Protein 8DUR (pdb70)

Sequence (634 aa):
FGIHEEMLKDGIRTNAYKNAILQNKHLFKDKVVLDIGCCGTGILCCLFAAKAGAKRVIGIDMSDIIDKARQIVSDNGYSHVIELIKGKVEDIAQLPFGIEKVDIIISEWMGYFLLYESMLQTVLSARDRWLRPGGYLFPDKCTMYICGIEDSEYKRDKIDFWDNVYGFNFSAIKADALREPLVDFVESQQIITTQSKFLEIDLNTIQPEDLKQITTSFEFTSQYQEYCQAFVAWFDCVFSRGPHKPVEFSTGPFTEGTHWKQTVFYLENDLPLKPNDVIKGTITISQNKSNHRDLDISMKYTVNGGAVISQDYIMRFDSYSHFGIHEEMMLKDGIRTNAYKNAILQNKHLFKDKVVLDIGCCGTGILCCLFAAKAGAKRVIGIDMSDIIDKARQIVSDNGYSHVIELIKGKVEDIAQLPFGIEKVDIIISEWMGYFLLYESMLQTVLSARDRWLRPGGYLFPDKCTMYICGIEDSEYKRDKIDFWDNVYGFNFSAIKADALREPLVDFVESQQIITTQSKFLEIDLNTIQPEDLKQITTSFEFTSQYQEYCQAFVAWFDCVFSRGPHKPVEFSTGPFTEGTHWKQTVFYLENDLPLKPNDVIKGTITISQNKSNHRDLDISMKYTVNGGAVISQDYIMR

Radius of gyration: 34.37 Å; Cα contacts (8 Å, |Δi|>4): 1389; chains: 2; bounding box: 54×91×93 Å

InterPro domains:
  IPR002478 PUA domain [PF01472] (218-287)
  IPR002478 PUA domain [SM00359] (218-295)
  IPR006840 Glutathione-specific gamma-glutamylcyclotransferase [PF04752] (2-195)
  IPR015947 PUA-like superfamily [SSF88697] (217-292)
  IPR025799 Protein arginine N-methyltransferase [PS51678] (343-648)
  IPR025799 Protein arginine N-methyltransferase [PTHR11006] (331-654)
  IPR029063 S-adenosyl-L-methionine-dependent methyltransferase superfamily [G3DSA:3.40.50.150] (334-489)
  IPR029063 S-adenosyl-L-methionine-dependent methyltransferase superfamily [SSF53335] (349-655)
  IPR036568 Gamma-glutamyl cyclotransferase-like superfamily [SSF110857] (69-135)
  IPR036974 PUA domain superfamily [G3DSA:2.30.130.10] (208-304)
  IPR041698 Methyltransferase domain 25 [PF13649] (385-485)
  IPR055135 Protein arginine N-methyltransferase domain [PF22528] (490-654)

Nearest PDB structures (foldseek):
  8dur-assembly2_B  TM=9.886E-01  e=5.529E-70  Naegleria fowleri
  1g6q-assembly1_1  TM=9.542E-01  e=2.462E-45  Saccharomyces cerevisiae
  1f3l-assembly1_A  TM=9.652E-01  e=3.221E-44  Rattus norvegicus
  4c04-assembly1_A  TM=8.762E-01  e=9.602E-39  Mus musculus
  5lv5-assembly1_A  TM=8.715E-01  e=2.209E-37  Mus musculus

Organism: Naegleria fowleri (NCBI:txid5763)

Solvent-accessible surface area: 30236 Å² total; per-residue (Å²): 119,52,75,40,132,53,30,71,82,10,33,49,9,15,82,7,0,84,60,0,0,25,119,8,119,172,20,0,118,89,55,21,0,0,1,4,25,9,12,31,0,42,5,0,24,22,0,7,125,2,20,7,121,44,0,0,0,5,20,153,35,90,37,13,91,124,0,109,91,60,5,64,124,83,67,57,61,162,33,7,56,8,34,55,28,43,2,103,121,21,104,63,5,32,123,61,26,124,104,1,26,0,1,0,2,37,4,10,9,84,5,0,19,23,115,35,63,4,99,32,0,1,37,0,22,84,92,10,23,75,122,49,4,46,2,1,1,1,48,2,13,0,50,0,0,0,0,45,16,39,57,38,23,136,101,48,7,61,105,68,65,98,20,207,62,137,117,83,49,98,67,55,55,69,28,18,72,73,8,76,42,62,101,14,112,50,154,34,13,10,0,54,78,10,126,8,23,93,2,28,1,41,96,24,76,49,128,74,26,78,113,20,94,25,76,6,92,4,45,2,84,117,137,62,122,0,6,0,0,0,0,15,3,21,0,34,0,36,90,24,12,172,156,96,18,99,10,18,2,1,19,111,78,117,37,6,63,8,69,3,2,3,0,11,1,106,104,50,9,89,3,97,66,119,5,50,0,109,12,56,1,31,3,24,58,17,99,113,74,153,50,9,20,39,0,31,1,104,4,19,32,88,64,42,90,99,61,60,18,94,1,32,7,155,119,142,63,74,37,144,109,58,66,51,93,60,80,78,151,10,33,48,9,20,84,7,0,90,72,0,0,26,134,10,105,174,25,0,124,93,72,22,0,0,0,1,16,8,17,27,0,59,10,0,25,17,0,6,124,1,24,6,103,34,0,0,0,0,24,94,37,56,12,16,91,88,0,109,92,56,4,64,121,81,65,54,59,152,33,6,36,16,38,57,24,41,3,139,117,15,101,73,5,35,119,70,15,142,106,1,28,0,1,0,2,28,3,8,10,85,5,0,19,22,115,36,60,4,64,36,0,1,31,0,26,88,91,8,23,85,119,48,4,47,3,1,0,0,69,2,23,0,51,0,0,0,1,46,21,54,66,57,30,59,110,40,5,72,102,66,59,107,18,208,65,140,105,82,46,94,75,52,44,85,34,13,76,81,13,59,41,57,92,10,107,39,149,46,15,9,2,56,86,9,132,7,24,94,1,23,1,51,98,23,80,65,120,77,39,77,114,20,92,25,71,7,97,3,43,1,84,119,118,57,128,0,5,0,0,0,0,10,2,30,0,51,2,47,86,28,21,168,139,128,16,94,8,18,3,1,18,107,79,121,34,7,42,6,76,4,2,3,0,7,1,85,107,52,14,97,4,11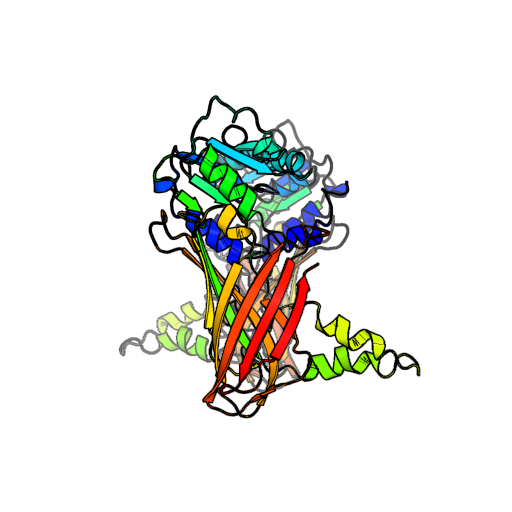7,69,115,13,47,0,110,11,55,0,33,3,24,51,19,88,107,74,136,49,25,15,44,1,33,1,93,5,23,31,96,65,41,89,99,65,62,9,85,4,68,8,140

Secondary structure (DSSP, 8-state):
-HHHHHHHH-HHHHHHHHHHHHTTHHHHTT-EEEEES-TTSHHHHHHHHTT-SEEEEEESSTHHHHHHHHHHHTT-TTTEEEEES-GGG-S--GGG---EEEEEE---BBTBTBT--HHHHHHHHHHHEEEEEEEES-EEEEEEEEE--HHHHHHHTGGGG-BTTB--GGGHHHHHHS-EEE---GGGB-B--EEEEEEETTT--GGGGSEEEEEEEEEB-SSEEEEEEEEEEEEEE-SSSSS-EEEE-STTS---TT-EEEEEEEEEEEE-TT-EEEEEEEEEE-SS-TT-EEEEEEEEETT-SPEEEEEEE-/--SS--HHHHHHHHT-HHHHHHHHHHHHTTHHHHTT-EEEEES-TTSHHHHHHHHTT-SEEEEE--STHHHHHHHHHHHTT-TTTEEEE-S-GGG----GGG---EEEEEE---BBTBTBT-SHHHHHHHHHHHEEEEEEEES-EEEEEEEEE--HHHIIIIIGGGG-BTTB--GGGHHHHTTSPEEE---GGGB-B--EEEEEEETTT--GGGGSEEEEEEEEEB-SSEEEEEEEEEEEEEE-SS-SS-EEEE-STTS---TT-EEEEEEEEEEEE-TT-EEEEEEEEEE-SS-TTSEEEEEEEEETT-SPEEEEEEE-

Structure (mmCIF, N/CA/C/O backbone):
data_8DUR
#
_entry.id   8DUR
#
_cell.length_a   80.501
_cell.length_b   147.708
_cell.length_c   150.200
_cell.angle_alpha   90.000
_cell.angle_beta   90.000
_cell.angle_gamma   90.000
#
_symmetry.space_group_name_H-M   'I 21 21 21'
#
loop_
_entity.id
_entity.type
_entity.pdbx_description
1 polymer 'Protein arginine N-methyltransferase 1 (PRMT1)'
2 water water
#
loop_
_atom_site.group_PDB
_atom_site.id
_atom_site.type_symbol
_atom_site.label_atom_id
_atom_site.label_alt_id
_atom_site.label_comp_id
_atom_site.label_asym_id
_atom_site.label_entity_id
_atom_site.label_seq_id
_atom_site.pdbx_PDB_ins_code
_atom_site.Cartn_x
_atom_site.Cartn_y
_atom_site.Cartn_z
_atom_site.occupancy
_atom_site.B_iso_or_equiv
_atom_site.auth_seq_id
_atom_site.auth_comp_id
_atom_site.auth_asym_id
_atom_site.auth_atom_id
_atom_site.pdbx_PDB_model_num
ATOM 1 N N . PHE A 1 49 ? -1.716 -26.017 40.060 1.00 95.24 15 PHE A N 1
ATOM 2 C CA . PHE A 1 49 ? -0.776 -25.375 39.146 1.00 97.26 15 PHE A CA 1
ATOM 3 C C . PHE A 1 49 ? -1.249 -25.535 37.705 1.00 97.67 15 PHE A C 1
ATOM 4 O O . PHE A 1 49 ? -2.074 -24.755 37.220 1.00 99.65 15 PHE A O 1
ATOM 6 N N . GLY A 1 50 ? -0.728 -26.557 37.023 1.00 97.44 16 GLY A N 1
ATOM 7 C CA . GLY A 1 50 ? -1.184 -26.852 35.675 1.00 98.12 16 GLY A CA 1
ATOM 8 C C . GLY A 1 50 ? -2.604 -27.375 35.606 1.00 96.89 16 GLY A C 1
ATOM 9 O O . GLY A 1 50 ? -3.216 -27.340 34.532 1.00 95.34 16 GLY A O 1
ATOM 10 N N . ILE A 1 51 ? -3.139 -27.865 36.731 1.00 95.61 17 ILE A N 1
ATOM 11 C CA . ILE A 1 51 ? -4.513 -28.356 36.767 1.00 95.30 17 ILE A CA 1
ATOM 12 C C . ILE A 1 51 ? -5.494 -27.228 36.478 1.00 94.87 17 ILE A C 1
ATOM 13 O O . ILE A 1 51 ? -6.544 -27.441 35.860 1.00 95.24 17 ILE A O 1
ATOM 15 N N . HIS A 1 52 ? -5.156 -26.004 36.886 1.00 94.28 18 HIS A N 1
ATOM 16 C CA . HIS A 1 52 ? -6.042 -24.873 36.630 1.00 90.92 18 HIS A CA 1
ATOM 17 C C . HIS A 1 52 ? -6.018 -24.455 35.160 1.00 90.08 18 HIS A C 1
ATOM 18 O O . HIS A 1 52 ? -7.076 -24.187 34.572 1.00 88.29 18 HIS A O 1
ATOM 25 N N . GLU A 1 53 ? -4.839 -24.425 34.530 1.00 89.58 19 GLU A N 1
ATOM 26 C CA . GLU A 1 53 ? -4.813 -24.183 33.089 1.00 90.62 19 GLU A CA 1
ATOM 27 C C . GLU A 1 53 ? -5.543 -25.288 32.329 1.00 94.39 19 GLU A C 1
ATOM 28 O O . GLU A 1 53 ? -6.196 -25.023 31.310 1.00 90.54 19 GLU A O 1
ATOM 34 N N . GLU A 1 54 ? -5.445 -26.536 32.804 1.00 92.61 20 GLU A N 1
ATOM 35 C CA . GLU A 1 54 ? -6.136 -27.626 32.118 1.00 92.16 20 GLU A CA 1
ATOM 36 C C . GLU A 1 54 ? -7.648 -27.490 32.258 1.00 88.84 20 GLU A C 1
ATOM 37 O O . GLU A 1 54 ? -8.385 -27.718 31.291 1.00 83.07 20 GLU A O 1
ATOM 39 N N . MET A 1 55 ? -8.124 -27.110 33.449 1.00 87.18 21 MET A N 1
ATOM 40 C CA . MET A 1 55 ? -9.556 -26.890 33.646 1.00 86.24 21 MET A CA 1
ATOM 41 C C . MET A 1 55 ? -10.068 -25.745 32.777 1.00 82.82 21 MET A C 1
ATOM 42 O O . MET A 1 55 ? -11.122 -25.864 32.140 1.00 76.26 21 MET A O 1
ATOM 44 N N . LEU A 1 56 ? -9.326 -24.631 32.728 1.00 91.29 22 LEU A N 1
ATOM 45 C CA . LEU A 1 56 ? -9.782 -23.463 31.978 1.00 84.59 22 LEU A CA 1
ATOM 46 C C . LEU A 1 56 ? -9.747 -23.715 30.476 1.00 83.83 22 LEU A C 1
ATOM 47 O O . LEU A 1 56 ? -10.711 -23.411 29.763 1.00 79.44 22 LEU A O 1
ATOM 52 N N . LYS A 1 57 ? -8.629 -24.256 29.973 1.00 82.47 23 LYS A N 1
ATOM 53 C CA . LYS A 1 57 ? -8.465 -24.534 28.551 1.00 79.19 23 LYS A CA 1
ATOM 54 C C . LYS A 1 57 ? -9.333 -25.689 28.073 1.00 76.58 23 LYS A C 1
ATOM 55 O O . LYS A 1 57 ? -9.343 -25.976 26.869 1.00 75.83 23 LYS A O 1
ATOM 57 N N . ASP A 1 58 ? -10.042 -26.364 28.977 1.00 74.64 24 ASP A N 1
ATOM 58 C CA . ASP A 1 58 ? -11.073 -27.310 28.570 1.00 67.71 24 ASP A CA 1
ATOM 59 C C . ASP A 1 58 ? -12.236 -26.509 28.009 1.00 63.75 24 ASP A C 1
ATOM 60 O O . ASP A 1 58 ? -13.121 -26.069 28.757 1.00 55.47 24 ASP A O 1
ATOM 65 N N . GLY A 1 59 ? -12.232 -26.326 26.688 1.00 61.63 25 GLY A N 1
ATOM 66 C CA . GLY A 1 59 ? -13.183 -25.416 26.072 1.00 57.06 25 GLY A CA 1
ATOM 67 C C . GLY A 1 59 ? -14.616 -25.886 26.207 1.00 54.51 25 GLY A C 1
ATOM 68 O O . GLY A 1 59 ? -15.509 -25.095 26.515 1.00 53.74 25 GLY A O 1
ATOM 69 N N . ILE A 1 60 ? -14.853 -27.181 25.967 1.00 55.38 26 ILE A N 1
ATOM 70 C CA . ILE A 1 60 ? -16.208 -27.730 26.049 1.00 53.76 26 ILE A CA 1
ATOM 71 C C . ILE A 1 60 ? -16.816 -27.436 27.422 1.00 51.34 26 ILE A C 1
ATOM 72 O O . ILE A 1 60 ? -17.930 -26.892 27.532 1.00 47.81 26 ILE A O 1
ATOM 77 N N . ARG A 1 61 ? -16.046 -27.691 28.471 1.00 48.14 27 ARG A N 1
ATOM 78 C CA . ARG A 1 61 ? -16.560 -27.496 29.848 1.00 47.30 27 ARG A CA 1
ATOM 79 C C . ARG A 1 61 ? -16.765 -26.009 30.151 1.00 46.43 27 ARG A C 1
ATOM 80 O O . ARG A 1 61 ? -17.869 -25.649 30.567 1.00 43.54 27 ARG A O 1
ATOM 88 N N . THR A 1 62 ? -15.752 -25.181 29.910 1.00 47.33 28 THR A N 1
ATOM 89 C CA . THR A 1 62 ? -15.859 -23.788 30.329 1.00 49.51 28 THR A CA 1
ATOM 90 C C . THR A 1 62 ? -16.908 -23.040 29.515 1.00 44.75 28 THR A C 1
ATOM 91 O O . THR A 1 62 ? -17.604 -22.178 30.054 1.00 41.61 28 THR A O 1
ATOM 95 N N . ASN A 1 63 ? -17.035 -23.361 28.223 1.00 45.89 29 ASN A N 1
ATOM 96 C CA . ASN A 1 63 ? -18.107 -22.808 27.394 1.00 45.83 29 ASN A CA 1
ATOM 97 C C . ASN A 1 63 ? -19.481 -23.225 27.888 1.00 43.26 29 ASN A C 1
ATOM 98 O O . ASN A 1 63 ? -20.413 -22.415 27.875 1.00 43.13 29 ASN A O 1
ATOM 103 N N . ALA A 1 64 ? -19.653 -24.487 28.300 1.00 42.44 30 ALA A N 1
ATOM 104 C CA . ALA A 1 64 ? -20.971 -24.870 28.798 1.00 41.16 30 ALA A CA 1
ATOM 105 C C . ALA A 1 64 ? -21.320 -24.096 30.065 1.00 44.41 30 ALA A C 1
ATOM 106 O O . ALA A 1 64 ? -22.443 -23.589 30.204 1.00 38.45 30 ALA A O 1
ATOM 108 N N . TYR A 1 65 ? -20.357 -23.949 30.987 1.00 36.99 31 TYR A N 1
ATOM 109 C CA . TYR A 1 65 ? -20.635 -23.142 32.174 1.00 38.83 31 TYR A CA 1
ATOM 110 C C . TYR A 1 65 ? -20.875 -21.678 31.814 1.00 37.98 31 TYR A C 1
ATOM 111 O O . TYR A 1 65 ? -21.771 -21.030 32.378 1.00 35.21 31 TYR A O 1
ATOM 120 N N . LYS A 1 66 ? -20.067 -21.133 30.894 1.00 38.78 32 LYS A N 1
ATOM 121 C CA . LYS A 1 66 ? -20.228 -19.748 30.463 1.00 39.58 32 LYS A CA 1
ATOM 122 C C . LYS A 1 66 ? -21.632 -19.523 29.917 1.00 40.79 32 LYS A C 1
ATOM 123 O O . LYS A 1 66 ? -22.300 -18.550 30.271 1.00 39.29 32 LYS A O 1
ATOM 129 N N . ASN A 1 67 ? -22.100 -20.438 29.074 1.00 39.32 33 ASN A N 1
ATOM 130 C CA . ASN A 1 67 ? -23.423 -20.308 28.482 1.00 42.80 33 ASN A CA 1
ATOM 131 C C . ASN A 1 67 ? -24.511 -20.422 29.540 1.00 43.50 33 ASN A C 1
ATOM 132 O O . ASN A 1 67 ? -25.390 -19.559 29.626 1.00 44.54 33 ASN A O 1
ATOM 137 N N . ALA A 1 68 ? -24.425 -21.437 30.405 1.00 38.66 34 ALA A N 1
ATOM 138 C CA . ALA A 1 68 ? -25.440 -21.613 31.434 1.00 40.73 34 ALA A CA 1
ATOM 139 C C . ALA A 1 68 ? -25.550 -20.397 32.351 1.00 41.27 34 ALA A C 1
ATOM 140 O O . ALA A 1 68 ? -26.650 -20.055 32.803 1.00 39.76 34 ALA A O 1
ATOM 142 N N . ILE A 1 69 ? -24.436 -19.727 32.637 1.00 37.16 35 ILE A N 1
ATOM 143 C CA . ILE A 1 69 ? -24.458 -18.596 33.559 1.00 37.44 35 ILE A CA 1
ATOM 144 C C . ILE A 1 69 ? -24.817 -17.307 32.831 1.00 37.99 35 ILE A C 1
ATOM 145 O O . ILE A 1 69 ? -25.824 -16.662 33.154 1.00 37.02 35 ILE A O 1
ATOM 150 N N . LEU A 1 70 ? -24.015 -16.935 31.821 1.00 39.02 36 LEU A N 1
ATOM 151 C CA . LEU A 1 70 ? -24.195 -15.647 31.157 1.00 39.31 36 LEU A CA 1
ATOM 152 C C . LEU A 1 70 ? -25.486 -15.569 30.340 1.00 42.89 36 LEU A C 1
ATOM 153 O O . LEU A 1 70 ? -26.011 -14.464 30.160 1.00 41.03 36 LEU A O 1
ATOM 158 N N . GLN A 1 71 ? -26.009 -16.681 29.794 1.00 39.06 37 GLN A N 1
ATOM 159 C CA . GLN A 1 71 ? -27.295 -16.526 29.104 1.00 44.62 37 GLN A CA 1
ATOM 160 C C . GLN A 1 71 ? -28.470 -16.457 30.068 1.00 43.72 37 GLN A C 1
ATOM 161 O O . GLN A 1 71 ? -29.614 -16.300 29.620 1.00 46.48 37 GLN A O 1
ATOM 167 N N . ASN A 1 72 ? -28.229 -16.582 31.368 1.00 41.69 38 ASN A N 1
ATOM 168 C CA . ASN A 1 72 ? -29.323 -16.533 32.328 1.00 44.91 38 ASN A CA 1
ATOM 169 C C . ASN A 1 72 ? -29.162 -15.405 33.326 1.00 43.30 38 ASN A C 1
ATOM 170 O O . ASN A 1 72 ? -29.341 -15.578 34.546 1.00 42.65 38 ASN A O 1
ATOM 175 N N . LYS A 1 73 ? -28.856 -14.234 32.773 1.00 42.47 39 LYS A N 1
ATOM 176 C CA . LYS A 1 73 ? -28.700 -13.041 33.589 1.00 45.93 39 LYS A CA 1
ATOM 177 C C . LYS A 1 73 ? -29.944 -12.784 34.423 1.00 47.39 39 LYS A C 1
ATOM 178 O O . LYS A 1 73 ? -29.844 -12.380 35.587 1.00 45.76 39 LYS A O 1
ATOM 184 N N . HIS A 1 74 ? -31.129 -13.021 33.845 1.00 47.22 40 HIS A N 1
ATOM 185 C CA . HIS A 1 74 ? -32.361 -12.841 34.602 1.00 52.46 40 HIS A CA 1
ATOM 186 C C . HIS A 1 74 ? -32.340 -13.655 35.886 1.00 52.16 40 HIS A C 1
ATOM 187 O O . HIS A 1 74 ? -32.793 -13.195 36.942 1.00 52.04 40 HIS A O 1
ATOM 194 N N . LEU A 1 75 ? -31.830 -14.874 35.813 1.00 46.57 41 LEU A N 1
ATOM 195 C CA . LEU A 1 75 ? -31.853 -15.723 36.987 1.00 46.03 41 LEU A CA 1
ATOM 196 C C . LEU A 1 75 ? -30.764 -15.325 37.985 1.00 46.61 41 LEU A C 1
ATOM 197 O O . LEU A 1 75 ? -30.958 -15.465 39.201 1.00 45.46 41 LEU A O 1
ATOM 202 N N . PHE A 1 76 ? -29.616 -14.819 37.505 1.00 42.14 42 PHE A N 1
ATOM 203 C CA . PHE A 1 76 ? -28.525 -14.480 38.429 1.00 43.06 42 PHE A CA 1
ATOM 204 C C . PHE A 1 76 ? -28.638 -13.082 39.039 1.00 43.92 42 PHE A C 1
ATOM 205 O O . PHE A 1 76 ? -28.038 -12.831 40.095 1.00 41.73 42 PHE A O 1
ATOM 213 N N . LYS A 1 77 ? -29.377 -12.171 38.405 1.00 44.23 43 LYS A N 1
ATOM 214 C CA . LYS A 1 77 ? -29.480 -10.780 38.850 1.00 46.96 43 LYS A CA 1
ATOM 215 C C . LYS A 1 77 ? -29.838 -10.681 40.327 1.00 47.26 43 LYS A C 1
ATOM 216 O O . LYS A 1 77 ? -30.866 -11.201 40.759 1.00 45.66 43 LYS A O 1
ATOM 222 N N . ASP A 1 78 ? -28.969 -10.021 41.099 1.00 46.17 44 ASP A N 1
ATOM 223 C CA . ASP A 1 78 ? -29.188 -9.730 42.515 1.00 47.14 44 ASP A CA 1
ATOM 224 C C . ASP A 1 78 ? -29.286 -10.985 43.379 1.00 45.39 44 ASP A C 1
ATOM 225 O O . ASP A 1 78 ? -29.817 -10.936 44.482 1.00 46.71 44 ASP A O 1
ATOM 230 N N . LYS A 1 79 ? -28.775 -12.114 42.921 1.00 43.57 45 LYS A N 1
ATOM 231 C CA . LYS A 1 79 ? -28.808 -13.341 43.700 1.00 43.20 45 LYS A CA 1
ATOM 232 C C . LYS A 1 79 ? -27.498 -13.558 44.448 1.00 40.23 45 LYS A C 1
ATOM 233 O O . LYS A 1 79 ? -26.483 -12.919 44.180 1.00 38.62 45 LYS A O 1
ATOM 239 N N . VAL A 1 80 ? -27.551 -14.473 45.411 1.00 40.59 46 VAL A N 1
ATOM 240 C CA . VAL A 1 80 ? -26.393 -14.894 46.189 1.00 38.20 46 VAL A CA 1
ATOM 241 C C . VAL A 1 80 ? -25.970 -16.279 45.685 1.00 35.96 46 VAL A C 1
ATOM 242 O O . VAL A 1 80 ? -26.765 -17.242 45.692 1.00 37.51 46 VAL A O 1
ATOM 246 N N . VAL A 1 81 ? -24.729 -16.351 45.209 1.00 35.65 47 VAL A N 1
ATOM 247 C CA . VAL A 1 81 ? -24.186 -17.511 44.506 1.00 34.24 47 VAL A CA 1
ATOM 248 C C . VAL A 1 81 ? -23.012 -18.051 45.307 1.00 34.77 47 VAL A C 1
ATOM 249 O O . VAL A 1 81 ? -22.147 -17.287 45.756 1.00 35.14 47 VAL A O 1
ATOM 253 N N . LEU A 1 82 ? -22.968 -19.363 45.471 1.00 35.00 48 LEU A N 1
ATOM 254 C CA . LEU A 1 82 ? -21.863 -20.038 46.134 1.00 35.04 48 LEU A CA 1
ATOM 255 C C . LEU A 1 82 ? -21.167 -20.910 45.102 1.00 36.62 48 LEU A C 1
ATOM 256 O O . LEU A 1 82 ? -21.816 -21.747 44.470 1.00 34.74 48 LEU A O 1
ATOM 261 N N . ASP A 1 83 ? -19.859 -20.749 44.921 1.00 32.82 49 ASP A N 1
ATOM 262 C CA . ASP A 1 83 ? -19.222 -21.618 43.942 1.00 33.61 49 ASP A CA 1
ATOM 263 C C . ASP A 1 83 ? -18.227 -22.492 44.699 1.00 36.69 49 ASP A C 1
ATOM 264 O O . ASP A 1 83 ? -17.396 -21.986 45.464 1.00 39.05 49 ASP A O 1
ATOM 269 N N . ILE A 1 84 ? -18.345 -23.797 44.540 1.00 33.66 50 ILE A N 1
ATOM 270 C CA . ILE A 1 84 ? -17.518 -24.752 45.262 1.00 36.87 50 ILE A CA 1
ATOM 271 C C . ILE A 1 84 ? -16.333 -25.131 44.377 1.00 40.76 50 ILE A C 1
ATOM 272 O O . ILE A 1 84 ? -16.519 -25.676 43.284 1.00 38.99 50 ILE A O 1
ATOM 277 N N . GLY A 1 85 ? -15.123 -24.839 44.840 1.00 40.25 51 GLY A N 1
ATOM 278 C CA . GLY A 1 85 ? -13.913 -25.119 44.078 1.00 43.15 51 GLY A CA 1
ATOM 279 C C . GLY A 1 85 ? -13.722 -24.110 42.959 1.00 43.75 51 GLY A C 1
ATOM 280 O O . GLY A 1 85 ? -13.675 -24.501 41.791 1.00 41.60 51 GLY A O 1
ATOM 281 N N . CYS A 1 86 ? -13.598 -22.822 43.310 1.00 39.59 52 CYS A N 1
ATOM 282 C CA A CYS A 1 86 ? -13.584 -21.794 42.265 0.39 42.53 52 CYS A CA 1
ATOM 283 C CA B CYS A 1 86 ? -13.530 -21.694 42.383 0.61 42.63 52 CYS A CA 1
ATOM 284 C C . CYS A 1 86 ? -12.239 -21.648 41.559 1.00 45.72 52 CYS A C 1
ATOM 285 O O . CYS A 1 86 ? -12.186 -20.930 40.554 1.00 41.93 52 CYS A O 1
ATOM 290 N N . GLY A 1 87 ? -11.177 -22.322 42.013 1.00 42.95 53 GLY A N 1
ATOM 291 C CA . GLY A 1 87 ? -9.903 -22.292 41.287 1.00 46.63 53 GLY A CA 1
ATOM 292 C C . GLY A 1 87 ? -9.412 -20.867 41.029 1.00 47.23 53 GLY A C 1
ATOM 293 O O . GLY A 1 87 ? -9.419 -20.020 41.920 1.00 41.08 53 GLY A O 1
ATOM 294 N N . THR A 1 88 ? -9.019 -20.562 39.787 1.00 46.88 54 THR A N 1
ATOM 295 C CA . THR A 1 88 ? -8.559 -19.194 39.517 1.00 41.55 54 THR A CA 1
ATOM 296 C C . THR A 1 88 ? -9.700 -18.190 39.447 1.00 43.16 54 THR A C 1
ATOM 297 O O . THR A 1 88 ? -9.431 -16.980 39.422 1.00 41.19 54 THR A O 1
ATOM 301 N N . GLY A 1 89 ? -10.958 -18.647 39.438 1.00 37.11 55 GLY A N 1
ATOM 302 C CA . GLY A 1 89 ? -12.094 -17.776 39.667 1.00 40.80 55 GLY A CA 1
ATOM 303 C C . GLY A 1 89 ? -12.986 -17.520 38.466 1.00 36.86 55 GLY A C 1
ATOM 304 O O . GLY A 1 89 ? -13.894 -16.704 38.578 1.00 34.51 55 GLY A O 1
ATOM 305 N N . ILE A 1 90 ? -12.770 -18.192 37.331 1.00 34.83 56 ILE A N 1
ATOM 306 C CA . ILE A 1 90 ? -13.501 -17.835 36.106 1.00 37.20 56 ILE A CA 1
ATOM 307 C C . ILE A 1 90 ? -15.017 -17.972 36.296 1.00 36.00 56 ILE A C 1
ATOM 308 O O . ILE A 1 90 ? -15.785 -17.119 35.838 1.00 33.74 56 ILE A O 1
ATOM 313 N N . LEU A 1 91 ? -15.473 -19.041 36.968 1.00 33.78 57 LEU A N 1
ATOM 314 C CA . LEU A 1 91 ? -16.916 -19.227 37.161 1.00 37.05 57 LEU A CA 1
ATOM 315 C C . LEU A 1 91 ? -17.499 -18.152 38.077 1.00 35.66 57 LEU A C 1
ATOM 316 O O . LEU A 1 91 ? -18.621 -17.672 37.847 1.00 32.86 57 LEU A O 1
ATOM 321 N N . CYS A 1 92 ? -16.750 -17.753 39.117 1.00 31.82 58 CYS A N 1
ATOM 322 C CA A CYS A 1 92 ? -17.177 -16.648 39.963 0.29 32.94 58 CYS A CA 1
ATOM 323 C CA B CYS A 1 92 ? -17.193 -16.638 39.953 0.71 33.41 58 CYS A CA 1
ATOM 324 C C . CYS A 1 92 ? -17.286 -15.354 39.151 1.00 33.29 58 CYS A C 1
ATOM 325 O O . CYS A 1 92 ? -18.232 -14.574 39.330 1.00 33.03 58 CYS A O 1
ATOM 330 N N . LEU A 1 93 ? -16.322 -15.117 38.247 1.00 32.69 59 LEU A N 1
ATOM 331 C CA . LEU A 1 93 ? -16.383 -13.936 37.388 1.00 32.39 59 LEU A CA 1
ATOM 332 C C . LEU A 1 93 ? -17.608 -13.967 36.471 1.00 32.21 59 LEU A C 1
ATOM 333 O O . LEU A 1 93 ? -18.264 -12.934 36.266 1.00 31.97 59 LEU A O 1
ATOM 338 N N . PHE A 1 94 ? -17.910 -15.131 35.889 1.00 33.48 60 PHE A N 1
ATOM 339 C CA . PHE A 1 94 ? -19.141 -15.264 35.101 1.00 35.47 60 PHE A CA 1
ATOM 340 C C . PHE A 1 94 ? -20.372 -14.906 35.938 1.00 33.09 60 PHE A C 1
ATOM 341 O O . PHE A 1 94 ? -21.233 -14.138 35.495 1.00 32.99 60 PHE A O 1
ATOM 349 N N . ALA A 1 95 ? -20.491 -15.496 37.136 1.00 31.64 61 ALA A N 1
ATOM 350 C CA . ALA A 1 95 ? -21.663 -15.227 37.976 1.00 33.70 61 ALA A CA 1
ATOM 351 C C . ALA A 1 95 ? -21.775 -13.744 38.315 1.00 35.12 61 ALA A C 1
ATOM 352 O O . ALA A 1 95 ? -22.877 -13.180 38.307 1.00 35.08 61 ALA A O 1
ATOM 354 N N . ALA A 1 96 ? -20.642 -13.092 38.611 1.00 33.87 62 ALA A N 1
ATOM 355 C CA . ALA A 1 96 ? -20.650 -11.653 38.876 1.00 34.27 62 ALA A CA 1
ATOM 356 C C . ALA A 1 96 ? -21.058 -10.859 37.635 1.00 35.42 62 ALA A C 1
ATOM 357 O O . ALA A 1 96 ? -21.885 -9.935 37.706 1.00 35.77 62 ALA A O 1
ATOM 359 N N . LYS A 1 97 ? -20.500 -11.217 36.480 1.00 33.93 63 LYS A N 1
ATOM 360 C CA . LYS A 1 97 ? -20.866 -10.545 35.237 1.00 34.47 63 LYS A CA 1
ATOM 361 C C . LYS A 1 97 ? -22.347 -10.756 34.933 1.00 35.48 63 LYS A C 1
ATOM 362 O O . LYS A 1 97 ? -23.003 -9.870 34.383 1.00 37.78 63 LYS A O 1
ATOM 368 N N . ALA A 1 98 ? -22.892 -11.918 35.293 1.00 36.14 64 ALA A N 1
ATOM 369 C CA . ALA A 1 98 ? -24.321 -12.173 35.092 1.00 37.26 64 ALA A CA 1
ATOM 370 C C . ALA A 1 98 ? -25.204 -11.389 36.046 1.00 40.06 64 ALA A C 1
ATOM 371 O O . ALA A 1 98 ? -26.435 -11.473 35.934 1.00 41.22 64 ALA A O 1
ATOM 373 N N . GLY A 1 99 ? -24.623 -10.652 36.987 1.00 37.73 65 GLY A N 1
ATOM 374 C CA . GLY A 1 99 ? -25.384 -9.741 37.822 1.00 42.48 65 GLY A CA 1
ATOM 375 C C . GLY A 1 99 ? -25.615 -10.174 39.256 1.00 39.46 65 GLY A C 1
ATOM 376 O O . GLY A 1 99 ? -26.417 -9.540 39.952 1.00 43.57 65 GLY A O 1
ATOM 377 N N . ALA A 1 100 ? -24.958 -11.236 39.716 1.00 39.12 66 ALA A N 1
ATOM 378 C CA . ALA A 1 100 ? -25.127 -11.664 41.099 1.00 39.17 66 ALA A CA 1
ATOM 379 C C . ALA A 1 100 ? -24.825 -10.519 42.060 1.00 39.89 66 ALA A C 1
ATOM 380 O O . ALA A 1 100 ? -23.921 -9.707 41.830 1.00 39.08 66 ALA A O 1
ATOM 382 N N . LYS A 1 101 ? -25.597 -10.465 43.146 1.00 39.07 67 LYS A N 1
ATOM 383 C CA . LYS A 1 101 ? -25.331 -9.524 44.231 1.00 42.71 67 LYS A CA 1
ATOM 384 C C . LYS A 1 101 ? -24.066 -9.899 44.986 1.00 41.06 67 LYS A C 1
ATOM 385 O O . LYS A 1 101 ? -23.239 -9.037 45.310 1.00 42.85 67 LYS A O 1
ATOM 391 N N . ARG A 1 102 ? -23.893 -11.187 45.258 1.00 39.51 68 ARG A N 1
ATOM 392 C CA . ARG A 1 102 ? -22.768 -11.689 46.023 1.00 38.83 68 ARG A CA 1
ATOM 393 C C . ARG A 1 102 ? -22.381 -13.037 45.445 1.00 39.42 68 ARG A C 1
ATOM 394 O O . ARG A 1 102 ? -23.255 -13.884 45.186 1.00 37.08 68 ARG A O 1
ATOM 402 N N . VAL A 1 103 ? -21.082 -13.230 45.218 1.00 33.21 69 VAL A N 1
ATOM 403 C CA . VAL A 1 103 ? -20.547 -14.522 44.806 1.00 33.38 69 VAL A CA 1
ATOM 404 C C . VAL A 1 103 ? -19.517 -14.926 45.842 1.00 37.49 69 VAL A C 1
ATOM 405 O O . VAL A 1 103 ? -18.519 -14.226 46.031 1.00 35.33 69 VAL A O 1
ATOM 409 N N . ILE A 1 104 ? -19.745 -16.059 46.489 1.00 34.76 70 ILE A N 1
ATOM 410 C CA . ILE A 1 104 ? -18.824 -16.619 47.463 1.00 34.00 70 ILE A CA 1
ATOM 411 C C . ILE A 1 104 ? -18.146 -17.822 46.820 1.00 35.20 70 ILE A C 1
ATOM 412 O O . ILE A 1 104 ? -18.814 -18.795 46.450 1.00 35.32 70 ILE A O 1
ATOM 417 N N . GLY A 1 105 ? -16.824 -17.782 46.705 1.00 34.35 71 GLY A N 1
ATOM 418 C CA . GLY A 1 105 ? -16.057 -18.905 46.176 1.00 37.24 71 GLY A CA 1
ATOM 419 C C . GLY A 1 105 ? -15.287 -19.581 47.295 1.00 40.13 71 GLY A C 1
ATOM 420 O O . GLY A 1 105 ? -14.671 -18.911 48.123 1.00 38.25 71 GLY A O 1
ATOM 421 N N . ILE A 1 106 ? -15.354 -20.903 47.328 1.00 41.02 72 ILE A N 1
ATOM 422 C CA . ILE A 1 106 ? -14.539 -21.694 48.245 1.00 42.60 72 ILE A CA 1
ATOM 423 C C . ILE A 1 106 ? -13.502 -22.461 47.442 1.00 44.73 72 ILE A C 1
ATOM 424 O O . ILE A 1 106 ? -13.860 -23.255 46.568 1.00 44.86 72 ILE A O 1
ATOM 429 N N . ASP A 1 107 ? -12.222 -22.275 47.748 1.00 45.58 73 ASP A N 1
ATOM 430 C CA . ASP A 1 107 ? -11.270 -23.273 47.276 1.00 57.33 73 ASP A CA 1
ATOM 431 C C . ASP A 1 107 ? -10.262 -23.604 48.359 1.00 62.38 73 ASP A C 1
ATOM 432 O O . ASP A 1 107 ? -9.747 -22.713 49.037 1.00 57.42 73 ASP A O 1
ATOM 437 N N . MET A 1 108 ? -10.009 -24.904 48.520 1.00 75.53 74 MET A N 1
ATOM 438 C CA . MET A 1 108 ? -9.033 -25.386 49.487 1.00 82.44 74 MET A CA 1
ATOM 439 C C . MET A 1 108 ? -7.605 -25.116 49.034 1.00 83.72 74 MET A C 1
ATOM 440 O O . MET A 1 108 ? -6.679 -25.245 49.843 1.00 82.78 74 MET A O 1
ATOM 445 N N . SER A 1 109 ? -7.424 -24.733 47.772 1.00 72.19 75 SER A N 1
ATOM 446 C CA . SER A 1 109 ? -6.112 -24.508 47.189 1.00 69.90 75 SER A CA 1
ATOM 447 C C . SER A 1 109 ? -5.559 -23.137 47.553 1.00 66.22 75 SER A C 1
ATOM 448 O O . SER A 1 109 ? -6.303 -22.153 47.667 1.00 57.63 75 SER A O 1
ATOM 451 N N . ASP A 1 110 ? -4.224 -23.083 47.686 1.00 62.38 76 ASP A N 1
ATOM 452 C CA . ASP A 1 110 ? -3.440 -21.858 47.831 1.00 61.24 76 ASP A CA 1
ATOM 453 C C . ASP A 1 110 ? -3.594 -20.924 46.629 1.00 60.38 76 ASP A C 1
ATOM 454 O O . ASP A 1 110 ? -3.063 -19.800 46.630 1.00 61.00 76 ASP A O 1
ATOM 456 N N . ILE A 1 111 ? -4.324 -21.371 45.606 1.00 54.92 77 ILE A N 1
ATOM 457 C CA . ILE A 1 111 ? -4.612 -20.520 44.462 1.00 53.94 77 ILE A CA 1
ATOM 458 C C . ILE A 1 111 ? -5.459 -19.325 44.886 1.00 49.10 77 ILE A C 1
ATOM 459 O O . ILE A 1 111 ? -5.509 -18.314 44.173 1.00 40.82 77 ILE A O 1
ATOM 464 N N . ILE A 1 112 ? -6.105 -19.415 46.057 1.00 49.42 78 ILE A N 1
ATOM 465 C CA . ILE A 1 112 ? -7.032 -18.383 46.510 1.00 46.59 78 ILE A CA 1
ATOM 466 C C . ILE A 1 112 ? -6.363 -17.012 46.510 1.00 42.67 78 ILE A C 1
ATOM 467 O O . ILE A 1 112 ? -6.956 -16.025 46.062 1.00 41.40 78 ILE A O 1
ATOM 472 N N . ASP A 1 113 ? -5.108 -16.933 46.972 1.00 42.62 79 ASP A N 1
ATOM 473 C CA . ASP A 1 113 ? -4.452 -15.627 47.034 1.00 44.45 79 ASP A CA 1
ATOM 474 C C . ASP A 1 113 ? -4.337 -15.000 45.651 1.00 42.49 79 ASP A C 1
ATOM 475 O O . ASP A 1 113 ? -4.602 -13.806 45.479 1.00 37.87 79 ASP A O 1
ATOM 480 N N . LYS A 1 114 ? -3.980 -15.791 44.643 1.00 39.85 80 LYS A N 1
ATOM 481 C CA . LYS A 1 114 ? -3.890 -15.203 43.312 1.00 40.25 80 LYS A CA 1
ATOM 482 C C . LYS A 1 114 ? -5.269 -14.972 42.738 1.00 38.65 80 LYS A C 1
ATOM 483 O O . LYS A 1 114 ? -5.482 -13.998 42.000 1.00 38.52 80 LYS A O 1
ATOM 489 N N . ALA A 1 115 ? -6.238 -15.824 43.098 1.00 40.08 81 ALA A N 1
ATOM 490 C CA . ALA A 1 115 ? -7.575 -15.651 42.553 1.00 37.69 81 ALA A CA 1
ATOM 491 C C . ALA A 1 115 ? -8.184 -14.336 43.035 1.00 37.45 81 ALA A C 1
ATOM 492 O O . ALA A 1 115 ? -8.856 -13.628 42.271 1.00 33.19 81 ALA A O 1
ATOM 494 N N . ARG A 1 116 ? -7.911 -13.970 44.290 1.00 36.07 82 ARG A N 1
ATOM 495 C CA . ARG A 1 116 ? -8.363 -12.677 44.788 1.00 36.46 82 ARG A CA 1
ATOM 496 C C . ARG A 1 116 ? -7.788 -11.540 43.950 1.00 35.65 82 ARG A C 1
ATOM 497 O O . ARG A 1 116 ? -8.488 -10.564 43.630 1.00 33.29 82 ARG A O 1
ATOM 505 N N . GLN A 1 117 ? -6.515 -11.668 43.561 1.00 34.46 83 GLN A N 1
ATOM 506 C CA . GLN A 1 117 ? -5.916 -10.638 42.718 1.00 36.57 83 GLN A CA 1
ATOM 507 C C . GLN A 1 117 ? -6.640 -10.553 41.378 1.00 35.38 83 GLN A C 1
ATOM 508 O O . GLN A 1 117 ? -6.964 -9.453 40.909 1.00 33.05 83 GLN A O 1
ATOM 514 N N . ILE A 1 118 ? -6.965 -11.710 40.787 1.00 34.84 84 ILE A N 1
ATOM 515 C CA . ILE A 1 118 ? -7.711 -11.703 39.530 1.00 34.23 84 ILE A CA 1
ATOM 516 C C . ILE A 1 118 ? -9.072 -11.031 39.732 1.00 35.02 84 ILE A C 1
ATOM 517 O O . ILE A 1 118 ? -9.486 -10.177 38.930 1.00 33.57 84 ILE A O 1
ATOM 522 N N . VAL A 1 119 ? -9.752 -11.333 40.847 1.00 33.65 85 VAL A N 1
ATOM 523 C CA . VAL A 1 119 ? -11.062 -10.712 41.066 1.00 31.82 85 VAL A CA 1
ATOM 524 C C . VAL A 1 119 ? -10.910 -9.201 41.131 1.00 32.56 85 VAL A C 1
ATOM 525 O O . VAL A 1 119 ? -11.693 -8.445 40.525 1.00 32.04 85 VAL A O 1
ATOM 529 N N . SER A 1 120 ? -9.865 -8.740 41.817 1.00 30.31 86 SER A N 1
ATOM 530 C CA . SER A 1 120 ? -9.642 -7.307 41.939 1.00 31.50 86 SER A CA 1
ATOM 531 C C . SER A 1 120 ? -9.343 -6.679 40.590 1.00 34.29 86 SER A C 1
ATOM 532 O O . SER A 1 120 ? -9.872 -5.605 40.273 1.00 33.99 86 SER A O 1
ATOM 535 N N . ASP A 1 121 ? -8.505 -7.337 39.775 1.00 33.51 87 ASP A N 1
ATOM 536 C CA . ASP A 1 121 ? -8.073 -6.744 38.507 1.00 33.53 87 ASP A CA 1
ATOM 537 C C . ASP A 1 121 ? -9.232 -6.585 37.531 1.00 33.82 87 ASP A C 1
ATOM 538 O O . ASP A 1 121 ? -9.151 -5.781 36.593 1.00 37.30 87 ASP A O 1
ATOM 543 N N . ASN A 1 122 ? -10.285 -7.364 37.698 1.00 31.91 88 ASN A N 1
ATOM 544 C CA . ASN A 1 122 ? -11.459 -7.279 36.847 1.00 33.06 88 ASN A CA 1
ATOM 545 C C . ASN A 1 122 ? -12.614 -6.530 37.520 1.00 35.47 88 ASN A C 1
ATOM 546 O O . ASN A 1 122 ? -13.732 -6.526 36.996 1.00 36.20 88 ASN A O 1
ATOM 551 N N . GLY A 1 123 ? -12.353 -5.854 38.634 1.00 33.75 89 GLY A N 1
ATOM 552 C CA . GLY A 1 123 ? -13.315 -4.899 39.149 1.00 34.40 89 GLY A CA 1
ATOM 553 C C . GLY A 1 123 ? -14.437 -5.485 39.968 1.00 34.30 89 GLY A C 1
ATOM 554 O O . GLY A 1 123 ? -15.439 -4.803 40.198 1.00 33.62 89 GLY A O 1
ATOM 555 N N . TYR A 1 124 ? -14.287 -6.712 40.458 1.00 32.91 90 TYR A N 1
ATOM 556 C CA . TYR A 1 124 ? -15.348 -7.397 41.189 1.00 34.82 90 TYR A CA 1
ATOM 557 C C . TYR A 1 124 ? -15.024 -7.639 42.666 1.00 33.93 90 TYR A C 1
ATOM 558 O O . TYR A 1 124 ? -15.626 -8.524 43.289 1.00 33.39 90 TYR A O 1
ATOM 567 N N . SER A 1 125 ? -14.102 -6.866 43.260 1.00 31.00 91 SER A N 1
ATOM 568 C CA . SER A 1 125 ? -13.736 -7.153 44.644 1.00 33.65 91 SER A CA 1
ATOM 569 C C . SER A 1 125 ? -14.883 -6.877 45.625 1.00 34.92 91 SER A C 1
ATOM 570 O O . SER A 1 125 ? -14.837 -7.364 46.759 1.00 36.13 91 SER A O 1
ATOM 573 N N . HIS A 1 126 ? -15.893 -6.089 45.239 1.00 32.78 92 HIS A N 1
ATOM 574 C CA . HIS A 1 126 ? -17.040 -5.854 46.119 1.00 36.60 92 HIS A CA 1
ATOM 575 C C . HIS A 1 126 ? -18.132 -6.912 45.958 1.00 37.76 92 HIS A C 1
ATOM 576 O O . HIS A 1 126 ? -19.076 -6.947 46.757 1.00 34.51 92 HIS A O 1
ATOM 583 N N . VAL A 1 127 ? -18.017 -7.787 44.965 1.00 34.92 93 VAL A N 1
ATOM 584 C CA . VAL A 1 127 ? -19.046 -8.774 44.676 1.00 36.76 93 VAL A CA 1
ATOM 585 C C . VAL A 1 127 ? -18.578 -10.180 45.016 1.00 35.51 93 VAL A C 1
ATOM 586 O O . VAL A 1 127 ? -19.308 -10.944 45.655 1.00 36.35 93 VAL A O 1
ATOM 590 N N . ILE A 1 128 ? -17.350 -10.518 44.643 1.00 33.64 94 ILE A N 1
ATOM 591 C CA . ILE A 1 128 ? -16.814 -11.858 44.812 1.00 32.85 94 ILE A CA 1
ATOM 592 C C . ILE A 1 128 ? -15.948 -11.885 46.066 1.00 36.42 94 ILE A C 1
ATOM 593 O O . ILE A 1 128 ? -15.016 -11.089 46.204 1.00 33.90 94 ILE A O 1
ATOM 598 N N . GLU A 1 129 ? -16.263 -12.800 46.974 1.00 33.69 95 GLU A N 1
ATOM 599 C CA . GLU A 1 129 ? -15.501 -13.039 48.189 1.00 36.72 95 GLU A CA 1
ATOM 600 C C . GLU A 1 129 ? -15.008 -14.482 48.175 1.00 36.65 95 GLU A C 1
ATOM 601 O O . GLU A 1 129 ? -15.804 -15.410 47.991 1.00 35.43 95 GLU A O 1
ATOM 607 N N . LEU A 1 130 ? -13.703 -14.684 48.344 1.00 35.30 96 LEU A N 1
ATOM 608 C CA . LEU A 1 130 ? -13.132 -16.023 48.296 1.00 35.89 96 LEU A CA 1
ATOM 609 C C . LEU A 1 130 ? -12.704 -16.467 49.688 1.00 41.97 96 LEU A C 1
ATOM 610 O O . LEU A 1 130 ? -12.146 -15.686 50.464 1.00 40.37 96 LEU A O 1
ATOM 615 N N . ILE A 1 131 ? -12.938 -17.732 49.986 1.00 38.58 97 ILE A N 1
ATOM 616 C CA . ILE A 1 131 ? -12.663 -18.291 51.295 1.00 45.24 97 ILE A CA 1
ATOM 617 C C . ILE A 1 131 ? -11.875 -19.567 51.070 1.00 52.04 97 ILE A C 1
ATOM 618 O O . ILE A 1 131 ? -12.200 -20.342 50.163 1.00 43.31 97 ILE A O 1
ATOM 623 N N . LYS A 1 132 ? -10.824 -19.772 51.868 1.00 53.46 98 LYS A N 1
ATOM 624 C CA . LYS A 1 132 ? -10.089 -21.027 51.847 1.00 53.87 98 LYS A CA 1
ATOM 625 C C . LYS A 1 132 ? -10.757 -22.053 52.758 1.00 61.28 98 LYS A C 1
ATOM 626 O O . LYS A 1 132 ? -11.510 -21.718 53.677 1.00 67.04 98 LYS A O 1
ATOM 628 N N . GLY A 1 133 ? -10.481 -23.316 52.499 1.00 66.24 99 GLY A N 1
ATOM 629 C CA . GLY A 1 133 ? -10.834 -24.369 53.423 1.00 69.36 99 GLY A CA 1
ATOM 630 C C . GLY A 1 133 ? -11.878 -25.311 52.863 1.00 69.16 99 GLY A C 1
ATOM 631 O O . GLY A 1 133 ? -12.351 -25.173 51.737 1.00 68.38 99 GLY A O 1
ATOM 632 N N . LYS A 1 134 ? -12.211 -26.298 53.682 1.00 72.87 100 LYS A N 1
ATOM 633 C CA . LYS A 1 134 ? -13.244 -27.265 53.361 1.00 76.12 100 LYS A CA 1
ATOM 634 C C . LYS A 1 134 ? -14.589 -26.712 53.805 1.00 75.29 100 LYS A C 1
ATOM 635 O O . LYS A 1 134 ? -14.683 -26.044 54.840 1.00 73.63 100 LYS A O 1
ATOM 637 N N . VAL A 1 135 ? -15.621 -26.968 52.992 1.00 73.77 101 VAL A N 1
ATOM 638 C CA . VAL A 1 135 ? -16.990 -26.604 53.357 1.00 70.90 101 VAL A CA 1
ATOM 639 C C . VAL A 1 135 ? -17.280 -27.036 54.787 1.00 73.69 101 VAL A C 1
ATOM 640 O O . VAL A 1 135 ? -17.874 -26.293 55.579 1.00 72.47 101 VAL A O 1
ATOM 644 N N . GLU A 1 136 ? -16.816 -28.222 55.150 1.00 75.96 102 GLU A N 1
ATOM 645 C CA . GLU A 1 136 ? -17.090 -28.821 56.444 1.00 78.86 102 GLU A CA 1
ATOM 646 C C . GLU A 1 136 ? -16.384 -28.106 57.595 1.00 80.66 102 GLU A C 1
ATOM 647 O O . GLU A 1 136 ? -16.689 -28.387 58.760 1.00 78.68 102 GLU A O 1
ATOM 653 N N . ASP A 1 137 ? -15.469 -27.180 57.300 1.00 78.39 103 ASP A N 1
ATOM 654 C CA . ASP A 1 137 ? -14.734 -26.443 58.319 1.00 78.14 103 ASP A CA 1
ATOM 655 C C . ASP A 1 137 ? -15.119 -24.971 58.374 1.00 74.26 103 ASP A C 1
ATOM 656 O O . ASP A 1 137 ? -14.413 -24.182 59.010 1.00 69.15 103 ASP A O 1
ATOM 661 N N . ILE A 1 138 ? -16.203 -24.578 57.716 1.00 73.78 104 ILE A N 1
ATOM 662 C CA . ILE A 1 138 ? -16.595 -23.177 57.611 1.00 71.35 104 ILE A CA 1
ATOM 663 C C . ILE A 1 138 ? -17.590 -22.878 58.719 1.00 69.03 104 ILE A C 1
ATOM 664 O O . ILE A 1 138 ? -18.679 -23.463 58.754 1.00 73.07 104 ILE A O 1
ATOM 669 N N . ALA A 1 139 ? -17.221 -21.971 59.627 1.00 72.88 105 ALA A N 1
ATOM 670 C CA . ALA A 1 139 ? -18.133 -21.583 60.702 1.00 73.07 105 ALA A CA 1
ATOM 671 C C . ALA A 1 139 ? -19.397 -20.955 60.133 1.00 76.48 105 ALA A C 1
ATOM 672 O O . ALA A 1 139 ? -20.510 -21.447 60.353 1.00 78.05 105 ALA A O 1
ATOM 674 N N . GLN A 1 140 ? -19.236 -19.863 59.394 1.00 69.96 106 GLN A N 1
ATOM 675 C CA . GLN A 1 140 ? -20.346 -19.212 58.724 1.00 65.98 106 GLN A CA 1
ATOM 676 C C . GLN A 1 140 ? -19.850 -18.674 57.389 1.00 62.43 106 GLN A C 1
ATOM 677 O O . GLN A 1 140 ? -18.641 -18.556 57.155 1.00 58.69 106 GLN A O 1
ATOM 679 N N . LEU A 1 141 ? -20.803 -18.381 56.501 1.00 58.87 107 LEU A N 1
ATOM 680 C CA . LEU A 1 141 ? -20.500 -17.654 55.283 1.00 54.96 107 LEU A CA 1
ATOM 681 C C . LEU A 1 141 ? -20.291 -16.186 55.623 1.00 54.10 107 LEU A C 1
ATOM 682 O O . LEU A 1 141 ? -20.811 -15.701 56.622 1.00 55.50 107 LEU A O 1
ATOM 687 N N . PRO A 1 142 ? -19.522 -15.460 54.821 1.00 55.79 108 PRO A N 1
ATOM 688 C CA . PRO A 1 142 ? -19.264 -14.054 55.130 1.00 52.73 108 PRO A CA 1
ATOM 689 C C . PRO A 1 142 ? -20.518 -13.211 54.976 1.00 52.80 108 PRO A C 1
ATOM 690 O O . PRO A 1 142 ? -21.558 -13.659 54.483 1.00 50.57 108 PRO A O 1
ATOM 694 N N . PHE A 1 143 ? -20.402 -11.963 55.444 1.00 53.88 109 PHE A N 1
ATOM 695 C CA . PHE A 1 143 ? -21.463 -10.958 55.359 1.00 53.49 109 PHE A CA 1
ATOM 696 C C . PHE A 1 143 ? -22.755 -11.434 56.020 1.00 53.21 109 PHE A C 1
ATOM 697 O O . PHE A 1 143 ? -23.856 -10.991 55.674 1.00 51.77 109 PHE A O 1
ATOM 705 N N . GLY A 1 144 ? -22.632 -12.335 56.991 1.00 53.33 110 GLY A N 1
ATOM 706 C CA . GLY A 1 144 ? -23.790 -12.817 57.713 1.00 50.58 110 GLY A CA 1
ATOM 707 C C . GLY A 1 144 ? -24.766 -13.604 56.862 1.00 53.74 110 GLY A C 1
ATOM 708 O O . GLY A 1 144 ? -25.908 -13.825 57.264 1.00 54.23 110 GLY A O 1
ATOM 709 N N . ILE A 1 145 ? -24.333 -14.030 55.679 1.00 53.46 111 ILE A N 1
ATOM 710 C CA . ILE A 1 145 ? -25.208 -14.781 54.787 1.00 51.36 111 ILE A CA 1
ATOM 711 C C . ILE A 1 145 ? -25.546 -16.133 55.403 1.00 50.48 111 ILE A C 1
ATOM 712 O O . ILE A 1 145 ? -24.658 -16.874 55.854 1.00 51.75 111 ILE A O 1
ATOM 717 N N . GLU A 1 146 ? -26.831 -16.479 55.402 1.00 47.34 112 GLU A N 1
ATOM 718 C CA . GLU A 1 146 ? -27.230 -17.789 55.894 1.00 49.88 112 GLU A CA 1
ATOM 719 C C . GLU A 1 146 ? -27.693 -18.743 54.809 1.00 49.99 112 GLU A C 1
ATOM 720 O O . GLU A 1 146 ? -27.510 -19.950 54.954 1.00 49.34 112 GLU A O 1
ATOM 726 N N . LYS A 1 147 ? -28.283 -18.245 53.734 1.00 46.17 113 LYS A N 1
ATOM 727 C CA . LYS A 1 147 ? -28.721 -19.103 52.651 1.00 46.48 113 LYS A CA 1
ATOM 728 C C . LYS A 1 147 ? -28.251 -18.512 51.331 1.00 43.43 113 LYS A C 1
ATOM 729 O O . LYS A 1 147 ? -28.019 -17.307 51.213 1.00 41.68 113 LYS A O 1
ATOM 735 N N . VAL A 1 148 ? -28.117 -19.374 50.327 1.00 40.88 114 VAL A N 1
ATOM 736 C CA . VAL A 1 148 ? -27.728 -18.929 49.000 1.00 39.46 114 VAL A CA 1
ATOM 737 C C . VAL A 1 148 ? -28.774 -19.411 48.005 1.00 40.09 114 VAL A C 1
ATOM 738 O O . VAL A 1 148 ? -29.494 -20.384 48.239 1.00 41.12 114 VAL A O 1
ATOM 742 N N . ASP A 1 149 ? -28.840 -18.710 46.876 1.00 37.54 115 ASP A N 1
ATOM 743 C CA . ASP A 1 149 ? -29.799 -19.010 45.823 1.00 40.63 115 ASP A CA 1
ATOM 744 C C . ASP A 1 149 ? -29.288 -20.048 44.842 1.00 42.46 115 ASP A C 1
ATOM 745 O O . ASP A 1 149 ? -30.073 -20.869 44.342 1.00 39.69 115 ASP A O 1
ATOM 750 N N . ILE A 1 150 ? -27.996 -20.002 44.526 1.00 35.54 116 ILE A N 1
ATOM 751 C CA . ILE A 1 150 ? -27.449 -20.835 43.452 1.00 36.45 116 ILE A CA 1
ATOM 752 C C . ILE A 1 150 ? -26.118 -21.403 43.910 1.00 36.80 116 ILE A C 1
ATOM 753 O O . ILE A 1 150 ? -25.295 -20.668 44.457 1.00 35.99 116 ILE A O 1
ATOM 758 N N . ILE A 1 151 ? -25.901 -22.700 43.699 1.00 34.89 117 ILE A N 1
ATOM 759 C CA . ILE A 1 151 ? -24.602 -23.317 43.941 1.00 33.44 117 ILE A CA 1
ATOM 760 C C . ILE A 1 151 ? -24.021 -23.718 42.600 1.00 34.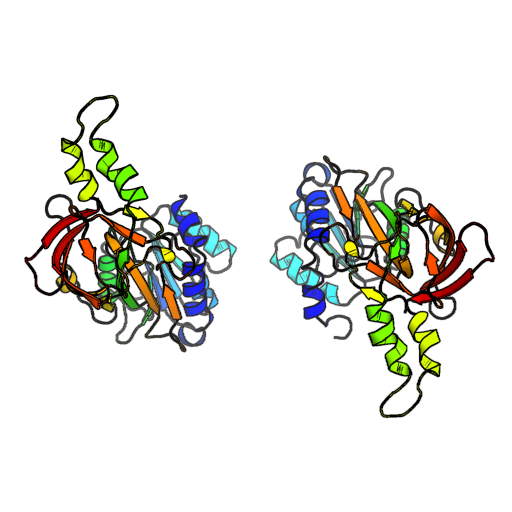43 117 ILE A C 1
ATOM 761 O O . ILE A 1 151 ? -24.620 -24.518 41.879 1.00 36.57 117 ILE A O 1
ATOM 766 N N . ILE A 1 152 ? -22.858 -23.180 42.264 1.00 34.05 118 ILE A N 1
ATOM 767 C CA . ILE A 1 152 ? -22.106 -23.623 41.099 1.00 34.19 118 ILE A CA 1
ATOM 768 C C . ILE A 1 152 ? -21.030 -24.589 41.563 1.00 36.81 118 ILE A C 1
ATOM 769 O O . ILE A 1 152 ? -20.355 -24.335 42.569 1.00 34.60 118 ILE A O 1
ATOM 774 N N . SER A 1 153 ? -20.846 -25.685 40.828 1.00 32.90 119 SER A N 1
ATOM 775 C CA . SER A 1 153 ? -19.744 -26.568 41.174 1.00 37.57 119 SER A CA 1
ATOM 776 C C . SER A 1 153 ? -19.254 -27.304 39.939 1.00 37.22 119 SER A C 1
ATOM 777 O O . SER A 1 153 ? -19.930 -27.365 38.910 1.00 37.28 119 SER A O 1
ATOM 780 N N . GLU A 1 154 ? -18.031 -27.819 40.031 1.00 38.34 120 GLU A N 1
ATOM 781 C CA . GLU A 1 154 ? -17.427 -28.660 38.966 1.00 39.13 120 GLU A CA 1
ATOM 782 C C . GLU A 1 154 ? -16.943 -29.864 39.752 1.00 42.40 120 GLU A C 1
ATOM 783 O O . GLU A 1 154 ? -15.735 -30.026 39.901 1.00 41.36 120 GLU A O 1
ATOM 789 N N . TRP A 1 155 ? -17.876 -30.676 40.220 1.00 40.22 121 TRP A N 1
ATOM 790 C CA . TRP A 1 155 ? -17.555 -31.727 41.167 1.00 42.46 121 TRP A CA 1
ATOM 791 C C . TRP A 1 155 ? -17.148 -33.027 40.491 1.00 44.46 121 TRP A C 1
ATOM 792 O O . TRP A 1 155 ? -16.511 -33.865 41.142 1.00 42.41 121 TRP A O 1
ATOM 803 N N . MET A 1 156 ? -17.436 -33.161 39.196 1.00 39.06 122 MET A N 1
ATOM 804 C CA . MET A 1 156 ? -17.296 -34.414 38.457 1.00 42.77 122 MET A CA 1
ATOM 805 C C . MET A 1 156 ? -15.831 -34.859 38.402 1.00 42.08 122 MET A C 1
ATOM 806 O O . MET A 1 156 ? -14.953 -34.086 38.002 1.00 43.14 122 MET A O 1
ATOM 811 N N . GLY A 1 157 ? -15.556 -36.109 38.791 1.00 42.14 123 GLY A N 1
ATOM 812 C CA . GLY A 1 157 ? -14.240 -36.692 38.635 1.00 37.05 123 GLY A CA 1
ATOM 813 C C . GLY A 1 157 ? -14.149 -37.577 37.395 1.00 39.71 123 GLY A C 1
ATOM 814 O O . GLY A 1 157 ? -15.063 -37.663 36.585 1.00 38.18 123 GLY A O 1
ATOM 815 N N . TYR A 1 158 ? -12.995 -38.225 37.238 1.00 39.97 124 TYR A N 1
ATOM 816 C CA . TYR A 1 158 ? -12.883 -39.239 36.198 1.00 41.22 124 TYR A CA 1
ATOM 817 C C . TYR A 1 158 ? -13.900 -40.343 36.463 1.00 36.43 124 TYR A C 1
ATOM 818 O O . TYR A 1 158 ? -14.181 -40.680 37.616 1.00 36.02 124 TYR A O 1
ATOM 827 N N . PHE A 1 159 ? -14.488 -40.884 35.398 1.00 36.92 125 PHE A N 1
ATOM 828 C CA . PHE A 1 159 ? -15.564 -41.868 35.569 1.00 36.62 125 PHE A CA 1
ATOM 829 C C . PHE A 1 159 ? -16.672 -41.285 36.455 1.00 35.29 125 PHE A C 1
ATOM 830 O O . PHE A 1 159 ? -17.319 -41.999 37.225 1.00 33.61 125 PHE A O 1
ATOM 838 N N . LEU A 1 160 ? -16.831 -39.955 36.388 1.00 35.55 126 LEU A N 1
ATOM 839 C CA . LEU A 1 160 ? -17.795 -39.153 37.154 1.00 37.34 126 LEU A CA 1
ATOM 840 C C . LEU A 1 160 ? -17.520 -39.171 38.657 1.00 38.49 126 LEU A C 1
ATOM 841 O O . LEU A 1 160 ? -17.523 -38.116 39.300 1.00 39.68 126 LEU A O 1
ATOM 846 N N . LEU A 1 161 ? -17.266 -40.351 39.231 1.00 36.15 127 LEU A N 1
ATOM 847 C CA . LEU A 1 161 ? -17.302 -40.525 40.673 1.00 37.75 127 LEU A CA 1
ATOM 848 C C . LEU A 1 161 ? -15.925 -40.689 41.317 1.00 41.69 127 LEU A C 1
ATOM 849 O O . LEU A 1 161 ? -15.834 -40.692 42.551 1.00 39.18 127 LEU A O 1
ATOM 854 N N . TYR A 1 162 ? -14.858 -40.838 40.532 1.00 41.13 128 TYR A N 1
ATOM 855 C CA . TYR A 1 162 ? -13.540 -41.085 41.109 1.00 39.55 128 TYR A CA 1
ATOM 856 C C . TYR A 1 162 ? -12.981 -39.761 41.627 1.00 41.73 128 TYR A C 1
ATOM 857 O O . TYR A 1 162 ? -12.889 -38.791 40.870 1.00 39.49 128 TYR A O 1
ATOM 866 N N . GLU A 1 163 ? -12.650 -39.717 42.914 1.00 43.42 129 GLU A N 1
ATOM 867 C CA . GLU A 1 163 ? -12.126 -38.512 43.560 1.00 47.46 129 GLU A CA 1
ATOM 868 C C . GLU A 1 163 ? -12.948 -37.282 43.171 1.00 45.69 129 GLU A C 1
ATOM 869 O O . GLU A 1 163 ? -12.416 -36.265 42.726 1.00 45.59 129 GLU A O 1
ATOM 875 N N . SER A 1 164 ? -14.261 -37.397 43.297 1.00 43.03 130 SER A N 1
ATOM 876 C CA . SER A 1 164 ? -15.124 -36.279 42.965 1.00 43.67 130 SER A CA 1
ATOM 877 C C . SER A 1 164 ? -15.347 -35.420 44.211 1.00 43.82 130 SER A C 1
ATOM 878 O O . SER A 1 164 ? -15.048 -35.825 45.333 1.00 45.18 130 SER A O 1
ATOM 881 N N . MET A 1 165 ? -15.883 -34.219 44.014 1.00 42.37 131 MET A N 1
ATOM 882 C CA . MET A 1 165 ? -16.332 -33.410 45.142 1.00 43.15 131 MET A CA 1
ATOM 883 C C . MET A 1 165 ? -17.833 -33.497 45.395 1.00 40.24 131 MET A C 1
ATOM 884 O O . MET A 1 165 ? -18.409 -32.586 46.004 1.00 39.76 131 MET A O 1
ATOM 889 N N . LEU A 1 166 ? -18.467 -34.602 44.998 1.00 41.25 132 LEU A N 1
ATOM 890 C CA . LEU A 1 166 ? -19.917 -34.719 45.129 1.00 43.43 132 LEU A CA 1
ATOM 891 C C . LEU A 1 166 ? -20.375 -34.556 46.581 1.00 43.51 132 LEU A C 1
ATOM 892 O O . LEU A 1 166 ? -21.340 -33.832 46.865 1.00 40.43 132 LEU A O 1
ATOM 897 N N . GLN A 1 167 ? -19.700 -35.226 47.519 1.00 42.79 133 GLN A N 1
ATOM 898 C CA . GLN A 1 167 ? -20.129 -35.142 48.915 1.00 45.10 133 GLN A CA 1
ATOM 899 C C . GLN A 1 167 ? -20.006 -33.722 49.455 1.00 42.55 133 GLN A C 1
ATOM 900 O O . GLN A 1 167 ? -20.881 -33.256 50.193 1.00 42.86 133 GLN A O 1
ATOM 906 N N . THR A 1 168 ? -18.942 -33.009 49.087 1.00 43.98 134 THR A N 1
ATOM 907 C CA . THR A 1 168 ? -18.823 -31.611 49.494 1.00 46.06 134 THR A CA 1
ATOM 908 C C . THR A 1 168 ? -19.989 -30.780 48.961 1.00 43.40 134 THR A C 1
ATOM 909 O O . THR A 1 168 ? -20.558 -29.948 49.684 1.00 37.66 134 THR A O 1
ATOM 913 N N . VAL A 1 169 ? -20.335 -30.973 47.686 1.00 39.13 135 VAL A N 1
ATOM 914 C CA . VAL A 1 169 ? -21.425 -30.205 47.099 1.00 40.37 135 VAL A CA 1
ATOM 915 C C . VAL A 1 169 ? -22.743 -30.520 47.798 1.00 40.68 135 VAL A C 1
ATOM 916 O O . VAL A 1 169 ? -23.556 -29.621 48.039 1.00 40.15 135 VAL A O 1
ATOM 920 N N . LEU A 1 170 ? -22.963 -31.783 48.170 1.00 38.83 136 LEU A N 1
ATOM 921 C CA . LEU A 1 170 ? -24.203 -32.119 48.863 1.00 42.33 136 LEU A CA 1
ATOM 922 C C . LEU A 1 170 ? -24.246 -31.517 50.267 1.00 43.73 136 LEU A C 1
ATOM 923 O O . LEU A 1 170 ? -25.309 -31.084 50.721 1.00 41.93 136 LEU A O 1
ATOM 928 N N . SER A 1 171 ? -23.108 -31.480 50.967 1.00 43.18 137 SER A N 1
ATOM 929 C CA . SER A 1 171 ? -23.076 -30.818 52.273 1.00 46.01 137 SER A CA 1
ATOM 930 C C . SER A 1 171 ? -23.407 -29.341 52.145 1.00 43.98 137 SER A C 1
ATOM 931 O O . SER A 1 171 ? -24.193 -28.796 52.933 1.00 42.03 137 SER A O 1
ATOM 934 N N . ALA A 1 172 ? -22.792 -28.670 51.166 1.00 40.96 138 ALA A N 1
ATOM 935 C CA . ALA A 1 172 ? -23.080 -27.257 50.943 1.00 41.07 138 ALA A CA 1
ATOM 936 C C . ALA A 1 172 ? -24.543 -27.042 50.575 1.00 42.01 138 ALA A C 1
ATOM 937 O O . ALA A 1 172 ? -25.168 -26.063 51.013 1.00 43.30 138 ALA A O 1
ATOM 939 N N . ARG A 1 173 ? -25.112 -27.944 49.775 1.00 37.82 139 ARG A N 1
ATOM 940 C CA . ARG A 1 173 ? -26.528 -27.829 49.427 1.00 41.69 139 ARG A CA 1
ATOM 941 C C . ARG A 1 173 ? -27.394 -27.948 50.674 1.00 43.87 139 ARG A C 1
ATOM 942 O O . ARG A 1 173 ? -28.325 -27.160 50.883 1.00 42.73 139 ARG A O 1
ATOM 950 N N . ASP A 1 174 ? -27.093 -28.938 51.514 1.00 43.60 140 ASP A N 1
ATOM 951 C CA . ASP A 1 174 ? -27.888 -29.188 52.712 1.00 46.08 140 ASP A CA 1
ATOM 952 C C . ASP A 1 174 ? -27.757 -28.038 53.711 1.00 46.46 140 ASP A C 1
ATOM 953 O O . ASP A 1 174 ? -28.736 -27.661 54.363 1.00 45.58 140 ASP A O 1
ATOM 958 N N . ARG A 1 175 ? -26.563 -27.453 53.813 1.00 44.75 141 ARG A N 1
ATOM 959 C CA . ARG A 1 175 ? -26.307 -26.391 54.781 1.00 46.14 141 ARG A CA 1
ATOM 960 C C . ARG A 1 175 ? -26.904 -25.059 54.329 1.00 47.27 141 ARG A C 1
ATOM 961 O O . ARG A 1 175 ? -27.515 -24.336 55.122 1.00 44.78 141 ARG A O 1
ATOM 969 N N . TRP A 1 176 ? -26.725 -24.705 53.058 1.00 43.83 142 TRP A N 1
ATOM 970 C CA . TRP A 1 176 ? -26.893 -23.325 52.628 1.00 45.32 142 TRP A CA 1
ATOM 971 C C . TRP A 1 176 ? -27.928 -23.081 51.531 1.00 46.03 142 TRP A C 1
ATOM 972 O O . TRP A 1 176 ? -28.396 -21.939 51.400 1.00 43.33 142 TRP A O 1
ATOM 983 N N . LEU A 1 177 ? -28.288 -24.080 50.725 1.00 44.75 143 LEU A N 1
ATOM 984 C CA . LEU A 1 177 ? -29.146 -23.794 49.584 1.00 41.56 143 LEU A CA 1
ATOM 985 C C . LEU A 1 177 ? -30.576 -23.550 50.060 1.00 45.10 143 LEU A C 1
ATOM 986 O O . LEU A 1 177 ? -31.154 -24.364 50.789 1.00 45.36 143 LEU A O 1
ATOM 991 N N . ARG A 1 178 ? -31.145 -22.438 49.640 1.00 42.13 144 ARG A N 1
ATOM 992 C CA . ARG A 1 178 ? -32.517 -22.133 50.001 1.00 44.52 144 ARG A CA 1
ATOM 993 C C . ARG A 1 178 ? -33.467 -23.114 49.315 1.00 48.43 144 ARG A C 1
ATOM 994 O O . ARG A 1 178 ? -33.146 -23.665 48.254 1.00 45.89 144 ARG A O 1
ATOM 1002 N N . PRO A 1 179 ? -34.612 -23.399 49.938 1.00 49.30 145 PRO A N 1
ATOM 1003 C CA . PRO A 1 179 ? -35.604 -24.268 49.301 1.00 49.38 145 PRO A CA 1
ATOM 1004 C C . PRO A 1 179 ? -35.898 -23.791 47.888 1.00 46.28 145 PRO A C 1
ATOM 1005 O O . PRO A 1 179 ? -36.090 -22.598 47.639 1.00 49.85 145 PRO A O 1
ATOM 1009 N N . GLY A 1 180 ? -35.899 -24.730 46.950 1.00 46.12 146 GLY A N 1
ATOM 1010 C CA . GLY A 1 180 ? -36.098 -24.376 45.564 1.00 47.80 146 GLY A CA 1
ATOM 1011 C C . GLY A 1 180 ? -34.903 -23.758 44.858 1.00 47.44 146 GLY A C 1
ATOM 1012 O O . GLY A 1 180 ? -35.019 -23.440 43.666 1.00 46.70 146 GLY A O 1
ATOM 1013 N N . GLY A 1 181 ? -33.769 -23.570 45.540 1.00 47.22 147 GLY A N 1
ATOM 1014 C CA . GLY A 1 181 ? -32.583 -23.017 44.892 1.00 44.32 147 GLY A CA 1
ATOM 1015 C C . GLY A 1 181 ? -32.025 -23.956 43.831 1.00 40.49 147 GLY A C 1
ATOM 1016 O O . GLY A 1 181 ? -32.469 -25.089 43.662 1.00 44.13 147 GLY A O 1
ATOM 1017 N N . TYR A 1 182 ? -31.009 -23.477 43.104 1.00 37.54 148 TYR A N 1
ATOM 1018 C CA . TYR A 1 182 ? -30.532 -24.154 41.907 1.00 40.46 148 TYR A CA 1
ATOM 1019 C C . TYR A 1 182 ? -29.093 -24.613 42.070 1.00 41.67 148 TYR A C 1
ATOM 1020 O O . TYR A 1 182 ? -28.292 -23.975 42.757 1.00 37.33 148 TYR A O 1
ATOM 1029 N N . LEU A 1 183 ? -28.779 -25.722 41.413 1.00 36.79 149 LEU A N 1
ATOM 1030 C CA . LEU A 1 183 ? -27.437 -26.279 41.383 1.00 37.66 149 LEU A CA 1
ATOM 1031 C C . LEU A 1 183 ? -27.006 -26.280 39.923 1.00 38.78 149 LEU A C 1
ATOM 1032 O O . LEU A 1 183 ? -27.712 -26.834 39.070 1.00 38.30 149 LEU A O 1
ATOM 1037 N N . PHE A 1 184 ? -25.901 -25.593 39.630 1.00 35.50 150 PHE A N 1
ATOM 1038 C CA . PHE A 1 184 ? -25.324 -25.459 38.293 1.00 35.10 150 PHE A CA 1
ATOM 1039 C C . PHE A 1 184 ? -24.018 -26.232 38.232 1.00 36.61 150 PHE A C 1
ATOM 1040 O O . PHE A 1 184 ? -23.004 -25.768 38.789 1.00 37.19 150 PHE A O 1
ATOM 1048 N N . PRO A 1 185 ? -23.956 -27.383 37.561 1.00 37.69 151 PRO A N 1
ATOM 1049 C CA . PRO A 1 185 ? -25.048 -28.156 36.937 1.00 37.04 151 PRO A CA 1
ATOM 1050 C C . PRO A 1 185 ? -25.766 -29.023 37.969 1.00 39.46 151 PRO A C 1
ATOM 1051 O O . PRO A 1 185 ? -25.311 -29.125 39.100 1.00 35.35 151 PRO A O 1
ATOM 1055 N N . ASP A 1 186 ? -26.871 -29.685 37.634 1.00 36.41 152 ASP A N 1
ATOM 1056 C CA . ASP A 1 186 ? -27.565 -30.478 38.623 1.00 35.07 152 ASP A CA 1
ATOM 1057 C C . ASP A 1 186 ? -27.741 -31.925 38.211 1.00 39.21 152 ASP A C 1
ATOM 1058 O O . ASP A 1 186 ? -28.173 -32.723 39.049 1.00 41.42 152 ASP A O 1
ATOM 1063 N N . LYS A 1 187 ? -27.447 -32.299 36.958 1.00 37.93 153 LYS A N 1
ATOM 1064 C CA . LYS A 1 187 ? -27.730 -33.670 36.529 1.00 41.45 153 LYS A CA 1
ATOM 1065 C C . LYS A 1 187 ? -26.566 -34.221 35.725 1.00 44.75 153 LYS A C 1
ATOM 1066 O O . LYS A 1 187 ? -26.208 -33.658 34.691 1.00 42.76 153 LYS A O 1
ATOM 1072 N N . CYS A 1 188 ? -25.999 -35.334 36.164 1.00 43.11 154 CYS A N 1
ATOM 1073 C CA . CYS A 1 188 ? -25.047 -36.052 35.332 1.00 40.99 154 CYS A CA 1
ATOM 1074 C C . CYS A 1 188 ? -25.553 -37.450 35.048 1.00 43.11 154 CYS A C 1
ATOM 1075 O O . CYS A 1 188 ? -26.131 -38.100 35.918 1.00 43.82 154 CYS A O 1
ATOM 1078 N N . THR A 1 189 ? -25.353 -37.889 33.810 1.00 39.22 155 THR A N 1
ATOM 1079 C CA . THR A 1 189 ? -25.772 -39.211 33.372 1.00 41.93 155 THR A CA 1
ATOM 1080 C C . THR A 1 189 ? -24.547 -39.961 32.844 1.00 41.13 155 THR A C 1
ATOM 1081 O O . THR A 1 189 ? -23.725 -39.378 32.144 1.00 39.41 155 THR A O 1
ATOM 1085 N N . MET A 1 190 ? -24.425 -41.244 33.181 1.00 35.15 156 MET A N 1
ATOM 1086 C CA . MET A 1 190 ? -23.314 -42.097 32.748 1.00 39.91 156 MET A CA 1
ATOM 1087 C C . MET A 1 190 ? -23.794 -43.058 31.668 1.00 40.05 156 MET A C 1
ATOM 1088 O O . MET A 1 190 ? -24.908 -43.588 31.743 1.00 39.25 156 MET A O 1
ATOM 1093 N N . TYR A 1 191 ? -22.946 -43.256 30.661 1.00 35.79 157 TYR A N 1
ATOM 1094 C CA . TYR A 1 191 ? -23.192 -44.137 29.539 1.00 38.08 157 TYR A CA 1
ATOM 1095 C C . TYR A 1 191 ? -22.046 -45.130 29.435 1.00 37.49 157 TYR A C 1
ATOM 1096 O O . TYR A 1 191 ? -20.909 -44.832 29.820 1.00 35.71 157 TYR A O 1
ATOM 1105 N N . ILE A 1 192 ? -22.346 -46.300 28.885 1.00 38.24 158 ILE A N 1
ATOM 1106 C CA . ILE A 1 192 ? -21.344 -47.345 28.697 1.00 35.94 158 ILE A CA 1
ATOM 1107 C C . ILE A 1 192 ? -21.642 -48.078 27.394 1.00 38.23 158 ILE A C 1
ATOM 1108 O O . ILE A 1 192 ? -22.799 -48.218 26.996 1.00 39.20 158 ILE A O 1
ATOM 1113 N N . CYS A 1 193 ? -20.586 -48.544 26.726 1.00 38.10 159 CYS A N 1
ATOM 1114 C CA . CYS A 1 193 ? -20.749 -49.329 25.507 1.00 37.57 159 CYS A CA 1
ATOM 1115 C C . CYS A 1 193 ? -19.538 -50.246 25.362 1.00 35.10 159 CYS A C 1
ATOM 1116 O O . CYS A 1 193 ? -18.578 -50.147 26.121 1.00 36.25 159 CYS A O 1
ATOM 1119 N N . GLY A 1 194 ? -19.591 -51.165 24.400 1.00 37.59 160 GLY A N 1
ATOM 1120 C CA . GLY A 1 194 ? -18.469 -52.058 24.130 1.00 38.85 160 GLY A CA 1
ATOM 1121 C C . GLY A 1 194 ? -17.651 -51.572 22.946 1.00 42.30 160 GLY A C 1
ATOM 1122 O O . GLY A 1 194 ? -18.197 -50.987 22.006 1.00 41.00 160 GLY A O 1
ATOM 1123 N N . ILE A 1 195 ? -16.324 -51.800 22.998 1.00 40.03 161 ILE A N 1
ATOM 1124 C CA . ILE A 1 195 ? -15.438 -51.401 21.910 1.00 40.94 161 ILE A CA 1
ATOM 1125 C C . ILE A 1 195 ? -14.543 -52.561 21.475 1.00 43.31 161 ILE A C 1
ATOM 1126 O O . ILE A 1 195 ? -14.318 -53.530 22.206 1.00 39.37 161 ILE A O 1
ATOM 1131 N N . GLU A 1 196 ? -14.037 -52.441 20.251 1.00 42.05 162 GLU A N 1
ATOM 1132 C CA . GLU A 1 196 ? -12.906 -53.234 19.794 1.00 45.26 162 GLU A CA 1
ATOM 1133 C C . GLU A 1 196 ? -11.641 -52.468 20.134 1.00 46.30 162 GLU A C 1
ATOM 1134 O O . GLU A 1 196 ? -11.563 -51.260 19.888 1.00 47.29 162 GLU A O 1
ATOM 1140 N N . ASP A 1 197 ? -10.660 -53.164 20.710 1.00 47.06 163 ASP A N 1
ATOM 1141 C CA . ASP A 1 197 ? -9.432 -52.512 21.147 1.00 50.01 163 ASP A CA 1
ATOM 1142 C C . ASP A 1 197 ? -8.315 -53.536 21.302 1.00 52.94 163 ASP A C 1
ATOM 1143 O O . ASP A 1 197 ? -7.554 -53.499 22.278 1.00 47.10 163 ASP A O 1
ATOM 1148 N N . SER A 1 198 ? -8.231 -54.461 20.344 1.00 51.76 164 SER A N 1
ATOM 1149 C CA . SER A 1 198 ? -7.223 -55.517 20.400 1.00 54.61 164 SER A CA 1
ATOM 1150 C C . SER A 1 198 ? -5.801 -54.956 20.415 1.00 55.25 164 SER A C 1
ATOM 1151 O O . SER A 1 198 ? -4.926 -55.503 21.092 1.00 56.34 164 SER A O 1
ATOM 1154 N N . GLU A 1 199 ? -5.548 -53.863 19.684 1.00 56.08 165 GLU A N 1
ATOM 1155 C CA . GLU A 1 199 ? -4.187 -53.332 19.609 1.00 56.89 165 GLU A CA 1
ATOM 1156 C C . GLU A 1 199 ? -3.723 -52.810 20.964 1.00 60.40 165 GLU A C 1
ATOM 1157 O O . GLU A 1 199 ? -2.641 -53.177 21.455 1.00 57.66 165 GLU A O 1
ATOM 1159 N N . TYR A 1 200 ? -4.537 -51.956 21.594 1.00 54.37 166 TYR A N 1
ATOM 1160 C CA . TYR A 1 200 ? -4.164 -51.416 22.894 1.00 54.30 166 TYR A CA 1
ATOM 1161 C C . TYR A 1 200 ? -4.187 -52.493 23.969 1.00 59.52 166 TYR A C 1
ATOM 1162 O O . TYR A 1 200 ? -3.374 -52.452 24.904 1.00 59.96 166 TYR A O 1
ATOM 1164 N N . LYS A 1 201 ? -5.075 -53.483 23.847 1.00 53.51 167 LYS A N 1
ATOM 1165 C CA . LYS A 1 201 ? -5.063 -54.566 24.825 1.00 54.77 167 LYS A CA 1
ATOM 1166 C C . LYS A 1 201 ? -3.785 -55.384 24.719 1.00 56.22 167 LYS A C 1
ATOM 1167 O O . LYS A 1 201 ? -3.210 -55.780 25.741 1.00 53.77 167 LYS A O 1
ATOM 1173 N N . ARG A 1 202 ? -3.317 -55.638 23.492 1.00 58.03 168 ARG A N 1
ATOM 1174 C CA . ARG A 1 202 ? -2.077 -56.378 23.307 1.00 56.79 168 ARG A CA 1
ATOM 1175 C C . ARG A 1 202 ? -0.884 -55.578 23.809 1.00 59.05 168 ARG A C 1
ATOM 1176 O O . ARG A 1 202 ? 0.002 -56.128 24.472 1.00 58.67 168 ARG A O 1
ATOM 1184 N N . ASP A 1 203 ? -0.870 -54.268 23.547 1.00 59.33 169 ASP A N 1
ATOM 1185 C CA . ASP A 1 203 ? 0.261 -53.446 23.963 1.00 60.91 169 ASP A CA 1
ATOM 1186 C C . ASP A 1 203 ? 0.278 -53.201 25.471 1.00 59.65 169 ASP A C 1
ATOM 1187 O O . ASP A 1 203 ? 1.354 -53.037 26.056 1.00 63.68 169 ASP A O 1
ATOM 1192 N N . LYS A 1 204 ? -0.878 -53.183 26.124 1.00 58.81 170 LYS A N 1
ATOM 1193 C CA . LYS A 1 204 ? -0.941 -52.806 27.533 1.00 60.04 170 LYS A CA 1
ATOM 1194 C C . LYS A 1 204 ? -1.133 -53.981 28.479 1.00 58.62 170 LYS A C 1
ATOM 1195 O O . LYS A 1 204 ? -0.718 -53.894 29.639 1.00 58.30 170 LYS A O 1
ATOM 1197 N N . ILE A 1 205 ? -1.767 -55.068 28.034 1.00 54.57 171 ILE A N 1
ATOM 1198 C CA . ILE A 1 205 ? -2.028 -56.205 28.908 1.00 51.30 171 ILE A CA 1
ATOM 1199 C C . ILE A 1 205 ? -1.076 -57.344 28.572 1.00 53.02 171 ILE A C 1
ATOM 1200 O O . ILE A 1 205 ? -0.324 -57.813 29.437 1.00 50.35 171 ILE A O 1
ATOM 1205 N N . ASP A 1 206 ? -1.092 -57.799 27.318 1.00 49.25 172 ASP A N 1
ATOM 1206 C CA . ASP A 1 206 ? -0.248 -58.926 26.950 1.00 50.77 172 ASP A CA 1
ATOM 1207 C C . ASP A 1 206 ? 1.237 -58.594 26.963 1.00 46.28 172 ASP A C 1
ATOM 1208 O O . ASP A 1 206 ? 2.048 -59.516 26.923 1.00 44.65 172 ASP A O 1
ATOM 1213 N N . PHE A 1 207 ? 1.598 -57.310 27.020 1.00 46.80 173 PHE A N 1
ATOM 1214 C CA . PHE A 1 207 ? 2.996 -56.910 27.141 1.00 50.81 173 PHE A CA 1
ATOM 1215 C C . PHE A 1 207 ? 3.670 -57.639 28.303 1.00 44.44 173 PHE A C 1
ATOM 1216 O O . PHE A 1 207 ? 4.835 -58.032 28.212 1.00 44.10 173 PHE A O 1
ATOM 1224 N N . TRP A 1 208 ? 2.933 -57.862 29.388 1.00 44.20 174 TRP A N 1
ATOM 1225 C CA . TRP A 1 208 ? 3.513 -58.471 30.579 1.00 44.08 174 TRP A CA 1
ATOM 1226 C C . TRP A 1 208 ? 3.802 -59.957 30.418 1.00 44.35 174 TRP A C 1
ATOM 1227 O O . TRP A 1 208 ? 4.372 -60.549 31.335 1.00 38.88 174 TRP A O 1
ATOM 1238 N N . ASP A 1 209 ? 3.411 -60.588 29.304 1.00 42.16 175 ASP A N 1
ATOM 1239 C CA . ASP A 1 209 ? 3.706 -62.012 29.165 1.00 41.86 175 ASP A CA 1
ATOM 1240 C C . ASP A 1 209 ? 5.194 -62.249 29.090 1.00 43.24 175 ASP A C 1
ATOM 1241 O O . ASP A 1 209 ? 5.698 -63.274 29.569 1.00 40.63 175 ASP A O 1
ATOM 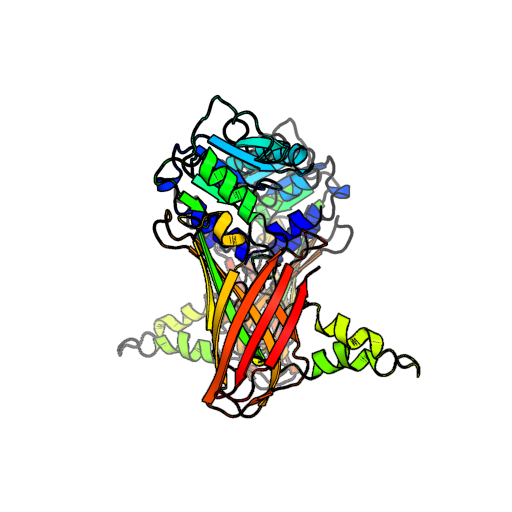1246 N N . ASN A 1 210 ? 5.916 -61.331 28.466 1.00 40.13 176 ASN A N 1
ATOM 1247 C CA . ASN A 1 210 ? 7.315 -61.578 28.196 1.00 39.22 176 ASN A CA 1
ATOM 1248 C C . ASN A 1 210 ? 7.996 -60.219 28.147 1.00 44.55 176 ASN A C 1
ATOM 1249 O O . ASN A 1 210 ? 7.697 -59.397 27.280 1.00 41.29 176 ASN A O 1
ATOM 1254 N N . VAL A 1 211 ? 8.866 -59.973 29.124 1.00 39.73 177 VAL A N 1
ATOM 1255 C CA . VAL A 1 211 ? 9.536 -58.691 29.306 1.00 43.13 177 VAL A CA 1
ATOM 1256 C C . VAL A 1 211 ? 11.015 -59.034 29.331 1.00 44.55 177 VAL A C 1
ATOM 1257 O O . VAL A 1 211 ? 11.523 -59.533 30.343 1.00 41.48 177 VAL A O 1
ATOM 1261 N N . TYR A 1 212 ? 11.699 -58.824 28.200 1.00 42.57 178 TYR A N 1
ATOM 1262 C CA . TYR A 1 212 ? 13.094 -59.225 28.019 1.00 41.49 178 TYR A CA 1
ATOM 1263 C C . TYR A 1 212 ? 13.303 -60.706 28.298 1.00 40.95 178 TYR A C 1
ATOM 1264 O O . TYR A 1 212 ? 14.313 -61.110 28.875 1.00 42.69 178 TYR A O 1
ATOM 1273 N N . GLY A 1 213 ? 12.358 -61.531 27.875 1.00 40.04 179 GLY A N 1
ATOM 1274 C CA . GLY A 1 213 ? 12.457 -62.942 28.133 1.00 42.46 179 GLY A CA 1
ATOM 1275 C C . GLY A 1 213 ? 11.850 -63.373 29.448 1.00 42.90 179 GLY A C 1
ATOM 1276 O O . GLY A 1 213 ? 11.547 -64.559 29.615 1.00 43.25 179 GLY A O 1
ATOM 1277 N N . PHE A 1 214 ? 11.624 -62.435 30.370 1.00 39.33 180 PHE A N 1
ATOM 1278 C CA . PHE A 1 214 ? 11.125 -62.772 31.689 1.00 40.87 180 PHE A CA 1
ATOM 1279 C C . PHE A 1 214 ? 9.607 -62.819 31.699 1.00 38.82 180 PHE A C 1
ATOM 1280 O O . PHE A 1 214 ? 8.926 -62.075 30.982 1.00 36.46 180 PHE A O 1
ATOM 1288 N N . ASN A 1 215 ? 9.076 -63.709 32.527 1.00 35.08 181 ASN A N 1
ATOM 1289 C CA . ASN A 1 215 ? 7.629 -63.881 32.636 1.00 37.80 181 ASN A CA 1
ATOM 1290 C C . ASN A 1 215 ? 7.108 -62.881 33.664 1.00 34.74 181 ASN A C 1
ATOM 1291 O O . ASN A 1 215 ? 7.353 -63.027 34.862 1.00 38.03 181 ASN A O 1
ATOM 1296 N N . PHE A 1 216 ? 6.445 -61.825 33.202 1.00 35.33 182 PHE A N 1
ATOM 1297 C CA . PHE A 1 216 ? 5.848 -60.861 34.123 1.00 36.08 182 PHE A CA 1
ATOM 1298 C C . PHE A 1 216 ? 4.342 -61.067 34.269 1.00 38.43 182 PHE A C 1
ATOM 1299 O O . PHE A 1 216 ? 3.619 -60.142 34.662 1.00 35.80 182 PHE A O 1
ATOM 1307 N N . SER A 1 217 ? 3.851 -62.272 33.973 1.00 37.27 183 SER A N 1
ATOM 1308 C CA . SER A 1 217 ? 2.404 -62.459 33.945 1.00 37.77 183 SER A CA 1
ATOM 1309 C C . SER A 1 217 ? 1.750 -62.280 35.317 1.00 39.16 183 SER A C 1
ATOM 1310 O O . SER A 1 217 ? 0.548 -61.988 35.370 1.00 41.48 183 SER A O 1
ATOM 1313 N N . ALA A 1 218 ? 2.514 -62.341 36.429 1.00 38.51 184 ALA A N 1
ATOM 1314 C CA . ALA A 1 218 ? 1.906 -62.072 37.738 1.00 40.20 184 ALA A CA 1
ATOM 1315 C C . ALA A 1 218 ? 1.274 -60.686 37.816 1.00 40.88 184 ALA A C 1
ATOM 1316 O O . ALA A 1 218 ? 0.376 -60.471 38.635 1.00 40.13 184 ALA A O 1
ATOM 1318 N N . ILE A 1 219 ? 1.714 -59.757 36.967 1.00 38.73 185 ILE A N 1
ATOM 1319 C CA . ILE A 1 219 ? 1.242 -58.370 36.973 1.00 40.82 185 ILE A CA 1
ATOM 1320 C C . ILE A 1 219 ? -0.037 -58.195 36.150 1.00 42.01 185 ILE A C 1
ATOM 1321 O O . ILE A 1 219 ? -0.759 -57.197 36.317 1.00 38.21 185 ILE A O 1
ATOM 1326 N N . LYS A 1 220 ? -0.358 -59.168 35.297 1.00 36.95 186 LYS A N 1
ATOM 1327 C CA . LYS A 1 220 ? -1.426 -58.979 34.317 1.00 42.44 186 LYS A CA 1
ATOM 1328 C C . LYS A 1 220 ? -2.764 -58.664 34.993 1.00 43.77 186 LYS A C 1
ATOM 1329 O O . LYS A 1 220 ? -3.480 -57.735 34.588 1.00 41.83 186 LYS A O 1
ATOM 1335 N N . ALA A 1 221 ? -3.100 -59.407 36.054 1.00 40.49 187 ALA A N 1
ATOM 1336 C CA . ALA A 1 221 ? -4.330 -59.137 36.794 1.00 46.59 187 ALA A CA 1
ATOM 1337 C C . ALA A 1 221 ? -4.382 -57.694 37.275 1.00 45.74 187 ALA A C 1
ATOM 1338 O O . ALA A 1 221 ? -5.385 -56.999 37.066 1.00 47.56 187 ALA A O 1
ATOM 1340 N N . ASP A 1 222 ? -3.301 -57.205 37.890 1.00 44.14 188 ASP A N 1
ATOM 1341 C CA . ASP A 1 222 ? -3.322 -55.815 38.343 1.00 46.99 188 ASP A CA 1
ATOM 1342 C C . ASP A 1 222 ? -3.522 -54.860 37.171 1.00 44.29 188 ASP A C 1
ATOM 1343 O O . ASP A 1 222 ? -4.299 -53.901 37.273 1.00 43.63 188 ASP A O 1
ATOM 1348 N N . ALA A 1 223 ? -2.872 -55.126 36.031 1.00 41.14 189 ALA A N 1
ATOM 1349 C CA . ALA A 1 223 ? -3.083 -54.241 34.891 1.00 45.03 189 ALA A CA 1
ATOM 1350 C C . ALA A 1 223 ? -4.546 -54.271 34.454 1.00 43.22 189 ALA A C 1
ATOM 1351 O O . ALA A 1 223 ? -5.116 -53.241 34.078 1.00 44.31 189 ALA A O 1
ATOM 1353 N N . LEU A 1 224 ? -5.178 -55.444 34.526 1.00 41.20 190 LEU A N 1
ATOM 1354 C CA . LEU A 1 224 ? -6.572 -55.546 34.102 1.00 43.84 190 LEU A CA 1
ATOM 1355 C C . LEU A 1 224 ? -7.494 -54.844 35.094 1.00 45.26 190 LEU A C 1
ATOM 1356 O O . LEU A 1 224 ? -8.532 -54.302 34.698 1.00 44.91 190 LEU A O 1
ATOM 1361 N N . ARG A 1 225 ? -7.096 -54.781 36.372 1.00 43.01 191 ARG A N 1
ATOM 1362 C CA . ARG A 1 225 ? -7.964 -54.254 37.418 1.00 43.60 191 ARG A CA 1
ATOM 1363 C C . ARG A 1 225 ? -8.019 -52.730 37.411 1.00 42.55 191 ARG A C 1
ATOM 1364 O O . ARG A 1 225 ? -8.919 -52.146 38.026 1.00 42.45 191 ARG A O 1
ATOM 1372 N N . GLU A 1 226 ? -7.108 -52.076 36.694 1.00 43.45 192 GLU A N 1
ATOM 1373 C CA . GLU A 1 226 ? -7.018 -50.626 36.705 1.00 43.34 192 GLU A CA 1
ATOM 1374 C C . GLU A 1 226 ? -7.738 -50.081 35.481 1.00 43.19 192 GLU A C 1
ATOM 1375 O O . GLU A 1 226 ? -7.286 -50.329 34.353 1.00 42.41 192 GLU A O 1
ATOM 1381 N N . PRO A 1 227 ? -8.856 -49.366 35.622 1.00 40.66 193 PRO A N 1
ATOM 1382 C CA . PRO A 1 227 ? -9.445 -48.738 34.437 1.00 40.80 193 PRO A CA 1
ATOM 1383 C C . PRO A 1 227 ? -8.513 -47.657 33.921 1.00 42.92 193 PRO A C 1
ATOM 1384 O O . PRO A 1 227 ? -7.785 -47.015 34.683 1.00 43.63 193 PRO A O 1
ATOM 1388 N N . LEU A 1 228 ? -8.527 -47.477 32.608 1.00 40.28 194 LEU A N 1
ATOM 1389 C CA . LEU A 1 228 ? -7.662 -46.523 31.928 1.00 41.55 194 LEU A CA 1
ATOM 1390 C C . LEU A 1 228 ? -8.441 -45.254 31.625 1.00 41.78 194 LEU A C 1
ATOM 1391 O O . LEU A 1 228 ? -9.516 -45.309 31.022 1.00 42.48 194 LEU A O 1
ATOM 1396 N N . VAL A 1 229 ? -7.897 -44.107 32.001 1.00 40.23 195 VAL A N 1
ATOM 1397 C CA . VAL A 1 229 ? -8.494 -42.843 31.586 1.00 42.52 195 VAL A CA 1
ATOM 1398 C C . VAL A 1 229 ? -7.798 -42.438 30.292 1.00 44.12 195 VAL A C 1
ATOM 1399 O O . VAL A 1 229 ? -6.598 -42.150 30.286 1.00 45.03 195 VAL A O 1
ATOM 1403 N N . ASP A 1 230 ? -8.540 -42.447 29.190 1.00 41.24 196 ASP A N 1
ATOM 1404 C CA . ASP A 1 230 ? -7.959 -42.162 27.879 1.00 45.98 196 ASP A CA 1
ATOM 1405 C C . ASP A 1 230 ? -9.085 -41.955 26.879 1.00 46.07 196 ASP A C 1
ATOM 1406 O O . ASP A 1 230 ? -10.251 -42.258 27.151 1.00 44.55 196 ASP A O 1
ATOM 1411 N N . PHE A 1 231 ? -8.716 -41.420 25.716 1.00 45.47 197 PHE A N 1
ATOM 1412 C CA . PHE A 1 231 ? -9.665 -41.192 24.644 1.00 47.30 197 PHE A CA 1
ATOM 1413 C C . PHE A 1 231 ? -9.821 -42.463 23.830 1.00 48.80 197 PHE A C 1
ATOM 1414 O O . PHE A 1 231 ? -8.846 -43.177 23.586 1.00 50.52 197 PHE A O 1
ATOM 1422 N N . VAL A 1 232 ? -11.048 -42.756 23.423 1.00 46.94 198 VAL A N 1
ATOM 1423 C CA . VAL A 1 232 ? -11.315 -43.831 22.479 1.00 49.27 198 VAL A CA 1
ATOM 1424 C C . VAL A 1 232 ? -11.866 -43.183 21.222 1.00 48.21 198 VAL A C 1
ATOM 1425 O O . VAL A 1 232 ? -12.582 -42.181 21.302 1.00 52.39 198 VAL A O 1
ATOM 1429 N N . GLU A 1 233 ? -11.514 -43.732 20.067 1.00 49.06 199 GLU A N 1
ATOM 1430 C CA . GLU A 1 233 ? -12.106 -43.279 18.817 1.00 54.76 199 GLU A CA 1
ATOM 1431 C C . GLU A 1 233 ? -13.511 -43.846 18.688 1.00 52.25 199 GLU A C 1
ATOM 1432 O O . GLU A 1 233 ? -13.767 -45.001 19.038 1.00 50.20 199 GLU A O 1
ATOM 1438 N N . SER A 1 234 ? -14.425 -43.028 18.168 1.00 53.42 200 SER A N 1
ATOM 1439 C CA . SER A 1 234 ? -15.806 -43.478 18.039 1.00 53.48 200 SER A CA 1
ATOM 1440 C C . SER A 1 234 ? -15.939 -44.655 17.075 1.00 55.04 200 SER A C 1
ATOM 1441 O O . SER A 1 234 ? -16.864 -45.467 17.218 1.00 49.39 200 SER A O 1
ATOM 1444 N N . GLN A 1 235 ? -15.020 -44.782 16.104 1.00 52.17 201 GLN A N 1
ATOM 1445 C CA . GLN A 1 235 ? -15.059 -45.924 15.195 1.00 53.43 201 GLN A CA 1
ATOM 1446 C C . GLN A 1 235 ? -14.773 -47.254 15.889 1.00 51.67 201 GLN A C 1
ATOM 1447 O O . GLN A 1 235 ? -15.031 -48.305 15.297 1.00 51.49 201 GLN A O 1
ATOM 1453 N N . GLN A 1 236 ? -14.255 -47.243 17.117 1.00 52.57 202 GLN A N 1
ATOM 1454 C CA . GLN A 1 236 ? -14.027 -48.484 17.850 1.00 49.93 202 GLN A CA 1
ATOM 1455 C C . GLN A 1 236 ? -15.283 -49.039 18.516 1.00 49.33 202 GLN A C 1
ATOM 1456 O O . GLN A 1 236 ? -15.284 -50.213 18.915 1.00 46.84 202 GLN A O 1
ATOM 1462 N N . ILE A 1 237 ? -16.338 -48.232 18.654 1.00 44.90 203 ILE A N 1
ATOM 1463 C CA . ILE A 1 237 ? -17.541 -48.677 19.355 1.00 45.94 203 ILE A CA 1
ATOM 1464 C C . ILE A 1 237 ? -18.296 -4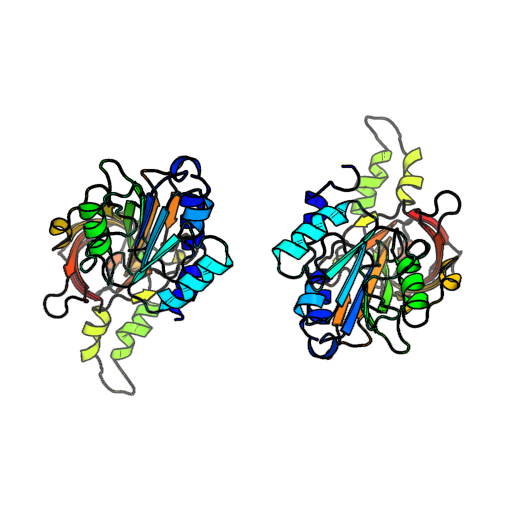9.688 18.504 1.00 48.42 203 ILE A C 1
ATOM 1465 O O . ILE A 1 237 ? -18.622 -49.429 17.335 1.00 45.21 203 ILE A O 1
ATOM 1470 N N . ILE A 1 238 ? -18.596 -50.846 19.093 1.00 45.49 204 ILE A N 1
ATOM 1471 C CA . ILE A 1 238 ? -19.252 -51.914 18.353 1.00 45.36 204 ILE A CA 1
ATOM 1472 C C . ILE A 1 238 ? -20.602 -52.300 18.957 1.00 45.13 204 ILE A C 1
ATOM 1473 O O . ILE A 1 238 ? -21.190 -53.302 18.549 1.00 45.50 204 ILE A O 1
ATOM 1478 N N . THR A 1 239 ? -21.122 -51.513 19.904 1.00 43.74 205 THR A N 1
ATOM 1479 C CA . THR A 1 239 ? -22.440 -51.739 20.486 1.00 44.47 205 THR A CA 1
ATOM 1480 C C . THR A 1 239 ? -23.210 -50.429 20.587 1.00 43.53 205 THR A C 1
ATOM 1481 O O . THR A 1 239 ? -22.643 -49.341 20.499 1.00 42.56 205 THR A O 1
ATOM 1485 N N . THR A 1 240 ? -24.512 -50.541 20.811 1.00 43.16 206 THR A N 1
ATOM 1486 C CA . THR A 1 240 ? -25.272 -49.373 21.234 1.00 41.99 206 THR A CA 1
ATOM 1487 C C . THR A 1 240 ? -24.754 -48.874 22.585 1.00 45.95 206 THR A C 1
ATOM 1488 O O . THR A 1 240 ? -23.987 -49.544 23.278 1.00 41.90 206 THR A O 1
ATOM 1492 N N . GLN A 1 241 ? -25.196 -47.683 22.973 1.00 44.28 207 GLN A N 1
ATOM 1493 C CA . GLN A 1 241 ? -24.794 -47.104 24.245 1.00 45.01 207 GLN A CA 1
ATOM 1494 C C . GLN A 1 241 ? -25.918 -47.224 25.273 1.00 47.79 207 GLN A C 1
ATOM 1495 O O . GLN A 1 241 ? -27.101 -47.140 24.939 1.00 45.69 207 GLN A O 1
ATOM 1501 N N . SER A 1 242 ? -25.543 -47.518 26.515 1.00 44.78 208 SER A N 1
ATOM 1502 C CA . SER A 1 242 ? -26.501 -47.756 27.584 1.00 46.66 208 SER A CA 1
ATOM 1503 C C . SER A 1 242 ? -26.370 -46.652 28.617 1.00 43.14 208 SER A C 1
ATOM 1504 O O . SER A 1 242 ? -25.309 -46.502 29.222 1.00 37.72 208 SER A O 1
ATOM 1507 N N . LYS A 1 243 ? -27.444 -45.897 28.844 1.00 38.60 209 LYS A N 1
ATOM 1508 C CA . LYS A 1 243 ? -27.505 -45.123 30.076 1.00 46.35 209 LYS A CA 1
ATOM 1509 C C . LYS A 1 243 ? -27.510 -46.090 31.247 1.00 44.38 209 LYS A C 1
ATOM 1510 O O . LYS A 1 243 ? -28.324 -47.012 31.276 1.00 49.40 209 LYS A O 1
ATOM 1516 N N . PHE A 1 244 ? -26.581 -45.930 32.199 1.00 38.90 210 PHE A N 1
ATOM 1517 C CA . PHE A 1 244 ? -26.604 -46.825 33.348 1.00 42.46 210 PHE A CA 1
ATOM 1518 C C . PHE A 1 244 ? -26.648 -46.138 34.704 1.00 41.58 210 PHE A C 1
ATOM 1519 O O . PHE A 1 244 ? -26.866 -46.828 35.707 1.00 41.76 210 PHE A O 1
ATOM 1527 N N . LEU A 1 245 ? -26.498 -44.817 34.779 1.00 40.59 211 LEU A N 1
ATOM 1528 C CA . LEU A 1 245 ? -26.570 -44.136 36.064 1.00 41.76 211 LEU A CA 1
ATOM 1529 C C . LEU A 1 245 ? -26.978 -42.689 35.857 1.00 42.21 211 LEU A C 1
ATOM 1530 O O . LEU A 1 245 ? -26.521 -42.036 34.915 1.00 40.02 211 LEU A O 1
ATOM 1535 N N . GLU A 1 246 ? -27.840 -42.190 36.732 1.00 38.58 212 GLU A N 1
ATOM 1536 C CA . GLU A 1 246 ? -28.131 -40.765 36.778 1.00 45.04 212 GLU A CA 1
ATOM 1537 C C . GLU A 1 246 ? -27.898 -40.267 38.189 1.00 45.04 212 GLU A C 1
ATOM 1538 O O . GLU A 1 246 ? -28.277 -40.925 39.159 1.00 43.36 212 GLU A O 1
ATOM 1544 N N . ILE A 1 247 ? -27.285 -39.102 38.290 1.00 43.01 213 ILE A N 1
ATOM 1545 C CA . ILE A 1 247 ? -27.068 -38.436 39.558 1.00 42.59 213 ILE A CA 1
ATOM 1546 C C . ILE A 1 247 ? -27.721 -37.068 39.453 1.00 42.46 213 ILE A C 1
ATOM 1547 O O . ILE A 1 247 ? -27.292 -36.222 38.659 1.00 43.42 213 ILE A O 1
ATOM 1552 N N . ASP A 1 248 ? -28.771 -36.873 40.233 1.00 42.95 214 ASP A N 1
ATOM 1553 C CA . ASP A 1 248 ? -29.573 -35.652 40.271 1.00 41.20 214 ASP A CA 1
ATOM 1554 C C . ASP A 1 248 ? -29.249 -34.932 41.577 1.00 42.45 214 ASP A C 1
ATOM 1555 O O . ASP A 1 248 ? -29.680 -35.376 42.647 1.00 41.47 214 ASP A O 1
ATOM 1560 N N . LEU A 1 249 ? -28.498 -33.827 41.493 1.00 38.46 215 LEU A N 1
ATOM 1561 C CA . LEU A 1 249 ? -28.117 -33.098 42.707 1.00 40.62 215 LEU A CA 1
ATOM 1562 C C . LEU A 1 249 ? -29.317 -32.488 43.431 1.00 43.47 215 LEU A C 1
ATOM 1563 O O . LEU A 1 249 ? -29.206 -32.166 44.624 1.00 43.04 215 LEU A O 1
ATOM 1568 N N . ASN A 1 250 ? -30.444 -32.300 42.736 1.00 43.12 216 ASN A N 1
ATOM 1569 C CA . ASN A 1 250 ? -31.633 -31.751 43.394 1.00 44.79 216 ASN A CA 1
ATOM 1570 C C . ASN A 1 250 ? -32.177 -32.693 44.457 1.00 48.18 216 ASN A C 1
ATOM 1571 O O . ASN A 1 250 ? -32.790 -32.239 45.428 1.00 49.92 216 ASN A O 1
ATOM 1576 N N . THR A 1 251 ? -31.969 -34.001 44.299 1.00 46.02 217 THR A N 1
ATOM 1577 C CA . THR A 1 251 ? -32.655 -34.980 45.137 1.00 48.24 217 THR A CA 1
ATOM 1578 C C . THR A 1 251 ? -31.766 -36.042 45.747 1.00 49.33 217 THR A C 1
ATOM 1579 O O . THR A 1 251 ? -32.231 -36.743 46.655 1.00 47.74 217 THR A O 1
ATOM 1583 N N . ILE A 1 252 ? -30.532 -36.225 45.276 1.00 46.93 218 ILE A N 1
ATOM 1584 C CA . ILE A 1 252 ? -29.744 -37.343 45.769 1.00 47.44 218 ILE A CA 1
ATOM 1585 C C . ILE A 1 252 ? -29.315 -37.060 47.206 1.00 50.80 218 ILE A C 1
ATOM 1586 O O . ILE A 1 252 ? -29.168 -35.897 47.618 1.00 50.30 218 ILE A O 1
ATOM 1591 N N . GLN A 1 253 ? -29.125 -38.133 47.990 1.00 49.38 219 GLN A N 1
ATOM 1592 C CA . GLN A 1 253 ? -28.764 -37.984 49.392 1.00 52.20 219 GLN A CA 1
ATOM 1593 C C . GLN A 1 253 ? -27.423 -38.658 49.650 1.00 54.41 219 GLN A C 1
ATOM 1594 O O . GLN A 1 253 ? -27.092 -39.651 49.003 1.00 53.58 219 GLN A O 1
ATOM 1600 N N . PRO A 1 254 ? -26.632 -38.152 50.593 1.00 54.08 220 PRO A N 1
ATOM 1601 C CA . PRO A 1 254 ? -25.297 -38.744 50.816 1.00 57.39 220 PRO A CA 1
ATOM 1602 C C . PRO A 1 254 ? -25.319 -40.242 51.117 1.00 59.18 220 PRO A C 1
ATOM 1603 O O . PRO A 1 254 ? -24.424 -40.977 50.667 1.00 56.62 220 PRO A O 1
ATOM 1607 N N . GLU A 1 255 ? -26.333 -40.730 51.823 1.00 55.09 221 GLU A N 1
ATOM 1608 C CA . GLU A 1 255 ? -26.385 -42.158 52.124 1.00 59.51 221 GLU A CA 1
ATOM 1609 C C . GLU A 1 255 ? -26.565 -42.989 50.858 1.00 57.98 221 GLU A C 1
ATOM 1610 O O . GLU A 1 255 ? -26.147 -44.152 50.819 1.00 54.99 221 GLU A O 1
ATOM 1616 N N . ASP A 1 256 ? -27.181 -42.412 49.816 1.00 56.73 222 ASP A N 1
ATOM 1617 C CA . ASP A 1 256 ? -27.306 -43.103 48.536 1.00 55.92 222 ASP A CA 1
ATOM 1618 C C . ASP A 1 256 ? -25.953 -43.381 47.895 1.00 56.17 222 ASP A C 1
ATOM 1619 O O . ASP A 1 256 ? -25.864 -44.265 47.035 1.00 52.10 222 ASP A O 1
ATOM 1624 N N . LEU A 1 257 ? -24.906 -42.645 48.272 1.00 54.86 223 LEU A N 1
ATOM 1625 C CA . LEU A 1 257 ? -23.621 -42.788 47.605 1.00 53.12 223 LEU A CA 1
ATOM 1626 C C . LEU A 1 257 ? -22.752 -43.867 48.225 1.00 55.05 223 LEU A C 1
ATOM 1627 O O . LEU A 1 257 ? -21.712 -44.206 47.648 1.00 52.42 223 LEU A O 1
ATOM 1632 N N . LYS A 1 258 ? -23.165 -44.413 49.372 1.00 53.02 224 LYS A N 1
ATOM 1633 C CA . LYS A 1 258 ? -22.356 -45.407 50.064 1.00 51.28 224 LYS A CA 1
ATOM 1634 C C . LYS A 1 258 ? -22.055 -46.589 49.153 1.00 53.47 224 LYS A C 1
ATOM 1635 O O . LYS A 1 258 ? -20.912 -47.051 49.070 1.00 54.18 224 LYS A O 1
ATOM 1637 N N . GLN A 1 259 ? -23.070 -47.089 48.453 1.00 50.19 225 GLN A N 1
ATOM 1638 C CA . GLN A 1 259 ? -22.855 -48.130 47.453 1.00 50.78 225 GLN A CA 1
ATOM 1639 C C . GLN A 1 259 ? -23.894 -47.963 46.361 1.00 50.99 225 GLN A C 1
ATOM 1640 O O . GLN A 1 259 ? -25.097 -47.985 46.632 1.00 52.13 225 GLN A O 1
ATOM 1646 N N . ILE A 1 260 ? -23.432 -47.782 45.139 1.00 48.96 226 ILE A N 1
ATOM 1647 C CA . ILE A 1 260 ? -24.301 -47.595 43.990 1.00 49.40 226 ILE A CA 1
ATOM 1648 C C . ILE A 1 260 ? -24.405 -48.937 43.290 1.00 48.90 226 ILE A C 1
ATOM 1649 O O . ILE A 1 260 ? -23.397 -49.486 42.847 1.00 46.10 226 ILE A O 1
ATOM 1654 N N . THR A 1 261 ? -25.604 -49.495 43.228 1.00 45.92 227 THR A N 1
ATOM 1655 C CA . THR A 1 261 ? -25.859 -50.683 42.427 1.00 47.12 227 THR A CA 1
ATOM 1656 C C . THR A 1 261 ? -26.733 -50.244 41.267 1.00 47.19 227 THR A C 1
ATOM 1657 O O . THR A 1 261 ? -27.760 -49.588 41.479 1.00 46.33 227 THR A O 1
ATOM 1661 N N . THR A 1 262 ? -26.304 -50.547 40.047 1.00 42.70 228 THR A N 1
ATOM 1662 C CA . THR A 1 262 ? -27.076 -50.135 38.887 1.00 44.39 228 THR A CA 1
ATOM 1663 C C . THR A 1 262 ? -26.985 -51.207 37.824 1.00 43.75 228 THR A C 1
ATOM 1664 O O . THR A 1 262 ? -26.186 -52.134 37.921 1.00 41.21 228 THR A O 1
ATOM 1668 N N . SER A 1 263 ? -27.844 -51.097 36.818 1.00 41.45 229 SER A N 1
ATOM 1669 C CA . SER A 1 263 ? -27.881 -52.087 35.760 1.00 41.50 229 SER A CA 1
ATOM 1670 C C . SER A 1 263 ? -27.570 -51.424 34.423 1.00 41.89 229 SER A C 1
ATOM 1671 O O . SER A 1 263 ? -27.711 -50.213 34.249 1.00 40.71 229 SER A O 1
ATOM 1674 N N . PHE A 1 264 ? -27.095 -52.231 33.486 1.00 40.14 230 PHE A N 1
ATOM 1675 C CA . PHE A 1 264 ? -26.796 -51.749 32.157 1.00 41.36 230 PHE A CA 1
ATOM 1676 C C . PHE A 1 264 ? -27.141 -52.848 31.170 1.00 39.85 230 PHE A C 1
ATOM 1677 O O . PHE A 1 264 ? -27.187 -54.029 31.515 1.00 39.50 230 PHE A O 1
ATOM 1685 N N . GLU A 1 265 ? -27.296 -52.432 29.921 1.00 37.76 231 GLU A N 1
ATOM 1686 C CA . GLU A 1 265 ? -27.797 -53.257 28.829 1.00 41.74 231 GLU A CA 1
ATOM 1687 C C . GLU A 1 265 ? -27.397 -52.594 27.526 1.00 43.89 231 GLU A C 1
ATOM 1688 O O . GLU A 1 265 ? -27.790 -51.448 27.299 1.00 42.97 231 GLU A O 1
ATOM 1694 N N . PHE A 1 266 ? -26.638 -53.290 26.672 1.00 41.51 232 PHE A N 1
ATOM 1695 C CA . PHE A 1 266 ? -26.419 -52.773 25.326 1.00 42.05 232 PHE A CA 1
ATOM 1696 C C . PHE A 1 266 ? -26.315 -53.937 24.338 1.00 47.48 232 PHE A C 1
ATOM 1697 O O . PHE A 1 266 ? -26.219 -55.109 24.717 1.00 42.93 232 PHE A O 1
ATOM 1705 N N . THR A 1 267 ? -26.386 -53.598 23.050 1.00 45.66 233 THR A N 1
ATOM 1706 C CA . THR A 1 267 ? -26.597 -54.575 21.985 1.00 46.55 233 THR A CA 1
ATOM 1707 C C . THR A 1 267 ? -25.484 -54.471 20.963 1.00 43.40 233 THR A C 1
ATOM 1708 O O . THR A 1 267 ? -25.149 -53.366 20.529 1.00 44.56 233 THR A O 1
ATOM 1712 N N . SER A 1 268 ? -24.942 -55.619 20.566 1.00 47.57 234 SER A N 1
ATOM 1713 C CA . SER A 1 268 ? -23.870 -55.646 19.580 1.00 49.03 234 SER A CA 1
ATOM 1714 C C . SER A 1 268 ? -24.412 -55.321 18.200 1.00 47.32 234 SER A C 1
ATOM 1715 O O . SER A 1 268 ? -25.500 -55.770 17.819 1.00 47.10 234 SER A O 1
ATOM 1718 N N . GLN A 1 269 ? -23.653 -54.518 17.456 1.00 45.16 235 GLN A N 1
ATOM 1719 C CA . GLN A 1 269 ? -24.023 -54.137 16.098 1.00 51.53 235 GLN A CA 1
ATOM 1720 C C . GLN A 1 269 ? -23.193 -54.847 15.039 1.00 49.62 235 GLN A C 1
ATOM 1721 O O . GLN A 1 269 ? -23.455 -54.661 13.849 1.00 49.43 235 GLN A O 1
ATOM 1727 N N . TYR A 1 270 ? -22.216 -55.661 15.440 1.00 49.67 236 TYR A N 1
ATOM 1728 C CA . TYR A 1 270 ? -21.229 -56.212 14.519 1.00 53.01 236 TYR A CA 1
ATOM 1729 C C . TYR A 1 270 ? -20.892 -57.651 14.886 1.00 53.47 236 TYR A C 1
ATOM 1730 O O . TYR A 1 270 ? -21.078 -58.095 16.023 1.00 51.43 236 TYR A O 1
ATOM 1739 N N . GLN A 1 271 ? -20.343 -58.366 13.912 1.00 51.75 237 GLN A N 1
ATOM 1740 C CA . GLN A 1 271 ? -19.627 -59.608 14.180 1.00 51.38 237 GLN A CA 1
ATOM 1741 C C . GLN A 1 271 ? -18.179 -59.246 14.504 1.00 54.43 237 GLN A C 1
ATOM 1742 O O . GLN A 1 271 ? -17.361 -59.036 13.604 1.00 52.46 237 GLN A O 1
ATOM 1748 N N . GLU A 1 272 ? -17.856 -59.181 15.796 1.00 51.90 238 GLU A N 1
ATOM 1749 C CA . GLU A 1 272 ? -16.596 -58.582 16.224 1.00 51.56 238 GLU A CA 1
ATOM 1750 C C . GLU A 1 272 ? -16.231 -59.125 17.596 1.00 51.04 238 GLU A C 1
ATOM 1751 O O . GLU A 1 272 ? -17.069 -59.695 18.290 1.00 50.62 238 GLU A O 1
ATOM 1757 N N . TYR A 1 273 ? -14.970 -58.935 17.981 1.00 50.97 239 TYR A N 1
ATOM 1758 C CA . TYR A 1 273 ? -14.489 -59.217 19.330 1.00 50.29 239 TYR A CA 1
ATOM 1759 C C . TYR A 1 273 ? -14.560 -57.941 20.168 1.00 48.04 239 TYR A C 1
ATOM 1760 O O . TYR A 1 273 ? -14.170 -56.866 19.700 1.00 47.11 239 TYR A O 1
ATOM 1769 N N . CYS A 1 274 ? -15.044 -58.059 21.402 1.00 46.23 240 CYS A N 1
ATOM 1770 C CA . CYS A 1 274 ? -15.090 -56.933 22.327 1.00 44.10 240 CYS A CA 1
ATOM 1771 C C . CYS A 1 274 ? -14.000 -57.122 23.377 1.00 42.14 240 CYS A C 1
ATOM 1772 O O . CYS A 1 274 ? -14.024 -58.106 24.128 1.00 43.60 240 CYS A O 1
ATOM 1775 N N . GLN A 1 275 ? -13.032 -56.198 23.410 1.00 41.08 241 GLN A N 1
ATOM 1776 C CA . GLN A 1 275 ? -11.938 -56.237 24.381 1.00 42.19 241 GLN A CA 1
ATOM 1777 C C . GLN A 1 275 ? -12.155 -55.343 25.593 1.00 41.80 241 GLN A C 1
ATOM 1778 O O . GLN A 1 275 ? -11.426 -55.491 26.586 1.00 40.53 241 GLN A O 1
ATOM 1784 N N . ALA A 1 276 ? -13.119 -54.421 25.548 1.00 38.01 242 ALA A N 1
ATOM 1785 C CA . ALA A 1 276 ? -13.247 -53.470 26.644 1.00 38.10 242 ALA A CA 1
ATOM 1786 C C . ALA A 1 276 ? -14.628 -52.837 26.607 1.00 37.43 242 ALA A C 1
ATOM 1787 O O . ALA A 1 276 ? -15.261 -52.762 25.551 1.00 38.58 242 ALA A O 1
ATOM 1789 N N . PHE A 1 277 ? -15.077 -52.383 27.779 1.00 37.45 243 PHE A N 1
ATOM 1790 C CA . PHE A 1 277 ? -16.199 -51.460 27.869 1.00 35.71 243 PHE A CA 1
ATOM 1791 C C . PHE A 1 277 ? -15.667 -50.045 28.063 1.00 36.50 243 PHE A C 1
ATOM 1792 O O . PHE A 1 277 ? -14.662 -49.842 28.725 1.00 36.81 243 PHE A O 1
ATOM 1800 N N . VAL A 1 278 ? -16.353 -49.055 27.502 1.00 36.94 244 VAL A N 1
ATOM 1801 C CA . VAL A 1 278 ? -15.960 -47.664 27.705 1.00 36.41 244 VAL A CA 1
ATOM 1802 C C . VAL A 1 278 ? -17.140 -46.920 28.307 1.00 35.64 244 VAL A C 1
ATOM 1803 O O . VAL A 1 278 ? -18.300 -47.152 27.934 1.00 37.27 244 VAL A O 1
ATOM 1807 N N . ALA A 1 279 ? -16.843 -46.049 29.267 1.00 35.03 245 ALA A N 1
ATOM 1808 C CA . ALA A 1 279 ? -17.864 -45.275 29.951 1.00 35.35 245 ALA A CA 1
ATOM 1809 C C . ALA A 1 279 ? -17.500 -43.797 29.910 1.00 37.61 245 ALA A C 1
ATOM 1810 O O . ALA A 1 279 ? -16.313 -43.413 29.886 1.00 37.52 245 ALA A O 1
ATOM 1812 N N . TRP A 1 280 ? -18.547 -42.976 29.922 1.00 35.19 246 TRP A N 1
ATOM 1813 C CA . TRP A 1 280 ? -18.390 -41.533 30.012 1.00 36.50 246 TRP A CA 1
ATOM 1814 C C . TRP A 1 280 ? -19.625 -40.974 30.701 1.00 40.08 246 TRP A C 1
ATOM 1815 O O . TRP A 1 280 ? -20.538 -41.719 31.083 1.00 36.98 246 TRP A O 1
ATOM 1826 N N . PHE A 1 281 ? -19.663 -39.654 30.857 1.00 37.50 247 PHE A N 1
ATOM 1827 C CA . PHE A 1 281 ? -20.836 -39.022 31.442 1.00 37.21 247 PHE A CA 1
ATOM 1828 C C . PHE A 1 281 ? -21.148 -37.740 30.701 1.00 37.76 247 PHE A C 1
ATOM 1829 O O . PHE A 1 281 ? -20.275 -37.126 30.083 1.00 35.97 247 PHE A O 1
ATOM 1837 N N . ASP A 1 282 ? -22.417 -37.362 30.789 1.00 38.41 248 ASP A N 1
ATOM 1838 C CA . ASP A 1 282 ? -22.958 -36.154 30.210 1.00 42.31 248 ASP A CA 1
ATOM 1839 C C . ASP A 1 282 ? -23.394 -35.323 31.407 1.00 44.81 248 ASP A C 1
ATOM 1840 O O . ASP A 1 282 ? -23.726 -35.860 32.467 1.00 44.00 248 ASP A O 1
ATOM 1845 N N . CYS A 1 283 ? -23.406 -34.021 31.239 1.00 42.62 249 CYS A N 1
ATOM 1846 C CA . CYS A 1 283 ? -23.687 -33.134 32.342 1.00 41.43 249 CYS A CA 1
ATOM 1847 C C . CYS A 1 283 ? -24.679 -32.095 31.839 1.00 43.16 249 CYS A C 1
ATOM 1848 O O . CYS A 1 283 ? -24.501 -31.547 30.746 1.00 42.89 249 CYS A O 1
ATOM 1851 N N . VAL A 1 284 ? -25.749 -31.879 32.603 1.00 41.98 250 VAL A N 1
ATOM 1852 C CA . VAL A 1 284 ? -26.839 -30.995 32.220 1.00 39.11 250 VAL A CA 1
ATOM 1853 C C . VAL A 1 284 ? -27.108 -30.008 33.344 1.00 39.03 250 VAL A C 1
ATOM 1854 O O . VAL A 1 284 ? -27.283 -30.403 34.511 1.00 38.57 250 VAL A O 1
ATOM 1858 N N . PHE A 1 285 ? -27.149 -28.730 32.970 1.00 38.19 251 PHE A N 1
ATOM 1859 C CA . PHE A 1 285 ? -27.749 -27.641 33.732 1.00 35.89 251 PHE A CA 1
ATOM 1860 C C . PHE A 1 285 ? -29.236 -27.646 33.382 1.00 42.16 251 PHE A C 1
ATOM 1861 O O . PHE A 1 285 ? -29.644 -27.113 32.339 1.00 37.83 251 PHE A O 1
ATOM 1869 N N . SER A 1 286 ? -30.026 -28.289 34.240 1.00 36.18 252 SER A N 1
ATOM 1870 C CA . SER A 1 286 ? -31.415 -28.639 33.960 1.00 42.68 252 SER A CA 1
ATOM 1871 C C . SER A 1 286 ? -32.410 -27.692 34.628 1.00 41.56 252 SER A C 1
ATOM 1872 O O . SER A 1 286 ? -33.199 -27.033 33.945 1.00 45.19 252 SER A O 1
ATOM 1875 N N . ARG A 1 287 ? -32.421 -27.647 35.957 1.00 39.99 253 ARG A N 1
ATOM 1876 C CA . ARG A 1 287 ? -33.265 -26.704 36.685 1.00 41.11 253 ARG A CA 1
ATOM 1877 C C . ARG A 1 287 ? -32.534 -25.382 36.819 1.00 41.96 253 ARG A C 1
ATOM 1878 O O . ARG A 1 287 ? -31.398 -25.342 37.304 1.00 42.75 253 ARG A O 1
ATOM 1886 N N . GLY A 1 288 ? -33.181 -24.297 36.413 1.00 41.65 254 GLY A N 1
ATOM 1887 C CA . GLY A 1 288 ? -32.563 -22.997 36.531 1.00 44.49 254 GLY A CA 1
ATOM 1888 C C . GLY A 1 288 ? -32.452 -22.277 35.206 1.00 42.85 254 GLY A C 1
ATOM 1889 O O . GLY A 1 288 ? -33.095 -21.249 34.993 1.00 42.30 254 GLY A O 1
ATOM 1890 N N . PRO A 1 289 ? -31.630 -22.788 34.285 1.00 42.43 255 PRO A N 1
ATOM 1891 C CA . PRO A 1 289 ? -31.488 -22.111 32.987 1.00 41.14 255 PRO A CA 1
ATOM 1892 C C . PRO A 1 289 ? -32.786 -22.094 32.177 1.00 45.03 255 PRO A C 1
ATOM 1893 O O . PRO A 1 289 ? -33.634 -22.978 32.289 1.00 38.70 255 PRO A O 1
ATOM 1897 N N . HIS A 1 290 ? -32.929 -21.036 31.370 1.00 44.73 256 HIS A N 1
ATOM 1898 C CA . HIS A 1 290 ? -34.134 -20.839 30.560 1.00 45.86 256 HIS A CA 1
ATOM 1899 C C . HIS A 1 290 ? -34.338 -21.980 29.568 1.00 44.78 256 HIS A C 1
ATOM 1900 O O . HIS A 1 290 ? -35.466 -22.443 29.369 1.00 46.21 256 HIS A O 1
ATOM 1907 N N . LYS A 1 291 ? -33.259 -22.411 28.895 1.00 44.28 257 LYS A N 1
ATOM 1908 C CA . LYS A 1 291 ? -33.052 -23.602 28.092 1.00 44.82 257 LYS A CA 1
ATOM 1909 C C . LYS A 1 291 ? -32.012 -24.474 28.784 1.00 44.22 257 LYS A C 1
ATOM 1910 O O . LYS A 1 291 ? -30.993 -23.956 29.246 1.00 42.74 257 LYS A O 1
ATOM 1916 N N . PRO A 1 292 ? -32.199 -25.788 28.829 1.00 45.15 258 PRO A N 1
ATOM 1917 C CA . PRO A 1 292 ? -31.169 -26.639 29.438 1.00 42.94 258 PRO A CA 1
ATOM 1918 C C . PRO A 1 292 ? -29.851 -26.529 28.683 1.00 42.83 258 PRO A C 1
ATOM 1919 O O . PRO A 1 292 ? -29.806 -26.446 27.450 1.00 41.49 258 PRO A O 1
ATOM 1923 N N . VAL A 1 293 ? -28.764 -26.528 29.434 1.00 39.17 259 VAL A N 1
ATOM 1924 C CA . VAL A 1 293 ? -27.437 -26.496 28.839 1.00 37.92 259 VAL A CA 1
ATOM 1925 C C . VAL A 1 293 ? -26.769 -27.837 29.105 1.00 38.62 259 VAL A C 1
ATOM 1926 O O . VAL A 1 293 ? -26.903 -28.400 30.193 1.00 38.53 259 VAL A O 1
ATOM 1930 N N . GLU A 1 294 ? -26.095 -28.370 28.104 1.00 38.41 260 GLU A N 1
ATOM 1931 C CA . GLU A 1 294 ? -25.551 -29.716 28.205 1.00 45.78 260 GLU A CA 1
ATOM 1932 C C . GLU A 1 294 ? -24.149 -29.768 27.636 1.00 43.96 260 GLU A C 1
ATOM 1933 O O . GLU A 1 294 ? -23.840 -29.083 26.662 1.00 44.99 260 GLU A O 1
ATOM 1939 N N . PHE A 1 295 ? -23.314 -30.629 28.214 1.00 44.87 261 PHE A N 1
ATOM 1940 C CA . PHE A 1 295 ? -22.105 -31.041 27.504 1.00 46.15 261 PHE A CA 1
ATOM 1941 C C . PHE A 1 295 ? -21.814 -32.507 27.793 1.00 45.22 261 PHE A C 1
ATOM 1942 O O . PHE A 1 295 ? -22.290 -33.074 28.775 1.00 43.09 261 PHE A O 1
ATOM 1950 N N . SER A 1 296 ? -21.031 -33.122 26.905 1.00 42.85 262 SER A N 1
ATOM 1951 C CA . SER A 1 296 ? -20.718 -34.541 26.976 1.00 44.59 262 SER A CA 1
ATOM 1952 C C . SER A 1 296 ? -19.214 -34.758 27.090 1.00 41.27 262 SER A C 1
ATOM 1953 O O . SER A 1 296 ? -18.419 -33.962 26.587 1.00 43.36 262 SER A O 1
ATOM 1956 N N . THR A 1 297 ? -18.820 -35.839 27.763 1.00 39.92 263 THR A N 1
ATOM 1957 C CA . THR A 1 297 ? -17.426 -36.267 27.768 1.00 38.71 263 THR A CA 1
ATOM 1958 C C . THR A 1 297 ? -17.225 -37.501 26.901 1.00 39.85 263 THR A C 1
ATOM 1959 O O . THR A 1 297 ? -16.177 -38.155 26.989 1.00 40.19 263 THR A O 1
ATOM 1963 N N . GLY A 1 298 ? -18.214 -37.836 26.068 1.00 41.64 264 GLY A N 1
ATOM 1964 C CA . GLY A 1 298 ? -18.159 -39.032 25.268 1.00 42.40 264 GLY A CA 1
ATOM 1965 C C . GLY A 1 298 ? -17.305 -38.865 24.031 1.00 46.08 264 GLY A C 1
ATOM 1966 O O . GLY A 1 298 ? -16.771 -37.786 23.727 1.00 46.63 264 GLY A O 1
ATOM 1967 N N . PRO A 1 299 ? -17.158 -39.972 23.295 1.00 45.90 265 PRO A N 1
ATOM 1968 C CA . PRO A 1 299 ? -16.255 -39.995 22.136 1.00 48.15 265 PRO A CA 1
ATOM 1969 C C . PRO A 1 299 ? -16.855 -39.476 20.841 1.00 50.34 265 PRO A C 1
ATOM 1970 O O . PRO A 1 299 ? -16.133 -39.402 19.843 1.00 50.35 265 PRO A O 1
ATOM 1974 N N . PHE A 1 300 ? -18.136 -39.125 20.812 1.00 51.01 266 PHE A N 1
ATOM 1975 C CA . PHE A 1 300 ? -18.776 -38.584 19.618 1.00 49.92 266 PHE A CA 1
ATOM 1976 C C . PHE A 1 300 ? -18.699 -37.071 19.527 1.00 52.05 266 PHE A C 1
ATOM 1977 O O . PHE A 1 300 ? -19.198 -36.501 18.556 1.00 53.86 266 PHE A O 1
ATOM 1985 N N . THR A 1 301 ? -18.117 -36.413 20.518 1.00 50.37 267 THR A N 1
ATOM 1986 C CA . THR A 1 301 ? -18.035 -34.963 20.586 1.00 52.35 267 THR A CA 1
ATOM 1987 C C . THR A 1 301 ? -16.615 -34.587 20.975 1.00 52.01 267 THR A C 1
ATOM 1988 O O . THR A 1 301 ? -15.777 -35.450 21.237 1.00 50.16 267 THR A O 1
ATOM 1992 N N . GLU A 1 302 ? -16.351 -33.283 21.035 1.00 53.03 268 GLU A N 1
ATOM 1993 C CA . GLU A 1 302 ? -15.003 -32.803 21.306 1.00 50.90 268 GLU A CA 1
ATOM 1994 C C . GLU A 1 302 ? -14.476 -33.349 22.628 1.00 52.57 268 GLU A C 1
ATOM 1995 O O . GLU A 1 302 ? -15.212 -33.459 23.614 1.00 49.54 268 GLU A O 1
ATOM 2001 N N . GLY A 1 303 ? -13.183 -33.673 22.652 1.00 49.16 269 GLY A N 1
ATOM 2002 C CA . GLY A 1 303 ? -12.583 -34.185 23.869 1.00 49.24 269 GLY A CA 1
ATOM 2003 C C . GLY A 1 303 ? -12.635 -33.177 25.003 1.00 51.19 269 GLY A C 1
ATOM 2004 O O . GLY A 1 303 ? -12.688 -31.962 24.794 1.00 50.55 269 GLY A O 1
ATOM 2005 N N . THR A 1 304 ? -12.651 -33.706 26.224 1.00 47.44 270 THR A N 1
ATOM 2006 C CA . THR A 1 304 ? -12.547 -32.947 27.460 1.00 46.69 270 THR A CA 1
ATOM 2007 C C . THR A 1 304 ? -11.394 -33.515 28.269 1.00 44.80 270 THR A C 1
ATOM 2008 O O . THR A 1 304 ? -10.864 -34.584 27.956 1.00 46.59 270 THR A O 1
ATOM 2012 N N . HIS A 1 305 ? -11.016 -32.811 29.341 1.00 46.30 271 HIS A N 1
ATOM 2013 C CA . HIS A 1 305 ? -9.948 -33.320 30.195 1.00 44.70 271 HIS A CA 1
ATOM 2014 C C . HIS A 1 305 ? -10.357 -34.578 30.958 1.00 45.23 271 HIS A C 1
ATOM 2015 O O . HIS A 1 305 ? -9.486 -35.288 31.469 1.00 45.58 271 HIS A O 1
ATOM 2022 N N . TRP A 1 306 ? -11.649 -34.885 31.041 1.00 42.20 272 TRP A N 1
ATOM 2023 C CA . TRP A 1 306 ? -12.073 -36.133 31.659 1.00 42.43 272 TRP A CA 1
ATOM 2024 C C . TRP A 1 306 ? -11.793 -37.350 30.773 1.00 41.62 272 TRP A C 1
ATOM 2025 O O . TRP A 1 306 ? -11.772 -38.476 31.286 1.00 42.35 272 TRP A O 1
ATOM 2036 N N . LYS A 1 307 ? -11.618 -37.153 29.469 1.00 39.69 273 LYS A N 1
ATOM 2037 C CA . LYS A 1 307 ? -11.387 -38.236 28.495 1.00 44.44 273 LYS A CA 1
ATOM 2038 C C . LYS A 1 307 ? -12.556 -39.218 28.584 1.00 42.11 273 LYS A C 1
ATOM 2039 O O . LYS A 1 307 ? -13.703 -38.806 28.796 1.00 38.36 273 LYS A O 1
ATOM 2045 N N . GLN A 1 308 ? -12.279 -40.511 28.412 1.00 39.99 274 GLN A N 1
ATOM 2046 C CA . GLN A 1 308 ? -13.252 -41.561 28.699 1.00 40.92 274 GLN A CA 1
ATOM 2047 C C . GLN A 1 308 ? -12.582 -42.556 29.633 1.00 41.51 274 GLN A C 1
ATOM 2048 O O . GLN A 1 308 ? -11.388 -42.430 29.928 1.00 39.52 274 GLN A O 1
ATOM 2054 N N . THR A 1 309 ? -13.345 -43.539 30.132 1.00 37.65 275 THR A N 1
ATOM 2055 C CA . THR A 1 309 ? -12.817 -44.538 31.065 1.00 36.87 275 THR A CA 1
ATOM 2056 C C . THR A 1 309 ? -12.971 -45.916 30.434 1.00 39.88 275 THR A C 1
ATOM 2057 O O . THR A 1 309 ? -14.083 -46.326 30.096 1.00 35.95 275 THR A O 1
ATOM 2061 N N . VAL A 1 310 ? -11.864 -46.634 30.297 1.00 36.86 276 VAL A N 1
ATOM 2062 C CA . VAL A 1 310 ? -11.812 -47.886 29.548 1.00 40.13 276 VAL A CA 1
ATOM 2063 C C . VAL A 1 310 ? -11.589 -49.023 30.534 1.00 37.62 276 VAL A C 1
ATOM 2064 O O . VAL A 1 310 ? -10.613 -49.009 31.292 1.00 37.76 276 VAL A O 1
ATOM 2068 N N . PHE A 1 311 ? -12.483 -50.012 30.506 1.00 36.34 277 PHE A N 1
ATOM 2069 C CA . PHE A 1 311 ? -12.471 -51.175 31.393 1.00 36.98 277 PHE A CA 1
ATOM 2070 C C . PHE A 1 311 ? -12.114 -52.369 30.519 1.00 37.79 277 PHE A C 1
ATOM 2071 O O . PHE A 1 311 ? -12.969 -52.871 29.783 1.00 35.37 277 PHE A O 1
ATOM 2079 N N . TYR A 1 312 ? -10.859 -52.819 30.579 1.00 36.09 278 TYR A N 1
ATOM 2080 C CA . TYR A 1 312 ? -10.451 -53.932 29.734 1.00 37.69 278 TYR A CA 1
ATOM 2081 C C . TYR A 1 312 ? -11.054 -55.216 30.278 1.00 36.75 278 TYR A C 1
ATOM 2082 O O . TYR A 1 312 ? -11.121 -55.424 31.489 1.00 39.03 278 TYR A O 1
ATOM 2091 N N . LEU A 1 313 ? -11.495 -56.084 29.380 1.00 38.17 279 LEU A N 1
ATOM 2092 C CA . LEU A 1 313 ? -12.085 -57.351 29.775 1.00 41.39 279 LEU A CA 1
ATOM 2093 C C . LEU A 1 313 ? -11.005 -58.414 29.891 1.00 43.70 279 LEU A C 1
ATOM 2094 O O . LEU A 1 313 ? -10.129 -58.515 29.029 1.00 41.52 279 LEU A O 1
ATOM 2099 N N . GLU A 1 314 ? -11.110 -59.239 30.932 1.00 44.15 280 GLU A N 1
ATOM 2100 C CA . GLU A 1 314 ? -10.193 -60.369 31.076 1.00 46.96 280 GLU A CA 1
ATOM 2101 C C . GLU A 1 314 ? -10.250 -61.275 29.854 1.00 51.20 280 GLU A C 1
ATOM 2102 O O . GLU A 1 314 ? -9.214 -61.607 29.256 1.00 50.04 280 GLU A O 1
ATOM 2108 N N . ASN A 1 315 ? -11.454 -61.684 29.458 1.00 48.63 281 ASN A N 1
ATOM 2109 C CA . ASN A 1 315 ? -11.639 -62.514 28.274 1.00 51.72 281 ASN A CA 1
ATOM 2110 C C . ASN A 1 315 ? -12.468 -61.740 27.260 1.00 51.47 281 ASN A C 1
ATOM 2111 O O . ASN A 1 315 ? -13.588 -61.309 27.562 1.00 47.10 281 ASN A O 1
ATOM 2116 N N . ASP A 1 316 ? -11.910 -61.568 26.065 1.00 48.21 282 ASP A N 1
ATOM 2117 C CA . ASP A 1 316 ? -12.631 -60.953 24.957 1.00 48.09 282 ASP A CA 1
ATOM 2118 C C . ASP A 1 316 ? -13.969 -61.640 24.729 1.00 47.17 282 ASP A C 1
ATOM 2119 O O . ASP A 1 316 ? -14.085 -62.858 24.870 1.00 50.45 282 ASP A O 1
ATOM 2124 N N . LEU A 1 317 ? -14.990 -60.850 24.377 1.00 47.48 283 LEU A N 1
ATOM 2125 C CA . LEU A 1 317 ? -16.308 -61.393 24.066 1.00 47.54 283 LEU A CA 1
ATOM 2126 C C . LEU A 1 317 ? -16.422 -61.570 22.565 1.00 47.40 283 LEU A C 1
ATOM 2127 O O . LEU A 1 317 ? -16.267 -60.583 21.837 1.00 45.73 283 LEU A O 1
ATOM 2132 N N . PRO A 1 318 ? -16.693 -62.761 22.051 1.00 48.52 284 PRO A N 1
ATOM 2133 C CA . PRO A 1 318 ? -17.043 -62.869 20.626 1.00 51.45 284 PRO A CA 1
ATOM 2134 C C . PRO A 1 318 ? -18.497 -62.486 20.377 1.00 50.66 284 PRO A C 1
ATOM 2135 O O . PRO A 1 318 ? -19.394 -63.287 20.644 1.00 56.50 284 PRO A O 1
ATOM 2139 N N . LEU A 1 319 ? -18.756 -61.306 19.839 1.00 50.25 285 LEU A N 1
ATOM 2140 C CA . LEU A 1 319 ? -20.112 -60.824 19.642 1.00 49.67 285 LEU A CA 1
ATOM 2141 C C . LEU A 1 319 ? -20.579 -61.039 18.204 1.00 54.23 285 LEU A C 1
ATOM 2142 O O . LEU A 1 319 ? -19.801 -60.916 17.244 1.00 49.09 285 LEU A O 1
ATOM 2147 N N . LYS A 1 320 ? -21.857 -61.377 18.076 1.00 50.54 286 LYS A N 1
ATOM 2148 C CA . LYS A 1 320 ? -22.614 -61.404 16.841 1.00 51.71 286 LYS A CA 1
ATOM 2149 C C . LYS A 1 320 ? -23.565 -60.219 16.825 1.00 51.22 286 LYS A C 1
ATOM 2150 O O . LYS A 1 320 ? -23.880 -59.657 17.881 1.00 48.38 286 LYS A O 1
ATOM 2156 N N . PRO A 1 321 ? -24.030 -59.788 15.650 1.00 50.55 287 PRO A N 1
ATOM 2157 C CA . PRO A 1 321 ? -25.007 -58.697 15.637 1.00 50.83 287 PRO A CA 1
ATOM 2158 C C . PRO A 1 321 ? -26.247 -59.110 16.410 1.00 50.42 287 PRO A C 1
ATOM 2159 O O . PRO A 1 321 ? -26.690 -60.262 16.342 1.00 48.18 287 PRO A O 1
ATOM 2163 N N . ASN A 1 322 ? -26.745 -58.179 17.222 1.00 46.75 288 ASN A N 1
ATOM 2164 C CA . ASN A 1 322 ? -27.972 -58.297 18.013 1.00 49.75 288 ASN A CA 1
ATOM 2165 C C . ASN A 1 322 ? -27.781 -59.078 19.310 1.00 47.96 288 ASN A C 1
ATOM 2166 O O . ASN A 1 322 ? -28.751 -59.200 20.084 1.00 48.55 288 ASN A O 1
ATOM 2171 N N . ASP A 1 323 ? -26.578 -59.568 19.597 1.00 48.05 289 ASP A N 1
ATOM 2172 C CA . ASP A 1 323 ? -26.272 -60.101 20.916 1.00 49.54 289 ASP A CA 1
ATOM 2173 C C . ASP A 1 323 ? -26.482 -59.025 21.979 1.00 48.18 289 ASP A C 1
ATOM 2174 O O . ASP A 1 323 ? -26.182 -57.847 21.760 1.00 45.24 289 ASP A O 1
ATOM 2179 N N . VAL A 1 324 ? -26.946 -59.442 23.154 1.00 47.52 290 VAL A N 1
ATOM 2180 C CA . VAL A 1 324 ? -27.323 -58.521 24.224 1.00 45.07 290 VAL A CA 1
ATOM 2181 C C . VAL A 1 324 ? -26.371 -58.749 25.384 1.00 44.90 290 VAL A C 1
ATOM 2182 O O . VAL A 1 324 ? -26.233 -59.879 25.866 1.00 46.52 290 VAL A O 1
ATOM 2186 N N . ILE A 1 325 ? -25.707 -57.687 25.819 1.00 42.60 291 ILE A N 1
ATOM 2187 C CA . ILE A 1 325 ? -24.824 -57.701 26.978 1.00 43.35 291 ILE A CA 1
ATOM 2188 C C . ILE A 1 325 ? -25.561 -56.972 28.086 1.00 45.12 291 ILE A C 1
ATOM 2189 O O . ILE A 1 325 ? -25.898 -55.789 27.938 1.00 44.89 291 ILE A O 1
ATOM 2194 N N . LYS A 1 326 ? -25.855 -57.674 29.173 1.00 44.58 292 LYS A N 1
ATOM 2195 C CA . LYS A 1 326 ? -26.651 -57.045 30.228 1.00 47.61 292 LYS A CA 1
ATOM 2196 C C . LYS A 1 326 ? -26.122 -57.465 31.588 1.00 46.26 292 LYS A C 1
ATOM 2197 O O . LYS A 1 326 ? -25.684 -58.601 31.773 1.00 46.22 292 LYS A O 1
ATOM 2203 N N . GLY A 1 327 ? -26.140 -56.543 32.536 1.00 46.65 293 GLY A N 1
ATOM 2204 C CA . GLY A 1 327 ? -25.574 -56.860 33.824 1.00 45.63 293 GLY A CA 1
ATOM 2205 C C . GLY A 1 327 ? -25.747 -55.731 34.801 1.00 44.47 293 GLY A C 1
ATOM 2206 O O . GLY A 1 327 ? -26.581 -54.847 34.621 1.00 40.40 293 GLY A O 1
ATOM 2207 N N . THR A 1 328 ? -24.936 -55.786 35.847 1.00 41.48 294 THR A N 1
ATOM 2208 C CA . THR A 1 328 ? -24.956 -54.807 36.908 1.00 44.44 294 THR A CA 1
ATOM 2209 C C . THR A 1 328 ? -23.540 -54.313 37.156 1.00 42.70 294 THR A C 1
ATOM 2210 O O . THR A 1 328 ? -22.551 -55.047 36.991 1.00 43.82 294 THR A O 1
ATOM 2214 N N . ILE A 1 329 ? -23.479 -53.050 37.539 1.00 41.50 295 ILE A N 1
ATOM 2215 C CA . ILE A 1 329 ? -22.258 -52.378 37.939 1.00 41.20 295 ILE A CA 1
ATOM 2216 C C . ILE A 1 329 ? -22.478 -51.865 39.355 1.00 45.36 295 ILE A C 1
ATOM 2217 O O . ILE A 1 329 ? -23.499 -51.218 39.638 1.00 42.48 295 ILE A O 1
ATOM 2222 N N . THR A 1 330 ? -21.550 -52.191 40.250 1.00 40.12 296 THR A N 1
ATOM 2223 C CA . THR A 1 330 ? -21.621 -51.766 41.638 1.00 43.45 296 THR A CA 1
ATOM 2224 C C . THR A 1 330 ? -20.400 -50.907 41.926 1.00 44.09 296 THR A C 1
ATOM 2225 O O . THR A 1 330 ? -19.273 -51.312 41.638 1.00 42.00 296 THR A O 1
ATOM 2229 N N . ILE A 1 331 ? -20.634 -49.707 42.450 1.00 42.86 297 ILE A N 1
ATOM 2230 C CA . ILE A 1 331 ? -19.596 -48.706 42.645 1.00 41.84 297 ILE A CA 1
ATOM 2231 C C . ILE A 1 331 ? -19.565 -48.318 44.117 1.00 47.97 297 ILE A C 1
ATOM 2232 O O . ILE A 1 331 ? -20.599 -47.955 44.691 1.00 46.25 297 ILE A O 1
ATOM 2237 N N . SER A 1 332 ? -18.379 -48.361 44.714 1.00 44.16 298 SER A N 1
ATOM 2238 C CA . SER A 1 332 ? -18.272 -48.063 46.135 1.00 48.65 298 SER A CA 1
ATOM 2239 C C . SER A 1 332 ? -16.850 -47.632 46.497 1.00 50.77 298 SER A C 1
ATOM 2240 O O . SER A 1 332 ? -15.878 -48.042 45.857 1.00 47.08 298 SER A O 1
ATOM 2243 N N . GLN A 1 333 ? -16.739 -46.784 47.527 1.00 51.69 299 GLN A N 1
ATOM 2244 C CA . GLN A 1 333 ? -15.425 -46.386 48.020 1.00 52.56 299 GLN A CA 1
ATOM 2245 C C . GLN A 1 333 ? -14.672 -47.608 48.530 1.00 53.79 299 GLN A C 1
ATOM 2246 O O . GLN A 1 333 ? -15.244 -48.482 49.187 1.00 54.59 299 GLN A O 1
ATOM 2248 N N . ASN A 1 334 ? -13.394 -47.698 48.173 1.00 58.87 300 ASN A N 1
ATOM 2249 C CA . ASN A 1 334 ? -12.591 -48.856 48.549 1.00 61.58 300 ASN A CA 1
ATOM 2250 C C . ASN A 1 334 ? -12.430 -48.914 50.068 1.00 65.94 300 ASN A C 1
ATOM 2251 O O . ASN A 1 334 ? -12.324 -47.886 50.743 1.00 68.28 300 ASN A O 1
ATOM 2256 N N . LYS A 1 335 ? -12.426 -50.139 50.603 1.00 64.64 301 LYS A N 1
ATOM 2257 C CA . LYS A 1 335 ? -12.509 -50.346 52.047 1.00 70.52 301 LYS A CA 1
ATOM 2258 C C . LYS A 1 335 ? -11.183 -50.116 52.769 1.00 76.60 301 LYS A C 1
ATOM 2259 O O . LYS A 1 335 ? -11.189 -49.926 53.992 1.00 79.90 301 LYS A O 1
ATOM 2261 N N . SER A 1 336 ? -10.051 -50.126 52.056 1.00 78.04 302 SER A N 1
ATOM 2262 C CA . SER A 1 336 ? -8.756 -49.914 52.688 1.00 77.16 302 SER A CA 1
ATOM 2263 C C . SER A 1 336 ? -8.090 -48.598 52.303 1.00 77.33 302 SER A C 1
ATOM 2264 O O . SER A 1 336 ? -7.261 -48.100 53.074 1.00 78.78 302 SER A O 1
ATOM 2267 N N . ASN A 1 337 ? -8.435 -48.011 51.157 1.00 72.22 303 ASN A N 1
ATOM 2268 C CA . ASN A 1 337 ? -8.027 -46.648 50.821 1.00 70.60 303 ASN A CA 1
ATOM 2269 C C . ASN A 1 337 ? -9.278 -45.913 50.360 1.00 71.07 303 ASN A C 1
ATOM 2270 O O . ASN A 1 337 ? -9.842 -46.237 49.308 1.00 70.79 303 ASN A O 1
ATOM 2275 N N . HIS A 1 338 ? -9.708 -44.915 51.138 1.00 72.52 304 HIS A N 1
ATOM 2276 C CA . HIS A 1 338 ? -11.006 -44.297 50.898 1.00 71.11 304 HIS A CA 1
ATOM 2277 C C . HIS A 1 338 ? -11.005 -43.451 49.629 1.00 67.69 304 HIS A C 1
ATOM 2278 O O . HIS A 1 338 ? -12.078 -43.133 49.103 1.00 68.62 304 HIS A O 1
ATOM 2285 N N . ARG A 1 339 ? -9.827 -43.098 49.115 1.00 64.97 305 ARG A N 1
ATOM 2286 C CA . ARG A 1 339 ? -9.729 -42.384 47.852 1.00 65.56 305 ARG A CA 1
ATOM 2287 C C . ARG A 1 339 ? -9.874 -43.298 46.636 1.00 62.51 305 ARG A C 1
ATOM 2288 O O . ARG A 1 339 ? -9.935 -42.794 45.512 1.00 60.40 305 ARG A O 1
ATOM 2290 N N . ASP A 1 340 ? -9.928 -44.614 46.830 1.00 60.98 306 ASP A N 1
ATOM 2291 C CA . ASP A 1 340 ? -9.951 -45.573 45.737 1.00 57.91 306 ASP A CA 1
ATOM 2292 C C . ASP A 1 340 ? -11.392 -46.003 45.469 1.00 54.23 306 ASP A C 1
ATOM 2293 O O . ASP A 1 340 ? -12.187 -46.162 46.403 1.00 53.10 306 ASP A O 1
ATOM 2298 N N . LEU A 1 341 ? -11.721 -46.220 44.198 1.00 48.51 307 LEU A N 1
ATOM 2299 C CA . LEU A 1 341 ? -13.074 -46.600 43.798 1.00 45.66 307 LEU A CA 1
ATOM 2300 C C . LEU A 1 341 ? -13.090 -48.058 43.355 1.00 47.74 307 LEU A C 1
ATOM 2301 O O . LEU A 1 341 ? -12.387 -48.421 42.405 1.00 43.60 307 LEU A O 1
ATOM 2306 N N . ASP A 1 342 ? -13.873 -48.889 44.050 1.00 43.47 308 ASP A N 1
ATOM 2307 C CA . ASP A 1 342 ? -14.156 -50.254 43.616 1.00 48.18 308 ASP A CA 1
ATOM 2308 C C . ASP A 1 342 ? -15.352 -50.284 42.679 1.00 47.25 308 ASP A C 1
ATOM 2309 O O . ASP A 1 342 ? -16.426 -49.750 43.002 1.00 45.50 308 ASP A O 1
ATOM 2314 N N . ILE A 1 343 ? -15.158 -50.924 41.527 1.00 44.62 309 ILE A N 1
ATOM 2315 C CA . ILE A 1 343 ? -16.147 -50.994 40.463 1.00 44.67 309 ILE A CA 1
ATOM 2316 C C . ILE A 1 343 ? -16.259 -52.460 40.078 1.00 45.70 309 ILE A C 1
ATOM 2317 O O . ILE A 1 343 ? -15.338 -53.018 39.473 1.00 42.78 309 ILE A O 1
ATOM 2322 N N . SER A 1 344 ? -17.377 -53.084 40.403 1.00 42.62 310 SER A N 1
ATOM 2323 C CA . SER A 1 344 ? -17.548 -54.511 40.185 1.00 45.16 310 SER A CA 1
ATOM 2324 C C . SER A 1 344 ? -18.635 -54.725 39.141 1.00 44.87 310 SER A C 1
ATOM 2325 O O . SER A 1 344 ? -19.723 -54.153 39.251 1.00 44.91 310 SER A O 1
ATOM 2328 N N . MET A 1 345 ? -18.338 -55.510 38.104 1.00 44.28 311 MET A N 1
ATOM 2329 C CA . MET A 1 345 ? -19.339 -55.831 37.099 1.00 45.21 311 MET A CA 1
ATOM 2330 C C . MET A 1 345 ? -19.645 -57.314 37.047 1.00 46.60 311 MET A C 1
ATOM 2331 O O . MET A 1 345 ? -18.751 -58.163 37.139 1.00 43.80 311 MET A O 1
ATOM 2336 N N . LYS A 1 346 ? -20.933 -57.608 36.890 1.00 44.70 312 LYS A N 1
ATOM 2337 C CA . LYS A 1 346 ? -21.389 -58.953 36.569 1.00 45.26 312 LYS A CA 1
ATOM 2338 C C . LYS A 1 346 ? -22.336 -58.826 35.395 1.00 44.65 312 LYS A C 1
ATOM 2339 O O . LYS A 1 346 ? -23.196 -57.948 35.396 1.00 46.74 312 LYS A O 1
ATOM 2345 N N . TYR A 1 347 ? -22.176 -59.669 34.381 1.00 47.61 313 TYR A N 1
ATOM 2346 C CA . TYR A 1 347 ? -23.004 -59.514 33.191 1.00 47.51 313 TYR A CA 1
ATOM 2347 C C . TYR A 1 347 ? -23.061 -60.827 32.420 1.00 47.94 313 TYR A C 1
ATOM 2348 O O . TYR A 1 347 ? -22.288 -61.752 32.659 1.00 46.51 313 TYR A O 1
ATOM 2357 N N . THR A 1 348 ? -23.989 -60.879 31.472 1.00 47.54 314 THR A N 1
ATOM 2358 C CA . THR A 1 348 ? -24.169 -62.011 30.578 1.00 48.59 314 THR A CA 1
ATOM 2359 C C . THR A 1 348 ? -24.261 -61.522 29.139 1.00 48.52 314 THR A C 1
ATOM 2360 O O . THR A 1 348 ? -24.574 -60.353 28.873 1.00 46.71 314 THR A O 1
ATOM 2364 N N . VAL A 1 349 ? -23.981 -62.449 28.220 1.00 48.57 315 VAL A N 1
ATOM 2365 C CA . VAL A 1 349 ? -24.239 -62.282 26.794 1.00 50.28 315 VAL A CA 1
ATOM 2366 C C . VAL A 1 349 ? -25.336 -63.274 26.413 1.00 52.13 315 VAL A C 1
ATOM 2367 O O . VAL A 1 349 ? -25.170 -64.491 26.575 1.00 49.25 315 VAL A O 1
ATOM 2371 N N . ASN A 1 350 ? -26.453 -62.750 25.917 1.00 51.20 316 ASN A N 1
ATOM 2372 C CA . ASN A 1 350 ? -27.680 -63.508 25.681 1.00 55.09 316 ASN A CA 1
ATOM 2373 C C . ASN A 1 350 ? -28.057 -64.464 26.813 1.00 57.02 316 ASN A C 1
ATOM 2374 O O . ASN A 1 350 ? -28.540 -65.568 26.552 1.00 57.02 316 ASN A O 1
ATOM 2379 N N . GLY A 1 351 ? -27.869 -64.059 28.066 1.00 56.83 317 GLY A N 1
ATOM 2380 C CA . GLY A 1 351 ? -28.244 -64.934 29.166 1.00 57.25 317 GLY A CA 1
ATOM 2381 C C . GLY A 1 351 ? -27.354 -66.145 29.372 1.00 57.31 317 GLY A C 1
ATOM 2382 O O . GLY A 1 351 ? -27.771 -67.104 30.024 1.00 61.84 317 GLY A O 1
ATOM 2383 N N . GLY A 1 352 ? -26.140 -66.137 28.830 1.00 56.79 318 GLY A N 1
ATOM 2384 C CA . GLY A 1 352 ? -25.193 -67.203 29.095 1.00 56.42 318 GLY A CA 1
ATOM 2385 C C . GLY A 1 352 ? -24.722 -67.207 30.540 1.00 57.63 318 GLY A C 1
ATOM 2386 O O . GLY A 1 352 ? -25.383 -66.638 31.417 1.00 55.63 318 GLY A O 1
ATOM 2387 N N . ALA A 1 353 ? -23.585 -67.842 30.807 1.00 56.06 319 ALA A N 1
ATOM 2388 C CA . ALA A 1 353 ? -23.054 -67.838 32.162 1.00 60.07 319 ALA A CA 1
ATOM 2389 C C . ALA A 1 353 ? -22.681 -66.417 32.577 1.00 56.89 319 ALA A C 1
ATOM 2390 O O . ALA A 1 353 ? -22.340 -65.574 31.741 1.00 52.60 319 ALA A O 1
ATOM 2392 N N . VAL A 1 354 ? -22.763 -66.146 33.883 1.00 56.05 320 VAL A N 1
ATOM 2393 C CA . VAL A 1 354 ? -22.423 -64.822 34.389 1.00 53.90 320 VAL A CA 1
ATOM 2394 C C . VAL A 1 354 ? -20.908 -64.649 34.353 1.00 53.51 320 VAL A C 1
ATOM 2395 O O . VAL A 1 354 ? -20.155 -65.511 34.826 1.00 53.90 320 VAL A O 1
ATOM 2399 N N . ILE A 1 355 ? -20.450 -63.554 33.742 1.00 52.20 321 ILE A N 1
ATOM 2400 C CA . ILE A 1 355 ? -19.056 -63.124 33.773 1.00 48.73 321 ILE A CA 1
ATOM 2401 C C . ILE A 1 355 ? -18.932 -62.027 34.814 1.00 51.16 321 ILE A C 1
ATOM 2402 O O . ILE A 1 355 ? -19.721 -61.072 34.822 1.00 47.27 321 ILE A O 1
ATOM 2407 N N . SER A 1 356 ? -17.942 -62.145 35.687 1.00 48.46 322 SER A N 1
ATOM 2408 C CA . SER A 1 356 ? -17.731 -61.127 36.702 1.00 49.28 322 SER A CA 1
ATOM 2409 C C . SER A 1 356 ? -16.293 -60.641 36.632 1.00 51.29 322 SER A C 1
ATOM 2410 O O . SER A 1 356 ? -15.371 -61.411 36.326 1.00 49.52 322 SER A O 1
ATOM 2413 N N . GLN A 1 357 ? -16.122 -59.341 36.861 1.00 47.32 323 GLN A N 1
ATOM 2414 C CA . GLN A 1 357 ? -14.809 -58.721 36.878 1.00 45.28 323 GLN A CA 1
ATOM 2415 C C . GLN A 1 357 ? -14.839 -57.525 37.809 1.00 47.57 323 GLN A C 1
ATOM 2416 O O . GLN A 1 357 ? -15.746 -56.691 37.725 1.00 42.26 323 GLN A O 1
ATOM 2422 N N . ASP A 1 358 ? -13.821 -57.430 38.661 1.00 43.54 324 ASP A N 1
ATOM 2423 C CA . ASP A 1 358 ? -13.686 -56.360 39.640 1.00 44.13 324 ASP A CA 1
ATOM 2424 C C . ASP A 1 358 ? -12.552 -55.427 39.244 1.00 45.01 324 ASP A C 1
ATOM 2425 O O . ASP A 1 358 ? -11.480 -55.878 38.822 1.00 45.28 324 ASP A O 1
ATOM 2430 N N . TYR A 1 359 ? -12.780 -54.129 39.398 1.00 40.57 325 TYR A N 1
ATOM 2431 C CA . TYR A 1 359 ? -11.789 -53.121 39.093 1.00 39.96 325 TYR A CA 1
ATOM 2432 C C . TYR A 1 359 ? -11.615 -52.214 40.302 1.00 43.46 325 TYR A C 1
ATOM 2433 O O . TYR A 1 359 ? -12.508 -52.076 41.143 1.00 40.25 325 TYR A O 1
ATOM 2442 N N . ILE A 1 360 ? -10.461 -51.558 40.362 1.00 42.75 326 ILE A N 1
ATOM 2443 C CA . ILE A 1 360 ? -10.218 -50.523 41.358 1.00 44.70 326 ILE A CA 1
ATOM 2444 C C . ILE A 1 360 ? -9.531 -49.378 40.636 1.00 45.44 326 ILE A C 1
ATOM 2445 O O . ILE A 1 360 ? -8.469 -49.582 40.044 1.00 43.21 326 ILE A O 1
ATOM 2450 N N . MET A 1 361 ? -10.129 -48.187 40.643 1.00 42.70 327 MET A N 1
ATOM 2451 C CA . MET A 1 361 ? -9.357 -47.039 40.195 1.00 46.50 327 MET A CA 1
ATOM 2452 C C . MET A 1 361 ? -8.717 -46.392 41.405 1.00 50.83 327 MET A C 1
ATOM 2453 O O . MET A 1 361 ? -9.388 -46.103 42.405 1.00 49.09 327 MET A O 1
ATOM 2458 N N . ARG A 1 362 ? -7.411 -46.199 41.304 1.00 54.69 328 ARG A N 1
ATOM 2459 C CA . ARG A 1 362 ? -6.575 -45.762 42.402 1.00 56.62 328 ARG A CA 1
ATOM 2460 C C . ARG A 1 362 ? -5.502 -44.836 41.855 1.00 60.05 328 ARG A C 1
ATOM 2461 O O . ARG A 1 362 ? -5.316 -44.773 40.637 1.00 58.92 328 ARG A O 1
ATOM 2470 N N . PHE B 1 43 ? -22.431 9.440 13.275 1.00 88.12 9 PHE B N 1
ATOM 2471 C CA . PHE B 1 43 ? -22.970 8.106 13.027 1.00 85.01 9 PHE B CA 1
ATOM 2472 C C . PHE B 1 43 ? -22.636 7.596 11.620 1.00 87.90 9 PHE B C 1
ATOM 2473 O O . PHE B 1 43 ? -22.813 6.409 11.339 1.00 85.63 9 PHE B O 1
ATOM 2475 N N . ASP B 1 44 ? -22.161 8.486 10.737 1.00 95.42 10 ASP B N 1
ATOM 2476 C CA . ASP B 1 44 ? -21.761 8.058 9.397 1.00 91.50 10 ASP B CA 1
ATOM 2477 C C . ASP B 1 44 ? -20.347 7.474 9.393 1.00 89.42 10 ASP B C 1
ATOM 2478 O O . ASP B 1 44 ? -20.131 6.366 8.890 1.00 91.42 10 ASP B O 1
ATOM 2483 N N . SER B 1 45 ? -19.370 8.202 9.951 1.00 91.15 11 SER B N 1
ATOM 2484 C CA . SER B 1 45 ? -18.001 7.695 10.034 1.00 91.26 11 SER B CA 1
ATOM 2485 C C . SER B 1 45 ? -17.863 6.544 11.022 1.00 90.10 11 SER B C 1
ATOM 2486 O O . SER B 1 45 ? -16.835 5.854 11.013 1.00 89.11 11 SER B O 1
ATOM 2488 N N . TYR B 1 46 ? -18.869 6.325 11.867 1.00 86.44 12 TYR B N 1
ATOM 2489 C CA . TYR B 1 46 ? -18.827 5.360 12.964 1.00 82.35 12 TYR B CA 1
ATOM 2490 C C . TYR B 1 46 ? -19.950 4.344 12.752 1.00 80.47 12 TYR B C 1
ATOM 2491 O O . TYR B 1 46 ? -21.037 4.471 13.326 1.00 77.58 12 TYR B O 1
ATOM 2500 N N . SER B 1 47 ? -19.686 3.336 11.920 1.00 81.32 13 SER B N 1
ATOM 2501 C CA . SER B 1 47 ? -20.713 2.390 11.472 1.00 77.39 13 SER B CA 1
ATOM 2502 C C . SER B 1 47 ? -20.023 1.188 10.826 1.00 79.57 13 SER B C 1
ATOM 2503 O O . SER B 1 47 ? -18.789 1.061 10.872 1.00 73.46 13 SER B O 1
ATOM 2506 N N . HIS B 1 48 ? -20.833 0.315 10.209 1.00 73.17 14 HIS B N 1
ATOM 2507 C CA . HIS B 1 48 ? -20.380 -0.905 9.529 1.00 76.51 14 HIS B CA 1
ATOM 2508 C C . HIS B 1 48 ? -19.300 -1.628 10.335 1.00 78.18 14 HIS B C 1
ATOM 2509 O O . HIS B 1 48 ? -18.176 -1.864 9.882 1.00 69.13 14 HIS B O 1
ATOM 2516 N N . PHE B 1 49 ? -19.681 -1.971 11.568 1.00 86.80 15 PHE B N 1
ATOM 2517 C CA . PHE B 1 49 ? -18.804 -2.715 12.458 1.00 82.79 15 PHE B CA 1
ATOM 2518 C C . PHE B 1 49 ? -18.591 -4.146 11.984 1.00 80.37 15 PHE B C 1
ATOM 2519 O O . PHE B 1 49 ? -17.588 -4.758 12.354 1.00 77.91 15 PHE B O 1
ATOM 2527 N N . GLY B 1 50 ? -19.511 -4.698 11.189 1.00 75.85 16 GLY B N 1
ATOM 2528 C CA . GLY B 1 50 ? -19.252 -5.990 10.575 1.00 73.02 16 GLY B CA 1
ATOM 2529 C C . GLY B 1 50 ? -18.060 -5.945 9.638 1.00 73.51 16 GLY B C 1
ATOM 2530 O O . GLY B 1 50 ? -17.181 -6.814 9.679 1.00 72.38 16 GLY B O 1
ATOM 2531 N N . ILE B 1 51 ? -17.996 -4.901 8.802 1.00 76.95 17 ILE B N 1
ATOM 2532 C CA . ILE B 1 51 ? -16.864 -4.729 7.896 1.00 74.50 17 ILE B CA 1
ATOM 2533 C C . ILE B 1 51 ? -15.593 -4.414 8.681 1.00 68.81 17 ILE B C 1
ATOM 2534 O O . ILE B 1 51 ? -14.505 -4.882 8.334 1.00 67.24 17 ILE B O 1
ATOM 2536 N N . HIS B 1 52 ? -15.715 -3.648 9.770 1.00 69.76 18 HIS B N 1
ATOM 2537 C CA . HIS B 1 52 ? -14.551 -3.293 10.581 1.00 68.13 18 HIS B CA 1
ATOM 2538 C C . HIS B 1 52 ? -13.999 -4.515 11.320 1.00 65.36 18 HIS B C 1
ATOM 2539 O O . HIS B 1 52 ? -12.778 -4.670 11.467 1.00 63.93 18 HIS B O 1
ATOM 2546 N N . GLU B 1 53 ? -14.886 -5.387 11.803 1.00 62.04 19 GLU B N 1
ATOM 2547 C CA . GLU B 1 53 ? -14.456 -6.671 12.344 1.00 58.67 19 GLU B CA 1
ATOM 2548 C C . GLU B 1 53 ? -13.743 -7.501 11.279 1.00 63.18 19 GLU B C 1
ATOM 2549 O O . GLU B 1 53 ? -12.653 -8.039 11.526 1.00 54.51 19 GLU B O 1
ATOM 2555 N N . GLU B 1 54 ? -14.320 -7.577 10.069 1.00 62.45 20 GLU B N 1
ATOM 2556 C CA . GLU B 1 54 ? -13.616 -8.216 8.950 1.00 65.04 20 GLU B CA 1
ATOM 2557 C C . GLU B 1 54 ? -12.199 -7.653 8.764 1.00 62.04 20 GLU B C 1
ATOM 2558 O O . GLU B 1 54 ? -11.249 -8.420 8.574 1.00 62.31 20 GLU B O 1
ATOM 2560 N N . MET B 1 55 ? -12.036 -6.318 8.836 1.00 67.29 21 MET B N 1
ATOM 2561 C CA A MET B 1 55 ? -10.706 -5.695 8.759 0.54 65.56 21 MET B CA 1
ATOM 2562 C CA B MET B 1 55 ? -10.702 -5.727 8.734 0.46 65.47 21 MET B CA 1
ATOM 2563 C C . MET B 1 55 ? -9.778 -6.208 9.854 1.00 66.77 21 MET B C 1
ATOM 2564 O O . MET B 1 55 ? -8.632 -6.603 9.593 1.00 64.56 21 MET B O 1
ATOM 2573 N N . LEU B 1 56 ? -10.234 -6.151 11.112 1.00 59.73 22 LEU B N 1
ATOM 2574 C CA . LEU B 1 56 ? -9.393 -6.649 12.202 1.00 56.29 22 LEU B CA 1
ATOM 2575 C C . LEU B 1 56 ? -9.058 -8.127 12.034 1.00 55.43 22 LEU B C 1
ATOM 2576 O O . LEU B 1 56 ? -7.965 -8.560 12.428 1.00 51.25 22 LEU B O 1
ATOM 2581 N N . LYS B 1 57 ? -9.957 -8.905 11.419 1.00 48.94 23 LYS B N 1
ATOM 2582 C CA . LYS B 1 57 ? -9.770 -10.347 11.269 1.00 51.06 23 LYS B CA 1
ATOM 2583 C C . LYS B 1 57 ? -8.757 -10.716 10.186 1.00 52.27 23 LYS B C 1
ATOM 2584 O O . LYS B 1 57 ? -8.563 -11.908 9.921 1.00 48.73 23 LYS B O 1
ATOM 2590 N N . ASP B 1 58 ? -8.120 -9.733 9.552 1.00 48.69 24 ASP B N 1
ATOM 2591 C CA . ASP B 1 58 ? -7.041 -9.983 8.601 1.00 47.77 24 ASP B CA 1
ATOM 2592 C C . ASP B 1 58 ? -5.802 -10.442 9.370 1.00 47.65 24 ASP B C 1
ATOM 2593 O O . ASP B 1 58 ? -4.970 -9.615 9.767 1.00 41.70 24 ASP B O 1
ATOM 2598 N N . GLY B 1 59 ? -5.674 -11.755 9.583 1.00 46.19 25 GLY B N 1
ATOM 2599 C CA . GLY B 1 59 ? -4.604 -12.258 10.438 1.00 48.62 25 GLY B CA 1
ATOM 2600 C C . GLY B 1 59 ? -3.207 -12.067 9.859 1.00 48.64 25 GLY B C 1
ATOM 2601 O O . GLY B 1 59 ? -2.257 -11.830 10.603 1.00 44.45 25 GLY B O 1
ATOM 2602 N N . ILE B 1 60 ? -3.056 -12.199 8.532 1.00 44.79 26 ILE B N 1
ATOM 2603 C CA . ILE B 1 60 ? -1.754 -11.977 7.896 1.00 44.87 26 ILE B CA 1
ATOM 2604 C C . ILE B 1 60 ? -1.248 -10.570 8.187 1.00 43.17 26 ILE B C 1
ATOM 2605 O O . ILE B 1 60 ? -0.098 -10.368 8.616 1.00 42.61 26 ILE B O 1
ATOM 2610 N N . ARG B 1 61 ? -2.111 -9.575 7.976 1.00 41.45 27 ARG B N 1
ATOM 2611 C CA . ARG B 1 61 ? -1.736 -8.189 8.213 1.00 42.86 27 ARG B CA 1
ATOM 2612 C C . ARG B 1 61 ? -1.409 -7.961 9.687 1.00 41.35 27 ARG B C 1
ATOM 2613 O O . ARG B 1 61 ? -0.336 -7.443 10.045 1.00 37.87 27 ARG B O 1
ATOM 2621 N N . THR B 1 62 ? -2.353 -8.310 10.556 1.00 41.69 28 THR B N 1
ATOM 2622 C CA . THR B 1 62 ? -2.184 -7.961 11.961 1.00 44.22 28 THR B CA 1
ATOM 2623 C C . THR B 1 62 ? -1.027 -8.730 12.582 1.00 39.61 28 THR B C 1
ATOM 2624 O O . THR B 1 62 ? -0.298 -8.178 13.396 1.00 43.73 28 THR B O 1
ATOM 2628 N N . ASN B 1 63 ? -0.825 -9.985 12.199 1.00 42.97 29 ASN B N 1
ATOM 2629 C CA . ASN B 1 63 ? 0.317 -10.725 12.721 1.00 45.07 29 ASN B CA 1
ATOM 2630 C C . ASN B 1 63 ? 1.633 -10.151 12.218 1.00 47.21 29 ASN B C 1
ATOM 2631 O O . ASN B 1 63 ? 2.622 -10.170 12.957 1.00 43.17 29 ASN B O 1
ATOM 2636 N N . ALA B 1 64 ? 1.674 -9.611 10.990 1.00 42.75 30 ALA B N 1
ATOM 2637 C CA . ALA B 1 64 ? 2.905 -8.946 10.560 1.00 41.66 30 ALA B CA 1
ATOM 2638 C C . ALA B 1 64 ? 3.197 -7.728 11.431 1.00 42.07 30 ALA B C 1
ATOM 2639 O O . ALA B 1 64 ? 4.328 -7.540 11.901 1.00 39.23 30 ALA B O 1
ATOM 2641 N N . TYR B 1 65 ? 2.188 -6.886 11.666 1.00 36.14 31 TYR B N 1
ATOM 2642 C CA . TYR B 1 65 ? 2.428 -5.735 12.543 1.00 40.06 31 TYR B CA 1
ATOM 2643 C C . TYR B 1 65 ? 2.743 -6.174 13.975 1.00 40.63 31 TYR B C 1
ATOM 2644 O O . TYR B 1 65 ? 3.606 -5.582 14.645 1.00 40.65 31 TYR B O 1
ATOM 2653 N N . LYS B 1 66 ? 2.081 -7.222 14.449 1.00 37.39 32 LYS B N 1
ATOM 2654 C CA . LYS B 1 66 ? 2.335 -7.718 15.794 1.00 43.12 32 LYS B CA 1
ATOM 2655 C C . LYS B 1 66 ? 3.769 -8.215 15.926 1.00 44.44 32 LYS B C 1
ATOM 2656 O O . LYS B 1 66 ? 4.435 -7.924 16.921 1.00 44.91 32 LYS B O 1
ATOM 2662 N N . ASN B 1 67 ? 4.291 -8.903 14.908 1.00 42.70 33 ASN B N 1
ATOM 2663 C CA . ASN B 1 67 ? 5.667 -9.379 14.989 1.00 44.74 33 ASN B CA 1
ATOM 2664 C C . ASN B 1 67 ? 6.654 -8.220 14.912 1.00 46.52 33 ASN B C 1
ATOM 2665 O O . ASN B 1 67 ? 7.541 -8.104 15.776 1.00 48.47 33 ASN B O 1
ATOM 2670 N N . ALA B 1 68 ? 6.424 -7.285 13.970 1.00 39.99 34 ALA B N 1
ATOM 2671 C CA . ALA B 1 68 ? 7.285 -6.113 13.824 1.00 41.28 34 ALA B CA 1
ATOM 2672 C C . ALA B 1 68 ? 7.353 -5.288 15.110 1.00 42.81 34 ALA B C 1
ATOM 2673 O O . ALA B 1 68 ? 8.421 -4.798 15.481 1.00 40.66 34 ALA B O 1
ATOM 2675 N N . ILE B 1 69 ? 6.226 -5.131 15.808 1.00 40.19 35 ILE B N 1
ATOM 2676 C CA . ILE B 1 69 ? 6.158 -4.243 16.967 1.00 43.18 35 ILE B CA 1
ATOM 2677 C C . ILE B 1 69 ? 6.425 -5.031 18.247 1.00 45.91 35 ILE B C 1
ATOM 2678 O O . ILE B 1 69 ? 7.404 -4.774 18.947 1.00 45.40 35 ILE B O 1
ATOM 2683 N N . LEU B 1 70 ? 5.574 -6.014 18.539 1.00 47.41 36 LEU B N 1
ATOM 2684 C CA . LEU B 1 70 ? 5.639 -6.750 19.799 1.00 51.06 36 LEU B CA 1
ATOM 2685 C C . LEU B 1 70 ? 6.892 -7.612 19.916 1.00 54.82 36 LEU B C 1
ATOM 2686 O O . LEU B 1 70 ? 7.405 -7.799 21.027 1.00 56.77 36 LEU B O 1
ATOM 2691 N N . GLN B 1 71 ? 7.386 -8.200 18.814 1.00 53.62 37 GLN B N 1
ATOM 2692 C CA . GLN B 1 71 ? 8.623 -8.938 18.972 1.00 56.99 37 GLN B CA 1
ATOM 2693 C C . GLN B 1 71 ? 9.826 -8.020 19.151 1.00 59.40 37 GLN B C 1
ATOM 2694 O O . GLN B 1 71 ? 10.888 -8.506 19.545 1.00 65.93 37 GLN B O 1
ATOM 2700 N N . ASN B 1 72 ? 9.696 -6.716 18.893 1.00 53.22 38 ASN B N 1
ATOM 2701 C CA . ASN B 1 72 ? 10.854 -5.833 19.020 1.00 52.56 38 ASN B CA 1
ATOM 2702 C C . ASN B 1 72 ? 10.727 -4.829 20.169 1.00 52.58 38 ASN B C 1
ATOM 2703 O O . ASN B 1 72 ? 10.885 -3.605 19.995 1.00 47.72 38 ASN B O 1
ATOM 2708 N N . LYS B 1 73 ? 10.469 -5.383 21.362 1.00 51.24 39 LYS B N 1
ATOM 2709 C CA . LYS B 1 73 ? 10.378 -4.594 22.588 1.00 51.51 39 LYS B CA 1
ATOM 2710 C C . LYS B 1 73 ? 11.640 -3.773 22.816 1.00 52.91 39 LYS B C 1
ATOM 2711 O O . LYS B 1 73 ? 11.570 -2.620 23.258 1.00 52.37 39 LYS B O 1
ATOM 2717 N N . HIS B 1 74 ? 12.809 -4.341 22.503 1.00 53.18 40 HIS B N 1
ATOM 2718 C CA . HIS B 1 74 ? 14.052 -3.603 22.703 1.00 57.16 40 HIS B CA 1
ATOM 2719 C C . HIS B 1 74 ? 14.065 -2.326 21.876 1.00 56.56 40 HIS B C 1
ATOM 2720 O O . HIS B 1 74 ? 14.595 -1.297 22.311 1.00 54.65 40 HIS B O 1
ATOM 2727 N N . LEU B 1 75 ? 13.462 -2.367 20.690 1.00 50.12 41 LEU B N 1
ATOM 2728 C CA . LEU B 1 75 ? 13.473 -1.199 19.829 1.00 51.83 41 LEU B CA 1
ATOM 2729 C C . LEU B 1 75 ? 12.407 -0.197 20.257 1.00 51.58 41 LEU B C 1
ATOM 2730 O O . LEU B 1 75 ? 12.567 1.012 20.039 1.00 48.10 41 LEU B O 1
ATOM 2735 N N . PHE B 1 76 ? 11.314 -0.676 20.865 1.00 50.29 42 PHE B N 1
ATOM 2736 C CA . PHE B 1 76 ? 10.229 0.231 21.220 1.00 45.81 42 PHE B CA 1
ATOM 2737 C C . PHE B 1 76 ? 10.336 0.792 22.637 1.00 51.30 42 PHE B C 1
ATOM 2738 O O . PHE B 1 76 ? 9.722 1.829 22.927 1.00 45.27 42 PHE B O 1
ATOM 2746 N N . LYS B 1 77 ? 11.117 0.152 23.510 1.00 48.37 43 LYS B N 1
ATOM 2747 C CA . LYS B 1 77 ? 11.225 0.566 24.908 1.00 53.09 43 LYS B CA 1
ATOM 2748 C C . LYS B 1 77 ? 11.586 2.044 25.032 1.00 51.71 43 LYS B C 1
ATOM 2749 O O . LYS B 1 77 ? 12.602 2.491 24.501 1.00 50.96 43 LYS B O 1
ATOM 2755 N N . ASP B 1 78 ? 10.718 2.805 25.700 1.00 50.71 44 ASP B N 1
ATOM 2756 C CA . ASP B 1 78 ? 10.934 4.212 26.049 1.00 51.40 44 ASP B CA 1
ATOM 2757 C C . ASP B 1 78 ? 11.013 5.146 24.837 1.00 52.37 44 ASP B C 1
ATOM 2758 O O . ASP B 1 78 ? 11.452 6.294 24.985 1.00 52.74 44 ASP B O 1
ATOM 2763 N N . LYS B 1 79 ? 10.574 4.708 23.652 1.00 50.11 45 LYS B N 1
ATOM 2764 C CA . LYS B 1 79 ? 10.563 5.539 22.451 1.00 49.92 45 LYS B CA 1
ATOM 2765 C C . LYS B 1 79 ? 9.247 6.315 22.292 1.00 46.53 45 LYS B C 1
ATOM 2766 O O . LYS B 1 79 ? 8.217 6.005 22.902 1.00 42.88 45 LYS B O 1
ATOM 2772 N N . VAL B 1 80 ? 9.302 7.342 21.443 1.00 47.05 46 VAL B N 1
ATOM 2773 C CA . VAL B 1 80 ? 8.124 8.115 21.062 1.00 44.42 46 VAL B CA 1
ATOM 2774 C C . VAL B 1 80 ? 7.657 7.619 19.695 1.00 41.11 46 VAL B C 1
ATOM 2775 O O . VAL B 1 80 ? 8.430 7.574 18.719 1.00 41.96 46 VAL B O 1
ATOM 2779 N N . VAL B 1 81 ? 6.397 7.201 19.647 1.00 37.89 47 VAL B N 1
ATOM 2780 C CA . VAL B 1 81 ? 5.817 6.525 18.494 1.00 36.50 47 VAL B CA 1
ATOM 2781 C C . VAL B 1 81 ? 4.620 7.341 18.013 1.00 41.30 47 VAL B C 1
ATOM 2782 O O . VAL B 1 81 ? 3.773 7.749 18.820 1.00 37.61 47 VAL B O 1
ATOM 2786 N N . LEU B 1 82 ? 4.536 7.562 16.709 1.00 37.07 48 LEU B N 1
ATOM 2787 C CA . LEU B 1 82 ? 3.380 8.200 16.089 1.00 38.17 48 LEU B CA 1
ATOM 2788 C C . LEU B 1 82 ? 2.677 7.198 15.189 1.00 40.59 48 LEU B C 1
ATOM 2789 O O . LEU B 1 82 ? 3.334 6.544 14.371 1.00 40.41 48 LEU B O 1
ATOM 2794 N N . ASP B 1 83 ? 1.356 7.048 15.333 1.00 36.88 49 ASP B N 1
ATOM 2795 C CA . ASP B 1 83 ? 0.652 6.091 14.485 1.00 36.86 49 ASP B CA 1
ATOM 2796 C C . ASP B 1 83 ? -0.370 6.866 13.659 1.00 41.74 49 ASP B C 1
ATOM 2797 O O . ASP B 1 83 ? -1.202 7.604 14.213 1.00 41.39 49 ASP B O 1
ATOM 2802 N N . ILE B 1 84 ? -0.290 6.711 12.337 1.00 38.25 50 ILE B N 1
ATOM 2803 C CA . ILE B 1 84 ? -1.126 7.436 11.387 1.00 40.63 50 ILE B CA 1
ATOM 2804 C C . ILE B 1 84 ? -2.305 6.557 11.002 1.00 42.98 50 ILE B C 1
ATOM 2805 O O . ILE B 1 84 ? -2.120 5.475 10.434 1.00 37.13 50 ILE B O 1
ATOM 2810 N N . GLY B 1 85 ? -3.510 7.026 11.305 1.00 41.92 51 GLY B N 1
ATOM 2811 C CA . GLY B 1 85 ? -4.719 6.288 11.005 1.00 45.06 51 GLY B CA 1
ATOM 2812 C C . GLY B 1 85 ? -4.887 5.109 11.938 1.00 42.96 51 GLY B C 1
ATOM 2813 O O . GLY B 1 85 ? -5.004 3.972 11.478 1.00 44.69 51 GLY B O 1
ATOM 2814 N N . CYS B 1 86 ? -4.926 5.386 13.247 1.00 40.61 52 CYS B N 1
ATOM 2815 C CA A CYS B 1 86 ? -4.933 4.284 14.203 0.35 41.92 52 CYS B CA 1
ATOM 2816 C CA B CYS B 1 86 ? -4.998 4.403 14.324 0.65 41.77 52 CYS B CA 1
ATOM 2817 C C . CYS B 1 86 ? -6.296 3.599 14.325 1.00 42.51 52 CYS B C 1
ATOM 2818 O O . CYS B 1 86 ? -6.352 2.513 14.912 1.00 42.24 52 CYS B O 1
ATOM 2823 N N . GLY B 1 87 ? -7.363 4.144 13.738 1.00 42.64 53 GLY B N 1
ATOM 2824 C CA . GLY B 1 87 ? -8.653 3.452 13.767 1.00 42.39 53 GLY B CA 1
ATOM 2825 C C . GLY B 1 87 ? -9.062 3.127 15.197 1.00 42.99 53 GLY B C 1
ATOM 2826 O O . GLY B 1 87 ? -9.035 3.985 16.085 1.00 40.38 53 GLY B O 1
ATOM 2827 N N . THR B 1 88 ? -9.415 1.866 15.451 1.00 42.55 54 THR B N 1
ATOM 2828 C CA . THR B 1 88 ? -9.829 1.513 16.811 1.00 41.94 54 THR B CA 1
ATOM 2829 C C . THR B 1 88 ? -8.656 1.372 17.783 1.00 40.80 54 THR B C 1
ATOM 2830 O O . THR B 1 88 ? -8.897 1.156 18.977 1.00 39.99 54 THR B O 1
ATOM 2834 N N . GLY B 1 89 ? -7.408 1.459 17.317 1.00 41.28 55 GLY B N 1
ATOM 2835 C CA . GLY B 1 89 ? -6.259 1.571 18.198 1.00 39.91 55 GLY B CA 1
ATOM 2836 C C . GLY B 1 89 ? -5.352 0.350 18.326 1.00 39.81 55 GLY B C 1
ATOM 2837 O O . GLY B 1 89 ? -4.431 0.376 19.151 1.00 37.15 55 GLY B O 1
ATOM 2838 N N . ILE B 1 90 ? -5.550 -0.690 17.520 1.00 38.07 56 ILE B N 1
ATOM 2839 C CA . ILE B 1 90 ? -4.830 -1.942 17.740 1.00 36.72 56 ILE B CA 1
ATOM 2840 C C . ILE B 1 90 ? -3.321 -1.731 17.619 1.00 37.77 56 ILE B C 1
ATOM 2841 O O . ILE B 1 90 ? -2.543 -2.246 18.435 1.00 36.00 56 ILE B O 1
ATOM 2846 N N . LEU B 1 91 ? -2.879 -0.949 16.626 1.00 35.95 57 LEU B N 1
ATOM 2847 C CA . LEU B 1 91 ? -1.438 -0.764 16.443 1.00 36.67 57 LEU B CA 1
ATOM 2848 C C . LEU B 1 91 ? -0.852 0.101 17.547 1.00 35.44 57 LEU B C 1
ATOM 2849 O O . LEU B 1 91 ? 0.287 -0.128 17.992 1.00 34.11 57 LEU B O 1
ATOM 2854 N N . CYS B 1 92 ? -1.617 1.099 18.008 1.00 33.88 58 CYS B N 1
ATOM 2855 C CA A CYS B 1 92 ? -1.189 1.891 19.151 0.42 36.49 58 CYS B CA 1
ATOM 2856 C CA B CYS B 1 92 ? -1.185 1.889 19.158 0.58 33.95 58 CYS B CA 1
ATOM 2857 C C . CYS B 1 92 ? -1.065 1.022 20.399 1.00 34.44 58 CYS B C 1
ATOM 2858 O O . CYS B 1 92 ? -0.121 1.180 21.188 1.00 35.56 58 CYS B O 1
ATOM 2863 N N . LEU B 1 93 ? -2.012 0.092 20.591 1.00 34.13 59 LEU B N 1
ATOM 2864 C CA . LEU B 1 93 ? -1.934 -0.829 21.720 1.00 34.12 59 LEU B CA 1
ATOM 2865 C C . LEU B 1 93 ? -0.703 -1.725 21.622 1.00 35.67 59 LEU B C 1
ATOM 2866 O O . LEU B 1 93 ? -0.048 -2.002 22.634 1.00 34.18 59 LEU B O 1
ATOM 2871 N N . PHE B 1 94 ? -0.385 -2.212 20.418 1.00 34.15 60 PHE B N 1
ATOM 2872 C CA . PHE B 1 94 ? 0.848 -2.990 20.252 1.00 36.09 60 PHE B CA 1
ATOM 2873 C C . PHE B 1 94 ? 2.069 -2.177 20.685 1.00 35.94 60 PHE B C 1
ATOM 2874 O O . PHE B 1 94 ? 2.931 -2.656 21.437 1.00 34.40 60 PHE B O 1
ATOM 2882 N N . ALA B 1 95 ? 2.160 -0.936 20.208 1.00 35.82 61 ALA B N 1
ATOM 2883 C CA . ALA B 1 95 ? 3.334 -0.123 20.525 1.00 37.15 61 ALA B CA 1
ATOM 2884 C C . ALA B 1 95 ? 3.414 0.175 22.018 1.00 37.33 61 ALA B C 1
ATOM 2885 O O . ALA B 1 95 ? 4.505 0.161 22.609 1.00 36.34 61 ALA B O 1
ATOM 2887 N N . ALA B 1 96 ? 2.268 0.438 22.650 1.00 35.82 62 ALA B N 1
ATOM 2888 C CA . ALA B 1 96 ? 2.257 0.653 24.098 1.00 37.28 62 ALA B CA 1
ATOM 2889 C C . ALA B 1 96 ? 2.685 -0.612 24.844 1.00 38.45 62 ALA B C 1
ATOM 2890 O O . ALA B 1 96 ? 3.549 -0.566 25.734 1.00 39.72 62 ALA B O 1
ATOM 2892 N N . LYS B 1 97 ? 2.099 -1.758 24.486 1.00 37.04 63 LYS B N 1
ATOM 2893 C CA . LYS B 1 97 ? 2.486 -3.024 25.114 1.00 39.44 63 LYS B CA 1
ATOM 2894 C C . LYS B 1 97 ? 3.958 -3.352 24.883 1.00 42.22 63 LYS B C 1
ATOM 2895 O O . LYS B 1 97 ? 4.601 -3.958 25.746 1.00 41.31 63 LYS B O 1
ATOM 2901 N N . ALA B 1 98 ? 4.515 -2.956 23.737 1.00 41.42 64 ALA B N 1
ATOM 2902 C CA . ALA B 1 98 ? 5.938 -3.174 23.512 1.00 40.72 64 ALA B CA 1
ATOM 2903 C C . ALA B 1 98 ? 6.825 -2.241 24.332 1.00 43.28 64 ALA B C 1
ATOM 2904 O O . ALA B 1 98 ? 8.046 -2.385 24.262 1.00 44.20 64 ALA B O 1
ATOM 2906 N N . GLY B 1 99 ? 6.272 -1.314 25.105 1.00 43.36 65 GLY B N 1
ATOM 2907 C CA . GLY B 1 99 ? 7.062 -0.525 26.040 1.00 43.19 65 GLY B CA 1
ATOM 2908 C C . GLY B 1 99 ? 7.340 0.908 25.640 1.00 43.38 65 GLY B C 1
ATOM 2909 O O . GLY B 1 99 ? 8.188 1.549 26.267 1.00 45.79 65 GLY B O 1
ATOM 2910 N N . ALA B 1 100 ? 6.690 1.418 24.593 1.00 42.86 66 ALA B N 1
ATOM 2911 C CA . ALA B 1 100 ? 6.831 2.822 24.221 1.00 41.66 66 ALA B CA 1
ATOM 2912 C C . ALA B 1 100 ? 6.512 3.731 25.402 1.00 41.31 66 ALA B C 1
ATOM 2913 O O . ALA B 1 100 ? 5.593 3.468 26.188 1.00 39.61 66 ALA B O 1
ATOM 2915 N N . LYS B 1 101 ? 7.275 4.817 25.515 1.00 40.73 67 LYS B N 1
ATOM 2916 C CA . LYS B 1 101 ? 6.998 5.832 26.531 1.00 43.22 67 LYS B CA 1
ATOM 2917 C C . LYS B 1 101 ? 5.757 6.634 26.155 1.00 43.91 67 LYS B C 1
ATOM 2918 O O . LYS B 1 101 ? 4.924 6.955 27.010 1.00 44.52 67 LYS B O 1
ATOM 2924 N N . ARG B 1 102 ? 5.601 6.934 24.870 1.00 40.74 68 ARG B N 1
ATOM 2925 C CA . ARG B 1 102 ? 4.485 7.731 24.381 1.00 43.70 68 ARG B CA 1
ATOM 2926 C C . ARG B 1 102 ? 4.069 7.203 23.019 1.00 39.38 68 ARG B C 1
ATOM 2927 O O . ARG B 1 102 ? 4.922 6.909 22.174 1.00 37.85 68 ARG B O 1
ATOM 2935 N N . VAL B 1 103 ? 2.761 7.067 22.816 1.00 39.91 69 VAL B N 1
ATOM 2936 C CA . VAL B 1 103 ? 2.192 6.655 21.533 1.00 36.48 69 VAL B CA 1
ATOM 2937 C C . VAL B 1 103 ? 1.134 7.684 21.169 1.00 38.16 69 VAL B C 1
ATOM 2938 O O . VAL B 1 103 ? 0.135 7.821 21.877 1.00 40.21 69 VAL B O 1
ATOM 2942 N N . ILE B 1 104 ? 1.346 8.409 20.081 1.00 37.55 70 ILE B N 1
ATOM 2943 C CA . ILE B 1 104 ? 0.394 9.399 19.596 1.00 38.27 70 ILE B CA 1
ATOM 2944 C C . ILE B 1 104 ? -0.279 8.812 18.368 1.00 40.27 70 ILE B C 1
ATOM 2945 O O . ILE B 1 104 ? 0.395 8.477 17.393 1.00 38.99 70 ILE B O 1
ATOM 2950 N N . GLY B 1 105 ? -1.603 8.716 18.391 1.00 39.37 71 GLY B N 1
ATOM 2951 C CA . GLY B 1 105 ? -2.366 8.222 17.260 1.00 38.89 71 GLY B CA 1
ATOM 2952 C C . GLY B 1 105 ? -3.171 9.353 16.643 1.00 41.57 71 GLY B C 1
ATOM 2953 O O . GLY B 1 105 ? -3.818 10.117 17.352 1.00 42.46 71 GLY B O 1
ATOM 2954 N N . ILE B 1 106 ? -3.092 9.463 15.322 1.00 43.19 72 ILE B N 1
ATOM 2955 C CA . ILE B 1 106 ? -3.878 10.429 14.564 1.00 45.99 72 ILE B CA 1
ATOM 2956 C C . ILE B 1 106 ? -4.886 9.652 13.731 1.00 47.35 72 ILE B C 1
ATOM 2957 O O . ILE B 1 106 ? -4.496 8.812 12.918 1.00 44.09 72 ILE B O 1
ATOM 2962 N N . ASP B 1 107 ? -6.177 9.916 13.926 1.00 48.61 73 ASP B N 1
ATOM 2963 C CA . ASP B 1 107 ? -7.172 9.416 12.983 1.00 56.76 73 ASP B CA 1
ATOM 2964 C C . ASP B 1 107 ? -8.206 10.492 12.708 1.00 60.55 73 ASP B C 1
ATOM 2965 O O . ASP B 1 107 ? -8.559 11.288 13.583 1.00 57.07 73 ASP B O 1
ATOM 2970 N N . MET B 1 108 ? -8.680 10.506 11.468 1.00 64.44 74 MET B N 1
ATOM 2971 C CA . MET B 1 108 ? -9.583 11.553 11.025 1.00 69.25 74 MET B CA 1
ATOM 2972 C C . MET B 1 108 ? -11.041 11.188 11.284 1.00 68.91 74 MET B C 1
ATOM 2973 O O . MET B 1 108 ? -11.876 12.087 11.423 1.00 71.42 74 MET B O 1
ATOM 2978 N N . SER B 1 109 ? -11.365 9.895 11.376 1.00 64.71 75 SER B N 1
ATOM 2979 C CA . SER B 1 109 ? -12.760 9.516 11.568 1.00 66.40 75 SER B CA 1
ATOM 2980 C C . SER B 1 109 ? -13.185 9.714 13.017 1.00 63.54 75 SER B C 1
ATOM 2981 O O . SER B 1 109 ? -12.360 9.809 13.949 1.00 56.48 75 SER B O 1
ATOM 2984 N N . ASP B 1 110 ? -14.513 9.732 13.189 1.00 58.76 76 ASP B N 1
ATOM 2985 C CA . ASP B 1 110 ? -15.219 9.799 14.459 1.00 59.92 76 ASP B CA 1
ATOM 2986 C C . ASP B 1 110 ? -14.968 8.587 15.346 1.00 55.51 76 ASP B C 1
ATOM 2987 O O . ASP B 1 110 ? -15.498 8.540 16.465 1.00 57.42 76 ASP B O 1
ATOM 2989 N N . ILE B 1 111 ? -14.179 7.613 14.888 1.00 51.71 77 ILE B N 1
ATOM 2990 C CA . ILE B 1 111 ? -13.875 6.457 15.717 1.00 50.94 77 ILE B CA 1
ATOM 2991 C C . ILE B 1 111 ? -13.006 6.825 16.908 1.00 47.36 77 ILE B C 1
ATOM 2992 O O . ILE B 1 111 ? -12.957 6.066 17.891 1.00 43.85 77 ILE B O 1
ATOM 2997 N N . ILE B 1 112 ? -12.367 7.999 16.874 1.00 45.15 78 ILE B N 1
ATOM 2998 C CA . ILE B 1 112 ? -11.389 8.352 17.904 1.00 45.53 78 ILE B CA 1
ATOM 2999 C C . ILE B 1 112 ? -12.014 8.287 19.300 1.00 41.35 78 ILE B C 1
ATOM 3000 O O . ILE B 1 112 ? -11.394 7.784 20.244 1.00 39.65 78 ILE B O 1
ATOM 3005 N N . ASP B 1 113 ? -13.255 8.762 19.462 1.00 41.66 79 ASP B N 1
ATOM 3006 C CA . ASP B 1 113 ? -13.817 8.747 20.811 1.00 43.06 79 ASP B CA 1
ATOM 3007 C C . ASP B 1 113 ? -13.954 7.319 21.341 1.00 43.87 79 ASP B C 1
ATOM 3008 O O . ASP B 1 113 ? -13.553 7.035 22.484 1.00 41.09 79 ASP B O 1
ATOM 3013 N N . LYS B 1 114 ? -14.410 6.384 20.496 1.00 40.53 80 LYS B N 1
ATOM 3014 C CA . LYS B 1 114 ? -14.467 4.996 20.946 1.00 41.50 80 LYS B CA 1
ATOM 3015 C C . LYS B 1 114 ? -13.067 4.448 21.159 1.00 37.18 80 LYS B C 1
ATOM 3016 O O . LYS B 1 114 ? -12.825 3.695 22.112 1.00 35.85 80 LYS B O 1
ATOM 3022 N N . ALA B 1 115 ? -12.122 4.829 20.296 1.00 33.59 81 ALA B N 1
ATOM 3023 C CA . ALA B 1 115 ? -10.779 4.308 20.441 1.00 37.69 81 ALA B CA 1
ATOM 3024 C C . ALA B 1 115 ? -10.192 4.726 21.784 1.00 34.32 81 ALA B C 1
ATOM 3025 O O . ALA B 1 115 ? -9.497 3.932 22.441 1.00 32.81 81 ALA B O 1
ATOM 3027 N N . ARG B 1 116 ? -10.533 5.935 22.254 1.00 36.15 82 ARG B N 1
ATOM 3028 C CA . ARG B 1 116 ? -10.022 6.339 23.561 1.00 36.18 82 ARG B CA 1
ATOM 3029 C C . ARG B 1 116 ? -10.542 5.429 24.658 1.00 34.96 82 ARG B C 1
ATOM 3030 O O . ARG B 1 116 ? -9.794 5.056 25.574 1.00 34.30 82 ARG B O 1
ATOM 3038 N N . GLN B 1 117 ? -11.830 5.067 24.582 1.00 33.76 83 GLN B N 1
ATOM 3039 C CA . GLN B 1 117 ? -12.372 4.169 25.585 1.00 33.60 83 GLN B CA 1
ATOM 3040 C C . GLN B 1 117 ? -11.621 2.854 25.579 1.00 32.36 83 GLN B C 1
ATOM 3041 O O . GLN B 1 117 ? -11.243 2.344 26.642 1.00 33.28 83 GLN B O 1
ATOM 3047 N N . ILE B 1 118 ? -11.316 2.338 24.383 1.00 33.33 84 ILE B N 1
ATOM 3048 C CA . ILE B 1 118 ? -10.616 1.061 24.291 1.00 33.60 84 ILE B CA 1
ATOM 3049 C C . ILE B 1 118 ? -9.225 1.196 24.895 1.00 34.10 84 ILE B C 1
ATOM 3050 O O . ILE B 1 118 ? -8.770 0.324 25.656 1.00 32.53 84 ILE B O 1
ATOM 3055 N N . VAL B 1 119 ? -8.554 2.320 24.614 1.00 33.00 85 VAL B N 1
ATOM 3056 C CA . VAL B 1 119 ? -7.239 2.540 25.208 1.00 32.52 85 VAL B CA 1
ATOM 3057 C C . VAL B 1 119 ? -7.352 2.511 26.725 1.00 33.15 85 VAL B C 1
ATOM 3058 O O . VAL B 1 119 ? -6.589 1.813 27.412 1.00 32.02 85 VAL B O 1
ATOM 3062 N N . SER B 1 120 ? -8.351 3.230 27.266 1.00 30.35 86 SER B N 1
ATOM 3063 C CA . SER B 1 120 ? -8.546 3.236 28.713 1.00 32.65 86 SER B CA 1
ATOM 3064 C C . SER B 1 120 ? -8.832 1.837 29.235 1.00 37.21 86 SER B C 1
ATOM 3065 O O . SER B 1 120 ? -8.300 1.422 30.284 1.00 31.15 86 SER B O 1
ATOM 3068 N N . ASP B 1 121 ? -9.669 1.092 28.509 1.00 32.01 87 ASP B N 1
ATOM 3069 C CA . ASP B 1 121 ? -10.097 -0.208 29.010 1.00 34.63 87 ASP B CA 1
ATOM 3070 C C . ASP B 1 121 ? -8.913 -1.160 29.106 1.00 32.60 87 ASP B C 1
ATOM 3071 O O . ASP B 1 121 ? -8.930 -2.094 29.908 1.00 36.46 87 ASP B O 1
ATOM 3076 N N . ASN B 1 122 ? -7.887 -0.954 28.299 1.00 32.43 88 ASN B N 1
ATOM 3077 C CA . ASN B 1 122 ? -6.750 -1.855 28.328 1.00 32.92 88 ASN B CA 1
ATOM 3078 C C . ASN B 1 122 ? -5.560 -1.292 29.105 1.00 36.96 88 ASN B C 1
ATOM 3079 O O . ASN B 1 122 ? -4.450 -1.818 28.977 1.00 35.83 88 ASN B O 1
ATOM 3084 N N . GLY B 1 123 ? -5.765 -0.253 29.911 1.00 34.87 89 GLY B N 1
ATOM 3085 C CA . GLY B 1 123 ? -4.755 0.197 30.860 1.00 34.06 89 GLY B CA 1
ATOM 3086 C C . GLY B 1 123 ? -3.703 1.137 30.299 1.00 37.88 89 GLY B C 1
ATOM 3087 O O . GLY B 1 123 ? -2.694 1.386 30.974 1.00 36.50 89 GLY B O 1
ATOM 3088 N N . TYR B 1 124 ? -3.911 1.700 29.111 1.00 33.16 90 TYR B N 1
ATOM 3089 C CA . TYR B 1 124 ? -2.876 2.500 28.463 1.00 34.39 90 TYR B CA 1
ATOM 3090 C C . TYR B 1 124 ? -3.230 3.982 28.328 1.00 31.85 90 TYR B C 1
ATOM 3091 O O . TYR B 1 124 ? -2.629 4.681 27.502 1.00 32.70 90 TYR B O 1
ATOM 3100 N N . SER B 1 125 ? -4.159 4.491 29.147 1.00 32.74 91 SER B N 1
ATOM 3101 C CA . SER B 1 125 ? -4.556 5.886 29.017 1.00 33.65 91 SER B CA 1
ATOM 3102 C C . SER B 1 125 ? -3.436 6.872 29.365 1.00 34.64 91 SER B C 1
ATOM 3103 O O . SER B 1 125 ? -3.528 8.041 28.979 1.00 33.89 91 SER B O 1
ATOM 3106 N N . HIS B 1 126 ? -2.412 6.443 30.079 1.00 34.34 92 HIS B N 1
ATOM 3107 C CA . HIS B 1 126 ? -1.267 7.314 30.351 1.00 35.35 92 HIS B CA 1
ATOM 3108 C C . HIS B 1 126 ? -0.188 7.274 29.259 1.00 36.25 92 HIS B C 1
ATOM 3109 O O . HIS B 1 126 ? 0.731 8.106 29.280 1.00 36.36 92 HIS B O 1
ATOM 3116 N N . VAL B 1 127 ? -0.263 6.346 28.325 1.00 34.82 93 VAL B N 1
ATOM 3117 C CA . VAL B 1 127 ? 0.758 6.155 27.302 1.00 36.05 93 VAL B CA 1
ATOM 3118 C C . VAL B 1 127 ? 0.268 6.588 25.925 1.00 38.77 93 VAL B C 1
ATOM 3119 O O . VAL B 1 127 ? 1.012 7.206 25.159 1.00 38.03 93 VAL B O 1
ATOM 3123 N N . ILE B 1 128 ? -0.967 6.241 25.582 1.00 33.62 94 ILE B N 1
ATOM 3124 C CA . ILE B 1 128 ? -1.501 6.471 24.245 1.00 34.40 94 ILE B CA 1
ATOM 3125 C C . ILE B 1 128 ? -2.369 7.719 24.297 1.00 36.62 94 ILE B C 1
ATOM 3126 O O . ILE B 1 128 ? -3.302 7.795 25.103 1.00 34.63 94 ILE B O 1
ATOM 3131 N N . GLU B 1 129 ? -2.082 8.685 23.436 1.00 35.24 95 GLU B N 1
ATOM 3132 C CA . GLU B 1 129 ? -2.900 9.877 23.299 1.00 35.70 95 GLU B CA 1
ATOM 3133 C C . GLU B 1 129 ? -3.362 9.937 21.845 1.00 39.13 95 GLU B C 1
ATOM 3134 O O . GLU B 1 129 ? -2.565 9.706 20.927 1.00 39.74 95 GLU B O 1
ATOM 3140 N N . LEU B 1 130 ? -4.657 10.188 21.632 1.00 38.35 96 LEU B N 1
ATOM 3141 C CA . LEU B 1 130 ? -5.256 10.151 20.300 1.00 40.41 96 LEU B CA 1
ATOM 3142 C C . LEU B 1 130 ? -5.748 11.540 19.913 1.00 43.76 96 LEU B C 1
ATOM 3143 O O . LEU B 1 130 ? -6.331 12.249 20.732 1.00 40.61 96 LEU B O 1
ATOM 3148 N N . ILE B 1 131 ? -5.536 11.906 18.651 1.00 42.03 97 ILE B N 1
ATOM 3149 C CA . ILE B 1 131 ? -5.794 13.244 18.134 1.00 50.09 97 ILE B CA 1
ATOM 3150 C C . ILE B 1 131 ? -6.541 13.105 16.817 1.00 52.03 97 ILE B C 1
ATOM 3151 O O . ILE B 1 131 ? -6.264 12.188 16.040 1.00 46.60 97 ILE B O 1
ATOM 3156 N N . LYS B 1 132 ? -7.489 14.001 16.564 1.00 58.91 98 LYS B N 1
ATOM 3157 C CA . LYS B 1 132 ? -8.191 14.046 15.288 1.00 62.89 98 LYS B CA 1
ATOM 3158 C C . LYS B 1 132 ? -7.588 15.118 14.382 1.00 68.12 98 LYS B C 1
ATOM 3159 O O . LYS B 1 132 ? -7.114 16.156 14.851 1.00 71.15 98 LYS B O 1
ATOM 3161 N N . GLY B 1 133 ? -7.597 14.863 13.081 1.00 67.32 99 GLY B N 1
ATOM 3162 C CA . GLY B 1 133 ? -7.369 15.908 12.101 1.00 71.53 99 GLY B CA 1
ATOM 3163 C C . GLY B 1 133 ? -6.159 15.647 11.222 1.00 73.77 99 GLY B C 1
ATOM 3164 O O . GLY B 1 133 ? -5.339 14.767 11.473 1.00 73.22 99 GLY B O 1
ATOM 3165 N N . LYS B 1 134 ? -6.067 16.457 10.173 1.00 75.70 100 LYS B N 1
ATOM 3166 C CA . LYS B 1 134 ? -4.989 16.318 9.206 1.00 79.09 100 LYS B CA 1
ATOM 3167 C C . LYS B 1 134 ? -3.665 16.782 9.802 1.00 78.39 100 LYS B C 1
ATOM 3168 O O . LYS B 1 134 ? -3.620 17.688 10.638 1.00 77.14 100 LYS B O 1
ATOM 3170 N N . VAL B 1 135 ? -2.574 16.153 9.350 1.00 77.08 101 VAL B N 1
ATOM 3171 C CA . VAL B 1 135 ? -1.235 16.498 9.825 1.00 73.27 101 VAL B CA 1
ATOM 3172 C C . VAL B 1 135 ? -0.956 17.982 9.645 1.00 78.23 101 VAL B C 1
ATOM 3173 O O . VAL B 1 135 ? -0.233 18.594 10.443 1.00 75.48 101 VAL B O 1
ATOM 3175 N N . GLU B 1 136 ? -1.534 18.590 8.610 1.00 81.96 102 GLU B N 1
ATOM 3176 C CA . GLU B 1 136 ? -1.280 20.001 8.352 1.00 81.32 102 GLU B CA 1
ATOM 3177 C C . GLU B 1 136 ? -1.955 20.887 9.390 1.00 81.53 102 GLU B C 1
ATOM 3178 O O . GLU B 1 136 ? -1.497 22.007 9.647 1.00 80.50 102 GLU B O 1
ATOM 3184 N N . ASP B 1 137 ? -3.035 20.401 9.996 1.00 79.89 103 ASP B N 1
ATOM 3185 C CA . ASP B 1 137 ? -3.856 21.190 10.904 1.00 80.74 103 ASP B CA 1
ATOM 3186 C C . ASP B 1 137 ? -3.478 21.025 12.369 1.00 76.43 103 ASP B C 1
ATOM 3187 O O . ASP B 1 137 ? -4.067 21.696 13.222 1.00 76.79 103 ASP B O 1
ATOM 3192 N N . ILE B 1 138 ? -2.525 20.161 12.689 1.00 74.69 104 ILE B N 1
ATOM 3193 C CA . ILE B 1 138 ? -2.137 19.924 14.073 1.00 72.96 104 ILE B CA 1
ATOM 3194 C C . ILE B 1 138 ? -1.094 20.963 14.474 1.00 71.02 104 ILE B C 1
ATOM 3195 O O . ILE B 1 138 ? -0.010 21.037 13.882 1.00 69.91 104 ILE B O 1
ATOM 3200 N N . ALA B 1 139 ? -1.431 21.789 15.466 1.00 66.42 105 ALA B N 1
ATOM 3201 C CA . ALA B 1 139 ? -0.526 22.864 15.859 1.00 67.30 105 ALA B CA 1
ATOM 3202 C C . ALA B 1 139 ? 0.724 22.304 16.527 1.00 68.94 105 ALA B C 1
ATOM 3203 O O . ALA B 1 139 ? 1.852 22.662 16.162 1.00 68.78 105 ALA B O 1
ATOM 3205 N N . GLN B 1 140 ? 0.541 21.412 17.496 1.00 66.95 106 GLN B N 1
ATOM 3206 C CA . GLN B 1 140 ? 1.640 20.828 18.244 1.00 62.42 106 GLN B CA 1
ATOM 3207 C C . GLN B 1 140 ? 1.231 19.419 18.635 1.00 58.77 106 GLN B C 1
ATOM 3208 O O . GLN B 1 140 ? 0.049 19.147 18.850 1.00 60.43 106 GLN B O 1
ATOM 3210 N N . LEU B 1 141 ? 2.201 18.514 18.696 1.00 56.88 107 LEU B N 1
ATOM 3211 C CA . LEU B 1 141 ? 1.926 17.232 19.321 1.00 55.10 107 LEU B CA 1
ATOM 3212 C C . LEU B 1 141 ? 1.833 17.414 20.835 1.00 55.72 107 LEU B C 1
ATOM 3213 O O . LEU B 1 141 ? 2.439 18.332 21.394 1.00 55.23 107 LEU B O 1
ATOM 3218 N N . PRO B 1 142 ? 1.059 16.578 21.521 1.00 51.47 108 PRO B N 1
ATOM 3219 C CA . PRO B 1 142 ? 0.908 16.749 22.971 1.00 55.97 108 PRO B CA 1
ATOM 3220 C C . PRO B 1 142 ? 2.216 16.519 23.719 1.00 56.33 108 PRO B C 1
ATOM 3221 O O . PRO B 1 142 ? 3.197 15.995 23.181 1.00 52.17 108 PRO B O 1
ATOM 3225 N N . PHE B 1 143 ? 2.209 16.950 24.984 1.00 52.04 109 PHE B N 1
ATOM 3226 C CA . PHE B 1 143 ? 3.327 16.782 25.915 1.00 53.55 109 PHE B CA 1
ATOM 3227 C C . PHE B 1 143 ? 4.635 17.372 25.398 1.00 56.29 109 PHE B C 1
ATOM 3228 O O . PHE B 1 143 ? 5.717 16.869 25.710 1.00 55.99 109 PHE B O 1
ATOM 3236 N N . GLY B 1 144 ? 4.544 18.450 24.625 1.00 54.02 110 GLY B N 1
ATOM 3237 C CA . GLY B 1 144 ? 5.728 19.131 24.139 1.00 57.19 110 GLY B CA 1
ATOM 3238 C C . GLY B 1 144 ? 6.591 18.301 23.219 1.00 58.00 110 GLY B C 1
ATOM 3239 O O . GLY B 1 144 ? 7.795 18.557 23.110 1.00 62.49 110 GLY B O 1
ATOM 3240 N N . ILE B 1 145 ? 6.014 17.312 22.551 1.00 57.53 111 ILE B N 1
ATOM 3241 C CA . ILE B 1 145 ? 6.794 16.412 21.711 1.00 58.04 111 ILE B CA 1
ATOM 3242 C C . ILE B 1 145 ? 7.114 17.114 20.398 1.00 57.48 111 ILE B C 1
ATOM 3243 O O . ILE B 1 145 ? 6.224 17.669 19.740 1.00 56.32 111 ILE B O 1
ATOM 3248 N N . GLU B 1 146 ? 8.390 17.109 20.014 1.00 54.58 112 GLU B N 1
ATOM 3249 C CA . GLU B 1 146 ? 8.794 17.821 18.814 1.00 57.96 112 GLU B CA 1
ATOM 3250 C C . GLU B 1 146 ? 9.295 16.890 17.718 1.00 58.92 112 GLU B C 1
ATOM 3251 O O . GLU B 1 146 ? 9.229 17.246 16.539 1.00 56.15 112 GLU B O 1
ATOM 3257 N N . LYS B 1 147 ? 9.791 15.714 18.082 1.00 55.61 113 LYS B N 1
ATOM 3258 C CA . LYS B 1 147 ? 10.212 14.711 17.126 1.00 53.37 113 LYS B CA 1
ATOM 3259 C C . LYS B 1 147 ? 9.807 13.347 17.658 1.00 49.25 113 LYS B C 1
ATOM 3260 O O . LYS B 1 147 ? 9.586 13.173 18.858 1.00 46.30 113 LYS B O 1
ATOM 3266 N N . VAL B 1 148 ? 9.673 12.386 16.743 1.00 47.18 114 VAL B N 1
ATOM 3267 C CA . VAL B 1 148 ? 9.293 11.025 17.092 1.00 44.30 114 VAL B CA 1
ATOM 3268 C C . VAL B 1 148 ? 10.339 10.054 16.561 1.00 47.32 114 VAL B C 1
ATOM 3269 O O . VAL B 1 148 ? 11.068 10.345 15.604 1.00 47.88 114 VAL B O 1
ATOM 3273 N N . ASP B 1 149 ? 10.436 8.905 17.228 1.00 43.03 115 ASP B N 1
ATOM 3274 C CA . ASP B 1 149 ? 11.404 7.871 16.893 1.00 45.42 115 ASP B CA 1
ATOM 3275 C C . ASP B 1 149 ? 10.872 6.919 15.840 1.00 45.81 115 ASP B C 1
ATOM 3276 O O . ASP B 1 149 ? 11.649 6.434 15.010 1.00 43.09 115 ASP B O 1
ATOM 3281 N N . ILE B 1 150 ? 9.566 6.626 15.878 1.00 40.87 116 ILE B N 1
ATOM 3282 C CA . ILE B 1 150 ? 8.987 5.607 15.002 1.00 38.87 116 ILE B CA 1
ATOM 3283 C C . ILE B 1 150 ? 7.634 6.088 14.503 1.00 41.42 116 ILE B C 1
ATOM 3284 O O . ILE B 1 150 ? 6.820 6.584 15.290 1.00 38.27 116 ILE B O 1
ATOM 3289 N N . ILE B 1 151 ? 7.366 5.921 13.209 1.00 36.61 117 ILE B N 1
ATOM 3290 C CA . ILE B 1 151 ? 6.029 6.164 12.673 1.00 38.30 117 ILE B CA 1
ATOM 3291 C C . ILE B 1 151 ? 5.474 4.833 12.204 1.00 41.67 117 ILE B C 1
ATOM 3292 O O . ILE B 1 151 ? 6.083 4.172 11.354 1.00 39.28 117 ILE B O 1
ATOM 3297 N N . ILE B 1 152 ? 4.331 4.437 12.760 1.00 37.49 118 ILE B N 1
ATOM 3298 C CA . ILE B 1 152 ? 3.589 3.263 12.338 1.00 37.24 118 ILE B CA 1
ATOM 3299 C C . ILE B 1 152 ? 2.399 3.715 11.502 1.00 40.72 118 ILE B C 1
ATOM 3300 O O . ILE B 1 152 ? 1.749 4.726 11.801 1.00 40.18 118 ILE B O 1
ATOM 3305 N N . SER B 1 153 ? 2.088 2.942 10.473 1.00 38.71 119 SER B N 1
ATOM 3306 C CA . SER B 1 153 ? 0.943 3.266 9.637 1.00 39.05 119 SER B CA 1
ATOM 3307 C C . SER B 1 153 ? 0.478 2.023 8.894 1.00 39.85 119 SER B C 1
ATOM 3308 O O . SER B 1 153 ? 1.267 1.125 8.601 1.00 38.32 119 SER B O 1
ATOM 3311 N N . GLU B 1 154 ? -0.821 1.950 8.637 1.00 41.80 120 GLU B N 1
ATOM 3312 C CA . GLU B 1 154 ? -1.356 1.039 7.627 1.00 42.78 120 GLU B CA 1
ATOM 3313 C C . GLU B 1 154 ? -1.807 1.880 6.442 1.00 43.29 120 GLU B C 1
ATOM 3314 O O . GLU B 1 154 ? -2.994 2.085 6.208 1.00 43.26 120 GLU B O 1
ATOM 3320 N N . TRP B 1 155 ? -0.834 2.395 5.709 1.00 41.92 121 TRP B N 1
ATOM 3321 C CA . TRP B 1 155 ? -1.175 3.379 4.708 1.00 45.40 121 TRP B CA 1
ATOM 3322 C C . TRP B 1 155 ? -1.649 2.735 3.411 1.00 45.09 121 TRP B C 1
ATOM 3323 O O . TRP B 1 155 ? -2.385 3.383 2.660 1.00 46.16 121 TRP B O 1
ATOM 3334 N N . MET B 1 156 ? -1.286 1.472 3.162 1.00 43.08 122 MET B N 1
ATOM 3335 C CA . MET B 1 156 ? -1.581 0.847 1.877 1.00 41.56 122 MET B CA 1
ATOM 3336 C C . MET B 1 156 ? -3.077 0.696 1.637 1.00 42.50 122 MET B C 1
ATOM 3337 O O . MET B 1 156 ? -3.802 0.188 2.489 1.00 40.81 122 MET B O 1
ATOM 3342 N N . GLY B 1 157 ? -3.532 1.128 0.456 1.00 41.49 123 GLY B N 1
ATOM 3343 C CA . GLY B 1 157 ? -4.899 0.929 0.023 1.00 42.75 123 GLY B CA 1
ATOM 3344 C C . GLY B 1 157 ? -5.015 -0.251 -0.926 1.00 41.85 123 GLY B C 1
ATOM 3345 O O . GLY B 1 157 ? -4.062 -0.999 -1.155 1.00 39.19 123 GLY B O 1
ATOM 3346 N N . TYR B 1 158 ? -6.209 -0.419 -1.489 1.00 43.88 124 TYR B N 1
ATOM 3347 C CA . TYR B 1 158 ? -6.360 -1.385 -2.572 1.00 40.44 124 TYR B CA 1
ATOM 3348 C C . TYR B 1 158 ? -5.441 -0.986 -3.725 1.00 42.05 124 TYR B C 1
ATOM 3349 O O . TYR B 1 158 ? -5.184 0.201 -3.947 1.00 42.82 124 TYR B O 1
ATOM 3358 N N . PHE B 1 159 ? -4.928 -1.979 -4.461 1.00 40.03 125 PHE B N 1
ATOM 3359 C CA . PHE B 1 159 ? -3.948 -1.702 -5.521 1.00 39.48 125 PHE B CA 1
ATOM 3360 C C . PHE B 1 159 ? -2.826 -0.810 -4.978 1.00 41.15 125 PHE B C 1
ATOM 3361 O O . PHE B 1 159 ? -2.273 0.017 -5.701 1.00 40.12 125 PHE B O 1
ATOM 3369 N N . LEU B 1 160 ? -2.543 -0.957 -3.677 1.00 38.43 126 LEU B N 1
ATOM 3370 C CA . LEU B 1 160 ? -1.568 -0.177 -2.901 1.00 39.89 126 LEU B CA 1
ATOM 3371 C C . LEU B 1 160 ? -1.923 1.306 -2.788 1.00 41.46 126 LEU B C 1
ATOM 3372 O O . LEU B 1 160 ? -1.838 1.889 -1.707 1.00 41.94 126 LEU B O 1
ATOM 3377 N N . LEU B 1 161 ? -2.275 1.939 -3.899 1.00 40.08 127 LEU B N 1
ATOM 3378 C CA . LEU B 1 161 ? -2.355 3.391 -3.945 1.00 42.00 127 LEU B CA 1
ATOM 3379 C C . LEU B 1 161 ? -3.774 3.940 -3.915 1.00 47.22 127 LEU B C 1
ATOM 3380 O O . LEU B 1 161 ? -3.936 5.159 -3.819 1.00 47.22 127 LEU B O 1
ATOM 3385 N N . TYR B 1 162 ? -4.800 3.102 -4.060 1.00 44.12 128 TYR B N 1
ATOM 3386 C CA . TYR B 1 162 ? -6.163 3.618 -4.107 1.00 45.07 128 TYR B CA 1
ATOM 3387 C C . TYR B 1 162 ? -6.596 3.992 -2.694 1.00 47.02 128 TYR B C 1
ATOM 3388 O O . TYR B 1 162 ? -6.504 3.178 -1.769 1.00 44.89 128 TYR B O 1
ATOM 3397 N N . GLU B 1 163 ? -7.010 5.241 -2.517 1.00 48.12 129 GLU B N 1
ATOM 3398 C CA . GLU B 1 163 ? -7.432 5.752 -1.209 1.00 47.70 129 GLU B CA 1
ATOM 3399 C C . GLU B 1 163 ? -6.405 5.423 -0.123 1.00 49.75 129 GLU B C 1
ATOM 3400 O O . GLU B 1 163 ? -6.746 5.005 0.987 1.00 50.88 129 GLU B O 1
ATOM 3406 N N . SER B 1 164 ? -5.122 5.587 -0.441 1.00 46.89 130 SER B N 1
ATOM 3407 C CA . SER B 1 164 ? -4.118 5.302 0.575 1.00 48.21 130 SER B CA 1
ATOM 3408 C C . SER B 1 164 ? -3.891 6.527 1.464 1.00 47.56 130 SER B C 1
ATOM 3409 O O . SER B 1 164 ? -4.346 7.635 1.185 1.00 49.68 130 SER B O 1
ATOM 3412 N N . MET B 1 165 ? -3.124 6.309 2.520 1.00 45.52 131 MET B N 1
ATOM 3413 C CA . MET B 1 165 ? -2.745 7.338 3.476 1.00 47.38 131 MET B CA 1
ATOM 3414 C C . MET B 1 165 ? -1.300 7.807 3.250 1.00 45.63 131 MET B C 1
ATOM 3415 O O . MET B 1 165 ? -0.681 8.377 4.156 1.00 44.79 131 MET B O 1
ATOM 3420 N N . LEU B 1 166 ? -0.748 7.554 2.060 1.00 45.14 132 LEU B N 1
ATOM 3421 C CA . LEU B 1 166 ? 0.682 7.743 1.844 1.00 46.76 132 LEU B CA 1
ATOM 3422 C C . LEU B 1 166 ? 1.091 9.211 1.962 1.00 44.53 132 LEU B C 1
ATOM 3423 O O . LEU B 1 166 ? 2.129 9.522 2.562 1.00 43.83 132 LEU B O 1
ATOM 3428 N N . GLN B 1 167 ? 0.302 10.128 1.395 1.00 45.86 133 GLN B N 1
ATOM 3429 C CA . GLN B 1 167 ? 0.661 11.544 1.475 1.00 45.25 133 GLN B CA 1
ATOM 3430 C C . GLN B 1 167 ? 0.692 12.020 2.929 1.00 46.22 133 GLN B C 1
ATOM 3431 O O . GLN B 1 167 ? 1.573 12.800 3.329 1.00 44.60 133 GLN B O 1
ATOM 3433 N N . THR B 1 168 ? -0.248 11.538 3.742 1.00 43.05 134 THR B N 1
ATOM 3434 C CA . THR B 1 168 ? -0.256 11.893 5.153 1.00 43.64 134 THR B CA 1
ATOM 3435 C C . THR B 1 168 ? 0.972 11.346 5.861 1.00 44.90 134 THR B C 1
ATOM 3436 O O . THR B 1 168 ? 1.592 12.045 6.672 1.00 45.12 134 THR B O 1
ATOM 3440 N N . VAL B 1 169 ? 1.315 10.081 5.603 1.00 42.48 135 VAL B N 1
ATOM 3441 C CA . VAL B 1 169 ? 2.492 9.506 6.239 1.00 42.16 135 VAL B CA 1
ATOM 3442 C C . VAL B 1 169 ? 3.730 10.308 5.871 1.00 44.39 135 VAL B C 1
ATOM 3443 O O . VAL B 1 169 ? 4.577 10.577 6.728 1.00 42.59 135 VAL B O 1
ATOM 3447 N N . LEU B 1 170 ? 3.849 10.716 4.600 1.00 42.60 136 LEU B N 1
ATOM 3448 C CA . LEU B 1 170 ? 5.015 11.502 4.194 1.00 44.56 136 LEU B CA 1
ATOM 3449 C C . LEU B 1 170 ? 5.045 12.858 4.886 1.00 46.40 136 LEU B C 1
ATOM 3450 O O . LEU B 1 170 ? 6.111 13.307 5.320 1.00 45.50 136 LEU B O 1
ATOM 3455 N N . SER B 1 171 ? 3.897 13.541 4.980 1.00 46.45 137 SER B N 1
ATOM 3456 C CA . SER B 1 171 ? 3.872 14.792 5.736 1.00 49.41 137 SER B CA 1
ATOM 3457 C C . SER B 1 171 ? 4.309 14.576 7.177 1.00 45.10 137 SER B C 1
ATOM 3458 O O . SER B 1 171 ? 5.080 15.377 7.725 1.00 47.14 137 SER B O 1
ATOM 3461 N N . ALA B 1 172 ? 3.817 13.514 7.815 1.00 44.94 138 ALA B N 1
ATOM 3462 C CA . ALA B 1 172 ? 4.206 13.257 9.198 1.00 47.47 138 ALA B CA 1
ATOM 3463 C C . ALA B 1 172 ? 5.685 12.942 9.296 1.00 46.17 138 ALA B C 1
ATOM 3464 O O . ALA B 1 172 ? 6.355 13.383 10.235 1.00 46.45 138 ALA B O 1
ATOM 3466 N N . ARG B 1 173 ? 6.210 12.174 8.333 1.00 43.20 139 ARG B N 1
ATOM 3467 C CA . ARG B 1 173 ? 7.632 11.866 8.314 1.00 46.58 139 ARG B CA 1
ATOM 3468 C C . ARG B 1 173 ? 8.446 13.149 8.231 1.00 47.71 139 ARG B C 1
ATOM 3469 O O . ARG B 1 173 ? 9.366 13.366 9.027 1.00 46.46 139 ARG B O 1
ATOM 3477 N N . ASP B 1 174 ? 8.086 14.026 7.286 1.00 46.75 140 ASP B N 1
ATOM 3478 C CA . ASP B 1 174 ? 8.830 15.260 7.065 1.00 48.87 140 ASP B CA 1
ATOM 3479 C C . ASP B 1 174 ? 8.748 16.184 8.281 1.00 49.22 140 ASP B C 1
ATOM 3480 O O . ASP B 1 174 ? 9.709 16.895 8.603 1.00 50.38 140 ASP B O 1
ATOM 3485 N N . ARG B 1 175 ? 7.602 16.193 8.958 1.00 50.02 141 ARG B N 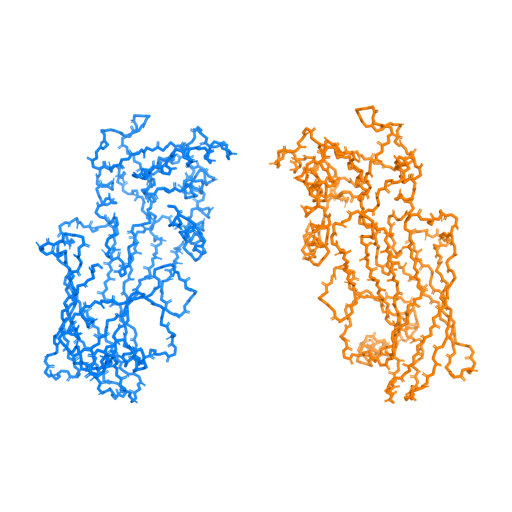1
ATOM 3486 C CA . ARG B 1 175 ? 7.395 17.099 10.084 1.00 51.76 141 ARG B CA 1
ATOM 3487 C C . ARG B 1 175 ? 8.111 16.612 11.338 1.00 51.73 141 ARG B C 1
ATOM 3488 O O . ARG B 1 175 ? 8.768 17.394 12.030 1.00 51.64 141 ARG B O 1
ATOM 3496 N N . TRP B 1 176 ? 7.990 15.320 11.655 1.00 47.99 142 TRP B N 1
ATOM 3497 C CA . TRP B 1 176 ? 8.250 14.850 13.011 1.00 52.31 142 TRP B CA 1
ATOM 3498 C C . TRP B 1 176 ? 9.306 13.761 13.150 1.00 52.77 142 TRP B C 1
ATOM 3499 O O . TRP B 1 176 ? 9.824 13.587 14.259 1.00 50.69 142 TRP B O 1
ATOM 3510 N N . LEU B 1 177 ? 9.638 13.018 12.091 1.00 47.71 143 LEU B N 1
ATOM 3511 C CA . LEU B 1 177 ? 10.513 11.862 12.253 1.00 48.43 143 LEU B CA 1
ATOM 3512 C C . LEU B 1 177 ? 11.952 12.328 12.460 1.00 49.84 143 LEU B C 1
ATOM 3513 O O . LEU B 1 177 ? 12.506 13.052 11.625 1.00 50.54 143 LEU B O 1
ATOM 3518 N N . ARG B 1 178 ? 12.551 11.912 13.574 1.00 47.41 144 ARG B N 1
ATOM 3519 C CA . ARG B 1 178 ? 13.931 12.266 13.850 1.00 51.10 144 ARG B CA 1
ATOM 3520 C C . ARG B 1 178 ? 14.835 11.673 12.773 1.00 53.18 144 ARG B C 1
ATOM 3521 O O . ARG B 1 178 ? 14.495 10.657 12.156 1.00 52.31 144 ARG B O 1
ATOM 3529 N N . PRO B 1 179 ? 15.966 12.314 12.492 1.00 54.72 145 PRO B N 1
ATOM 3530 C CA . PRO B 1 179 ? 16.914 11.737 11.533 1.00 58.22 145 PRO B CA 1
ATOM 3531 C C . PRO B 1 179 ? 17.251 10.308 11.931 1.00 56.12 145 PRO B C 1
ATOM 3532 O O . PRO B 1 179 ? 17.557 10.028 13.093 1.00 57.79 145 PRO B O 1
ATOM 3536 N N . GLY B 1 180 ? 17.165 9.394 10.968 1.00 52.51 146 GLY B N 1
ATOM 3537 C CA . GLY B 1 180 ? 17.384 7.991 11.263 1.00 55.15 146 GLY B CA 1
ATOM 3538 C C . GLY B 1 180 ? 16.199 7.245 11.853 1.00 56.67 146 GLY B C 1
ATOM 3539 O O . GLY B 1 180 ? 16.325 6.042 12.131 1.00 56.48 146 GLY B O 1
ATOM 3540 N N . GLY B 1 181 ? 15.059 7.901 12.057 1.00 54.35 147 GLY B N 1
ATOM 3541 C CA . GLY B 1 181 ? 13.900 7.221 12.600 1.00 49.63 147 GLY B CA 1
ATOM 3542 C C . GLY B 1 181 ? 13.331 6.179 11.649 1.00 48.52 147 GLY B C 1
ATOM 3543 O O . GLY B 1 181 ? 13.664 6.105 10.464 1.00 47.51 147 GLY B O 1
ATOM 3544 N N . TYR B 1 182 ? 12.429 5.360 12.191 1.00 44.49 148 TYR B N 1
ATOM 3545 C CA . TYR B 1 182 ? 11.895 4.200 11.494 1.00 42.76 148 TYR B CA 1
ATOM 3546 C C . TYR B 1 182 ? 10.462 4.429 11.030 1.00 42.15 148 TYR B C 1
ATOM 3547 O O . TYR B 1 182 ? 9.674 5.103 11.694 1.00 41.43 148 TYR B O 1
ATOM 3556 N N . LEU B 1 183 ? 10.144 3.873 9.863 1.00 41.44 149 LEU B N 1
ATOM 3557 C CA . LEU B 1 183 ? 8.789 3.849 9.323 1.00 38.42 149 LEU B CA 1
ATOM 3558 C C . LEU B 1 183 ? 8.365 2.387 9.260 1.00 39.68 149 LEU B C 1
ATOM 3559 O O . LEU B 1 183 ? 9.058 1.560 8.656 1.00 39.25 149 LEU B O 1
ATOM 3564 N N . PHE B 1 184 ? 7.257 2.069 9.923 1.00 37.40 150 PHE B N 1
ATOM 3565 C CA . PHE B 1 184 ? 6.744 0.708 10.099 1.00 36.42 150 PHE B CA 1
ATOM 3566 C C . PHE B 1 184 ? 5.397 0.618 9.388 1.00 36.44 150 PHE B C 1
ATOM 3567 O O . PHE B 1 184 ? 4.389 1.146 9.894 1.00 37.18 150 PHE B O 1
ATOM 3575 N N . PRO B 1 185 ? 5.316 -0.018 8.216 1.00 37.79 151 PRO B N 1
ATOM 3576 C CA . PRO B 1 185 ? 6.400 -0.563 7.401 1.00 36.32 151 PRO B CA 1
ATOM 3577 C C . PRO B 1 185 ? 7.003 0.541 6.549 1.00 38.93 151 PRO B C 1
ATOM 3578 O O . PRO B 1 185 ? 6.496 1.672 6.532 1.00 38.11 151 PRO B O 1
ATOM 3582 N N . ASP B 1 186 ? 8.071 0.268 5.807 1.00 35.13 152 ASP B N 1
ATOM 3583 C CA . ASP B 1 186 ? 8.655 1.310 4.992 1.00 39.34 152 ASP B CA 1
ATOM 3584 C C . ASP B 1 186 ? 8.829 0.953 3.527 1.00 38.08 152 ASP B C 1
ATOM 3585 O O . ASP B 1 186 ? 9.189 1.850 2.753 1.00 41.56 152 ASP B O 1
ATOM 3590 N N . LYS B 1 187 ? 8.615 -0.301 3.106 1.00 37.50 153 LYS B N 1
ATOM 3591 C CA . LYS B 1 187 ? 8.803 -0.592 1.685 1.00 38.51 153 LYS B CA 1
ATOM 3592 C C . LYS B 1 187 ? 7.670 -1.452 1.161 1.00 41.54 153 LYS B C 1
ATOM 3593 O O . LYS B 1 187 ? 7.338 -2.468 1.766 1.00 40.62 153 LYS B O 1
ATOM 3599 N N . CYS B 1 188 ? 7.097 -1.067 0.025 1.00 37.89 154 CYS B N 1
ATOM 3600 C CA . CYS B 1 188 ? 6.137 -1.920 -0.662 1.00 40.00 154 CYS B CA 1
ATOM 3601 C C . CYS B 1 188 ? 6.527 -2.072 -2.124 1.00 41.76 154 CYS B C 1
ATOM 3602 O O . CYS B 1 188 ? 7.118 -1.177 -2.727 1.00 43.07 154 CYS B O 1
ATOM 3605 N N . THR B 1 189 ? 6.218 -3.247 -2.663 1.00 41.34 155 THR B N 1
ATOM 3606 C CA . THR B 1 189 ? 6.616 -3.632 -4.009 1.00 39.67 155 THR B CA 1
ATOM 3607 C C . THR B 1 189 ? 5.390 -4.216 -4.693 1.00 39.46 155 THR B C 1
ATOM 3608 O O . THR B 1 189 ? 4.725 -5.083 -4.123 1.00 36.75 155 THR B O 1
ATOM 3612 N N . MET B 1 190 ? 5.097 -3.751 -5.904 1.00 34.53 156 MET B N 1
ATOM 3613 C CA . MET B 1 190 ? 3.913 -4.171 -6.644 1.00 35.74 156 MET B CA 1
ATOM 3614 C C . MET B 1 190 ? 4.327 -5.133 -7.755 1.00 37.37 156 MET B C 1
ATOM 3615 O O . MET B 1 190 ? 5.384 -4.958 -8.391 1.00 36.37 156 MET B O 1
ATOM 3620 N N . TYR B 1 191 ? 3.472 -6.127 -7.994 1.00 35.37 157 TYR B N 1
ATOM 3621 C CA . TYR B 1 191 ? 3.696 -7.204 -8.948 1.00 33.84 157 TYR B CA 1
ATOM 3622 C C . TYR B 1 191 ? 2.461 -7.338 -9.821 1.00 35.12 157 TYR B C 1
ATOM 3623 O O . TYR B 1 191 ? 1.347 -7.067 -9.372 1.00 33.08 157 TYR B O 1
ATOM 3632 N N . ILE B 1 192 ? 2.666 -7.797 -11.058 1.00 34.08 158 ILE B N 1
ATOM 3633 C CA . ILE B 1 192 ? 1.573 -7.954 -12.007 1.00 34.41 158 ILE B CA 1
ATOM 3634 C C . ILE B 1 192 ? 1.844 -9.190 -12.866 1.00 35.94 158 ILE B C 1
ATOM 3635 O O . ILE B 1 192 ? 2.998 -9.556 -13.130 1.00 33.71 158 ILE B O 1
ATOM 3640 N N . CYS B 1 193 ? 0.766 -9.872 -13.250 1.00 33.63 159 CYS B N 1
ATOM 3641 C CA . CYS B 1 193 ? 0.870 -11.013 -14.154 1.00 31.94 159 CYS B CA 1
ATOM 3642 C C . CYS B 1 193 ? -0.451 -11.153 -14.910 1.00 32.96 159 CYS B C 1
ATOM 3643 O O . CYS B 1 193 ? -1.418 -10.456 -14.623 1.00 34.84 159 CYS B O 1
ATOM 3646 N N . GLY B 1 194 ? -0.488 -12.055 -15.885 1.00 33.98 160 GLY B N 1
ATOM 3647 C CA . GLY B 1 194 ? -1.700 -12.317 -16.647 1.00 34.84 160 GLY B CA 1
ATOM 3648 C C . GLY B 1 194 ? -2.425 -13.548 -16.132 1.00 35.53 160 GLY B C 1
ATOM 3649 O O . GLY B 1 194 ? -1.795 -14.499 -15.654 1.00 35.80 160 GLY B O 1
ATOM 3650 N N . ILE B 1 195 ? -3.768 -13.541 -16.233 1.00 30.81 161 ILE B N 1
ATOM 3651 C CA . ILE B 1 195 ? -4.547 -14.695 -15.802 1.00 37.80 161 ILE B CA 1
ATOM 3652 C C . ILE B 1 195 ? -5.551 -15.107 -16.869 1.00 39.08 161 ILE B C 1
ATOM 3653 O O . ILE B 1 195 ? -5.951 -14.321 -17.732 1.00 36.85 161 ILE B O 1
ATOM 3658 N N . GLU B 1 196 ? -5.960 -16.371 -16.759 1.00 38.90 162 GLU B N 1
ATOM 3659 C CA . GLU B 1 196 ? -7.142 -16.929 -17.407 1.00 41.01 162 GLU B CA 1
ATOM 3660 C C . GLU B 1 196 ? -8.352 -16.706 -16.506 1.00 43.40 162 GLU B C 1
ATOM 3661 O O . GLU B 1 196 ? -8.288 -16.992 -15.304 1.00 43.37 162 GLU B O 1
ATOM 3667 N N . ASP B 1 197 ? -9.447 -16.193 -17.077 1.00 43.05 163 ASP B N 1
ATOM 3668 C CA . ASP B 1 197 ? -10.700 -16.097 -16.322 1.00 47.87 163 ASP B CA 1
ATOM 3669 C C . ASP B 1 197 ? -11.893 -15.967 -17.266 1.00 48.07 163 ASP B C 1
ATOM 3670 O O . ASP B 1 197 ? -12.677 -15.009 -17.206 1.00 46.93 163 ASP B O 1
ATOM 3675 N N . SER B 1 198 ? -12.028 -16.949 -18.145 1.00 45.04 164 SER B N 1
ATOM 3676 C CA . SER B 1 198 ? -13.123 -16.934 -19.102 1.00 52.56 164 SER B CA 1
ATOM 3677 C C . SER B 1 198 ? -14.477 -17.107 -18.414 1.00 51.97 164 SER B C 1
ATOM 3678 O O . SER B 1 198 ? -15.484 -16.589 -18.914 1.00 52.94 164 SER B O 1
ATOM 3681 N N . GLU B 1 199 ? -14.517 -17.788 -17.260 1.00 47.06 165 GLU B N 1
ATOM 3682 C CA . GLU B 1 199 ? -15.784 -17.972 -16.555 1.00 55.04 165 GLU B CA 1
ATOM 3683 C C . GLU B 1 199 ? -16.404 -16.631 -16.165 1.00 57.13 165 GLU B C 1
ATOM 3684 O O . GLU B 1 199 ? -17.610 -16.419 -16.350 1.00 55.47 165 GLU B O 1
ATOM 3686 N N . TYR B 1 200 ? -15.593 -15.705 -15.644 1.00 51.45 166 TYR B N 1
ATOM 3687 C CA . TYR B 1 200 ? -16.110 -14.393 -15.264 1.00 51.92 166 TYR B CA 1
ATOM 3688 C C . TYR B 1 200 ? -16.625 -13.642 -16.479 1.00 55.71 166 TYR B C 1
ATOM 3689 O O . TYR B 1 200 ? -17.673 -12.998 -16.419 1.00 52.50 166 TYR B O 1
ATOM 3698 N N . LYS B 1 201 ? -15.911 -13.711 -17.596 1.00 54.65 167 LYS B N 1
ATOM 3699 C CA . LYS B 1 201 ? -16.345 -12.939 -18.751 1.00 55.35 167 LYS B CA 1
ATOM 3700 C C . LYS B 1 201 ? -17.607 -13.542 -19.359 1.00 55.35 167 LYS B C 1
ATOM 3701 O O . LYS B 1 201 ? -18.463 -12.812 -19.881 1.00 56.71 167 LYS B O 1
ATOM 3707 N N . ARG B 1 202 ? -17.771 -14.861 -19.249 1.00 54.08 168 ARG B N 1
ATOM 3708 C CA . ARG B 1 202 ? -19.009 -15.491 -19.702 1.00 55.39 168 ARG B CA 1
ATOM 3709 C C . ARG B 1 202 ? -20.172 -15.153 -18.778 1.00 55.00 168 ARG B C 1
ATOM 3710 O O . ARG B 1 202 ? -21.289 -14.913 -19.243 1.00 55.79 168 ARG B O 1
ATOM 3712 N N . ASP B 1 203 ? -19.928 -15.103 -17.472 1.00 53.62 169 ASP B N 1
ATOM 3713 C CA . ASP B 1 203 ? -20.993 -14.941 -16.487 1.00 57.59 169 ASP B CA 1
ATOM 3714 C C . ASP B 1 203 ? -21.349 -13.487 -16.203 1.00 56.12 169 ASP B C 1
ATOM 3715 O O . ASP B 1 203 ? -22.530 -13.149 -16.065 1.00 57.01 169 ASP B O 1
ATOM 3720 N N . LYS B 1 204 ? -20.356 -12.619 -16.088 1.00 50.35 170 LYS B N 1
ATOM 3721 C CA . LYS B 1 204 ? -20.564 -11.253 -15.648 1.00 51.84 170 LYS B CA 1
ATOM 3722 C C . LYS B 1 204 ? -20.519 -10.239 -16.778 1.00 49.57 170 LYS B C 1
ATOM 3723 O O . LYS B 1 204 ? -21.067 -9.147 -16.615 1.00 51.25 170 LYS B O 1
ATOM 3725 N N . ILE B 1 205 ? -19.891 -10.548 -17.904 1.00 46.84 171 ILE B N 1
ATOM 3726 C CA . ILE B 1 205 ? -19.812 -9.602 -19.016 1.00 44.43 171 ILE B CA 1
ATOM 3727 C C . ILE B 1 205 ? -20.823 -9.931 -20.106 1.00 45.11 171 ILE B C 1
ATOM 3728 O O . ILE B 1 205 ? -21.560 -9.053 -20.555 1.00 46.35 171 ILE B O 1
ATOM 3733 N N . ASP B 1 206 ? -20.891 -11.194 -20.538 1.00 43.26 172 ASP B N 1
ATOM 3734 C CA . ASP B 1 206 ? -21.884 -11.602 -21.528 1.00 44.63 172 ASP B CA 1
ATOM 3735 C C . ASP B 1 206 ? -23.303 -11.545 -20.980 1.00 45.16 172 ASP B C 1
ATOM 3736 O O . ASP B 1 206 ? -24.254 -11.551 -21.770 1.00 42.42 172 ASP B O 1
ATOM 3741 N N . PHE B 1 207 ? -23.457 -11.510 -19.647 1.00 40.06 173 PHE B N 1
ATOM 3742 C CA . PHE B 1 207 ? -24.728 -11.229 -18.990 1.00 43.06 173 PHE B CA 1
ATOM 3743 C C . PHE B 1 207 ? -25.467 -10.106 -19.708 1.00 39.60 173 PHE B C 1
ATOM 3744 O O . PHE B 1 207 ? -26.677 -10.176 -19.927 1.00 36.65 173 PHE B O 1
ATOM 3752 N N . TRP B 1 208 ? -24.744 -9.044 -20.052 1.00 36.83 174 TRP B N 1
ATOM 3753 C CA . TRP B 1 208 ? -25.390 -7.855 -20.592 1.00 38.29 174 TRP B CA 1
ATOM 3754 C C . TRP B 1 208 ? -25.957 -8.050 -21.998 1.00 39.53 174 TRP B C 1
ATOM 3755 O O . TRP B 1 208 ? -26.701 -7.173 -22.458 1.00 38.83 174 TRP B O 1
ATOM 3766 N N . ASP B 1 209 ? -25.680 -9.181 -22.671 1.00 37.85 175 ASP B N 1
ATOM 3767 C CA . ASP B 1 209 ? -26.213 -9.379 -24.021 1.00 39.30 175 ASP B CA 1
ATOM 3768 C C . ASP B 1 209 ? -27.711 -9.636 -24.002 1.00 40.44 175 ASP B C 1
ATOM 3769 O O . ASP B 1 209 ? -28.405 -9.351 -24.985 1.00 32.93 175 ASP B O 1
ATOM 3774 N N . ASN B 1 210 ? -28.233 -10.184 -22.900 1.00 37.91 176 ASN B N 1
ATOM 3775 C CA . ASN B 1 210 ? -29.637 -10.557 -22.848 1.00 38.38 176 ASN B CA 1
ATOM 3776 C C . ASN B 1 210 ? -30.103 -10.311 -21.410 1.00 43.33 176 ASN B C 1
ATOM 3777 O O . ASN B 1 210 ? -29.793 -11.099 -20.510 1.00 39.76 176 ASN B O 1
ATOM 3782 N N . VAL B 1 211 ? -30.784 -9.183 -21.197 1.00 38.81 177 VAL B N 1
ATOM 3783 C CA . VAL B 1 211 ? -31.284 -8.766 -19.887 1.00 42.65 177 VAL B CA 1
ATOM 3784 C C . VAL B 1 211 ? -32.802 -8.775 -20.029 1.00 41.99 177 VAL B C 1
ATOM 3785 O O . VAL B 1 211 ? -33.389 -7.855 -20.619 1.00 41.27 177 VAL B O 1
ATOM 3789 N N . TYR B 1 212 ? -33.436 -9.859 -19.567 1.00 40.13 178 TYR B N 1
ATOM 3790 C CA . TYR B 1 212 ? -34.884 -10.069 -19.728 1.00 40.41 178 TYR B CA 1
ATOM 3791 C C . TYR B 1 212 ? -35.321 -9.806 -21.163 1.00 42.79 178 TYR B C 1
ATOM 3792 O O . TYR B 1 212 ? -36.345 -9.170 -21.421 1.00 40.95 178 TYR B O 1
ATOM 3801 N N . GLY B 1 213 ? -34.519 -10.280 -22.114 1.00 41.92 179 GLY B N 1
ATOM 3802 C CA . GLY B 1 213 ? -34.845 -10.147 -23.515 1.00 42.13 179 GLY B CA 1
ATOM 3803 C C . GLY B 1 213 ? -34.214 -8.947 -24.201 1.00 45.23 179 GLY B C 1
ATOM 3804 O O . GLY B 1 213 ? -34.218 -8.888 -25.439 1.00 41.80 179 GLY B O 1
ATOM 3805 N N . PHE B 1 214 ? -33.685 -7.990 -23.445 1.00 41.48 180 PHE B N 1
ATOM 3806 C CA . PHE B 1 214 ? -33.174 -6.762 -24.035 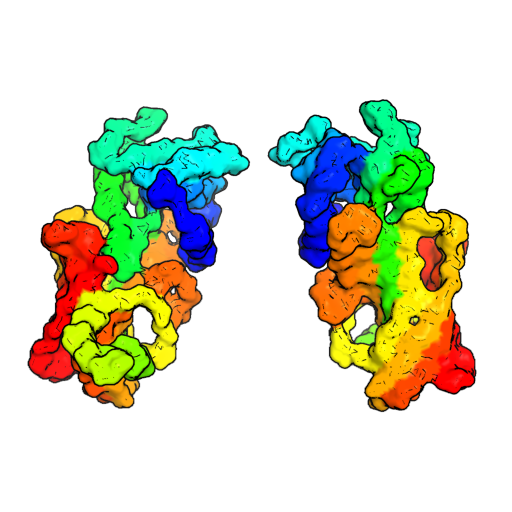1.00 39.52 180 PHE B CA 1
ATOM 3807 C C . PHE B 1 214 ? -31.659 -6.812 -24.162 1.00 38.81 180 PHE B C 1
ATOM 3808 O O . PHE B 1 214 ? -30.960 -7.571 -23.473 1.00 35.55 180 PHE B O 1
ATOM 3816 N N . ASN B 1 215 ? -31.137 -6.013 -25.082 1.00 34.19 181 ASN B N 1
ATOM 3817 C CA . ASN B 1 215 ? -29.711 -6.047 -25.301 1.00 34.92 181 ASN B CA 1
ATOM 3818 C C . ASN B 1 215 ? -29.109 -4.886 -24.499 1.00 33.82 181 ASN B C 1
ATOM 3819 O O . ASN B 1 215 ? -29.361 -3.715 -24.796 1.00 34.34 181 ASN B O 1
ATOM 3824 N N . PHE B 1 216 ? -28.363 -5.207 -23.452 1.00 33.47 182 PHE B N 1
ATOM 3825 C CA . PHE B 1 216 ? -27.714 -4.188 -22.642 1.00 35.16 182 PHE B CA 1
ATOM 3826 C C . PHE B 1 216 ? -26.224 -4.107 -22.941 1.00 33.81 182 PHE B C 1
ATOM 3827 O O . PHE B 1 216 ? -25.455 -3.672 -22.083 1.00 34.73 182 PHE B O 1
ATOM 3835 N N . SER B 1 217 ? -25.808 -4.556 -24.126 1.00 32.84 183 SER B N 1
ATOM 3836 C CA . SER B 1 217 ? -24.381 -4.625 -24.443 1.00 37.58 183 SER B CA 1
ATOM 3837 C C . SER B 1 217 ? -23.691 -3.265 -24.363 1.00 36.95 183 SER B C 1
ATOM 3838 O O . SER B 1 217 ? -22.481 -3.225 -24.136 1.00 39.16 183 SER B O 1
ATOM 3841 N N . ALA B 1 218 ? -24.435 -2.152 -24.460 1.00 35.93 184 ALA B N 1
ATOM 3842 C CA . ALA B 1 218 ? -23.813 -0.840 -24.298 1.00 38.43 184 ALA B CA 1
ATOM 3843 C C . ALA B 1 218 ? -23.099 -0.684 -22.954 1.00 41.76 184 ALA B C 1
ATOM 3844 O O . ALA B 1 218 ? -22.255 0.205 -22.826 1.00 41.19 184 ALA B O 1
ATOM 3846 N N . ILE B 1 219 ? -23.413 -1.520 -21.959 1.00 37.97 185 ILE B N 1
ATOM 3847 C CA . ILE B 1 219 ? -22.793 -1.420 -20.638 1.00 44.55 185 ILE B CA 1
ATOM 3848 C C . ILE B 1 219 ? -21.408 -2.080 -20.610 1.00 43.44 185 ILE B C 1
ATOM 3849 O O . ILE B 1 219 ? -20.529 -1.664 -19.831 1.00 42.56 185 ILE B O 1
ATOM 3854 N N . LYS B 1 220 ? -21.186 -3.074 -21.479 1.00 40.82 186 LYS B N 1
ATOM 3855 C CA . LYS B 1 220 ? -20.065 -4.004 -21.306 1.00 44.54 186 LYS B CA 1
ATOM 3856 C C . LYS B 1 220 ? -18.734 -3.278 -21.218 1.00 51.10 186 LYS B C 1
ATOM 3857 O O . LYS B 1 220 ? -17.944 -3.513 -20.293 1.00 48.03 186 LYS B O 1
ATOM 3863 N N . ALA B 1 221 ? -18.463 -2.405 -22.194 1.00 47.68 187 ALA B N 1
ATOM 3864 C CA . ALA B 1 221 ? -17.150 -1.779 -22.284 1.00 56.70 187 ALA B CA 1
ATOM 3865 C C . ALA B 1 221 ? -16.785 -1.131 -20.956 1.00 59.05 187 ALA B C 1
ATOM 3866 O O . ALA B 1 221 ? -15.691 -1.363 -20.409 1.00 57.98 187 ALA B O 1
ATOM 3868 N N . ASP B 1 222 ? -17.745 -0.421 -20.355 1.00 53.01 188 ASP B N 1
ATOM 3869 C CA . ASP B 1 222 ? -17.419 0.290 -19.131 1.00 58.80 188 ASP B CA 1
ATOM 3870 C C . ASP B 1 222 ? -17.344 -0.658 -17.943 1.00 61.84 188 ASP B C 1
ATOM 3871 O O . ASP B 1 222 ? -16.523 -0.446 -17.039 1.00 63.88 188 ASP B O 1
ATOM 3876 N N . ALA B 1 223 ? -18.163 -1.716 -17.935 1.00 58.98 189 ALA B N 1
ATOM 3877 C CA . ALA B 1 223 ? -17.994 -2.735 -16.907 1.00 62.52 189 ALA B CA 1
ATOM 3878 C C . ALA B 1 223 ? -16.575 -3.296 -16.933 1.00 61.54 189 ALA B C 1
ATOM 3879 O O . ALA B 1 223 ? -16.043 -3.688 -15.890 1.00 58.72 189 ALA B O 1
ATOM 3881 N N . LEU B 1 224 ? -15.931 -3.285 -18.102 1.00 60.70 190 LEU B N 1
ATOM 3882 C CA . LEU B 1 224 ? -14.571 -3.784 -18.250 1.00 58.49 190 LEU B CA 1
ATOM 3883 C C . LEU B 1 224 ? -13.501 -2.776 -17.846 1.00 61.64 190 LEU B C 1
ATOM 3884 O O . LEU B 1 224 ? -12.326 -3.157 -17.733 1.00 61.96 190 LEU B O 1
ATOM 3889 N N . ARG B 1 225 ? -13.859 -1.512 -17.617 1.00 66.22 191 ARG B N 1
ATOM 3890 C CA . ARG B 1 225 ? -12.874 -0.499 -17.270 1.00 66.63 191 ARG B CA 1
ATOM 3891 C C . ARG B 1 225 ? -12.885 -0.160 -15.784 1.00 65.52 191 ARG B C 1
ATOM 3892 O O . ARG B 1 225 ? -12.225 0.798 -15.364 1.00 62.79 191 ARG B O 1
ATOM 3900 N N . GLU B 1 226 ? -13.623 -0.928 -14.983 1.00 57.13 192 GLU B N 1
ATOM 3901 C CA . GLU B 1 226 ? -13.545 -0.842 -13.537 1.00 55.12 192 GLU B CA 1
ATOM 3902 C C . GLU B 1 226 ? -12.706 -1.994 -13.008 1.00 49.23 192 GLU B C 1
ATOM 3903 O O . GLU B 1 226 ? -13.094 -3.160 -13.189 1.00 41.74 192 GLU B O 1
ATOM 3909 N N . PRO B 1 227 ? -11.570 -1.726 -12.366 1.00 45.97 193 PRO B N 1
ATOM 3910 C CA . PRO B 1 227 ? -10.789 -2.821 -11.777 1.00 41.68 193 PRO B CA 1
ATOM 3911 C C . PRO B 1 227 ? -11.587 -3.487 -10.664 1.00 41.01 193 PRO B C 1
ATOM 3912 O O . PRO B 1 227 ? -12.288 -2.825 -9.909 1.00 44.15 193 PRO B O 1
ATOM 3916 N N . LEU B 1 228 ? -11.488 -4.807 -10.573 1.00 39.36 194 LEU B N 1
ATOM 3917 C CA . LEU B 1 228 ? -12.208 -5.565 -9.550 1.00 41.03 194 LEU B CA 1
ATOM 3918 C C . LEU B 1 228 ? -11.269 -5.927 -8.399 1.00 40.97 194 LEU B C 1
ATOM 3919 O O . LEU B 1 228 ? -10.193 -6.494 -8.623 1.00 39.87 194 LEU B O 1
ATOM 3924 N N . VAL B 1 229 ? -11.656 -5.599 -7.171 1.00 39.81 195 VAL B N 1
ATOM 3925 C CA . VAL B 1 229 ? -10.905 -6.050 -6.002 1.00 42.06 195 VAL B CA 1
ATOM 3926 C C . VAL B 1 229 ? -11.479 -7.401 -5.589 1.00 44.18 195 VAL B C 1
ATOM 3927 O O . VAL B 1 229 ? -12.607 -7.479 -5.106 1.00 41.63 195 VAL B O 1
ATOM 3931 N N . ASP B 1 230 ? -10.689 -8.460 -5.731 1.00 41.05 196 ASP B N 1
ATOM 3932 C CA . ASP B 1 230 ? -11.186 -9.818 -5.512 1.00 40.87 196 ASP B CA 1
ATOM 3933 C C . ASP B 1 230 ? -10.004 -10.778 -5.484 1.00 41.61 196 ASP B C 1
ATOM 3934 O O . ASP B 1 230 ? -8.893 -10.434 -5.894 1.00 39.36 196 ASP B O 1
ATOM 3939 N N . PHE B 1 231 ? -10.254 -11.984 -4.973 1.00 41.30 197 PHE B N 1
ATOM 3940 C CA . PHE B 1 231 ? -9.239 -13.032 -4.960 1.00 43.19 197 PHE B CA 1
ATOM 3941 C C . PHE B 1 231 ? -9.175 -13.739 -6.306 1.00 44.78 197 PHE B C 1
ATOM 3942 O O . PHE B 1 231 ? -10.209 -14.007 -6.931 1.00 43.99 197 PHE B O 1
ATOM 3950 N N . VAL B 1 232 ? -7.955 -14.047 -6.748 1.00 43.03 198 VAL B N 1
ATOM 3951 C CA . VAL B 1 232 ? -7.743 -14.913 -7.897 1.00 44.56 198 VAL B CA 1
ATOM 3952 C C . VAL B 1 232 ? -7.038 -16.161 -7.396 1.00 46.52 198 VAL B C 1
ATOM 3953 O O . VAL B 1 232 ? -6.197 -16.093 -6.488 1.00 44.90 198 VAL B O 1
ATOM 3957 N N . GLU B 1 233 ? -7.386 -17.301 -7.980 1.00 43.92 199 GLU B N 1
ATOM 3958 C CA . GLU B 1 233 ? -6.715 -18.548 -7.638 1.00 48.92 199 GLU B CA 1
ATOM 3959 C C . GLU B 1 233 ? -5.348 -18.582 -8.316 1.00 47.62 199 GLU B C 1
ATOM 3960 O O . GLU B 1 233 ? -5.205 -18.147 -9.463 1.00 45.68 199 GLU B O 1
ATOM 3966 N N . SER B 1 234 ? -4.334 -19.079 -7.596 1.00 47.26 200 SER B N 1
ATOM 3967 C CA . SER B 1 234 ? -2.999 -19.175 -8.181 1.00 46.27 200 SER B CA 1
ATOM 3968 C C . SER B 1 234 ? -3.008 -20.013 -9.454 1.00 50.19 200 SER B C 1
ATOM 3969 O O . SER B 1 234 ? -2.170 -19.799 -10.337 1.00 45.35 200 SER B O 1
ATOM 3972 N N . GLN B 1 235 ? -3.990 -20.914 -9.591 1.00 44.36 201 GLN B N 1
ATOM 3973 C CA . GLN B 1 235 ? -4.119 -21.790 -10.747 1.00 48.58 201 GLN B CA 1
ATOM 3974 C C . GLN B 1 235 ? -4.484 -21.033 -12.016 1.00 45.43 201 GLN B C 1
ATOM 3975 O O . GLN B 1 235 ? -4.242 -21.549 -13.114 1.00 43.20 201 GLN B O 1
ATOM 3981 N N . GLN B 1 236 ? -5.089 -19.846 -11.900 1.00 40.03 202 GLN B N 1
ATOM 3982 C CA . GLN B 1 236 ? -5.456 -19.097 -13.098 1.00 42.26 202 GLN B CA 1
ATOM 3983 C C . GLN B 1 236 ? -4.306 -18.274 -13.679 1.00 40.61 202 GLN B C 1
ATOM 3984 O O . GLN B 1 236 ? -4.490 -17.675 -14.740 1.00 40.18 202 GLN B O 1
ATOM 3990 N N . ILE B 1 237 ? -3.148 -18.210 -13.021 1.00 41.16 203 ILE B N 1
ATOM 3991 C CA . ILE B 1 237 ? -2.053 -17.369 -13.510 1.00 39.79 203 ILE B CA 1
ATOM 3992 C C . ILE B 1 237 ? -1.367 -18.094 -14.657 1.00 39.52 203 ILE B C 1
ATOM 3993 O O . ILE B 1 237 ? -1.030 -19.275 -14.540 1.00 40.48 203 ILE B O 1
ATOM 3998 N N . ILE B 1 238 ? -1.165 -17.395 -15.776 1.00 39.30 204 ILE B N 1
ATOM 3999 C CA . ILE B 1 238 ? -0.654 -18.023 -16.987 1.00 37.61 204 ILE B 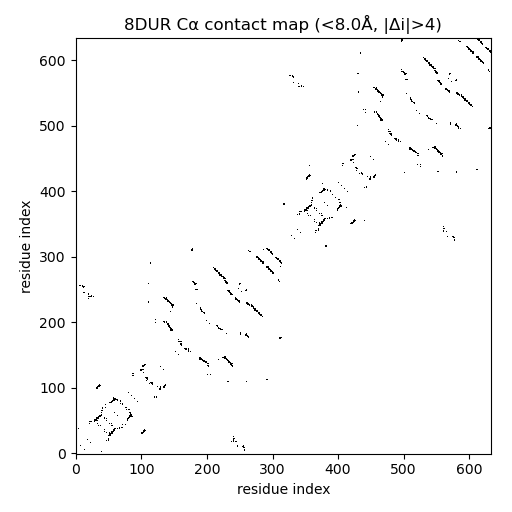CA 1
ATOM 4000 C C . ILE B 1 238 ? 0.598 -17.345 -17.506 1.00 36.39 204 ILE B C 1
ATOM 4001 O O . ILE B 1 238 ? 1.059 -17.670 -18.603 1.00 36.71 204 ILE B O 1
ATOM 4006 N N . THR B 1 239 ? 1.157 -16.404 -16.750 1.00 37.71 205 THR B N 1
ATOM 4007 C CA . THR B 1 239 ? 2.418 -15.766 -17.097 1.00 38.75 205 THR B CA 1
ATOM 4008 C C . THR B 1 239 ? 3.317 -15.742 -15.870 1.00 37.89 205 THR B C 1
ATOM 4009 O O . THR B 1 239 ? 2.882 -16.002 -14.743 1.00 36.73 205 THR B O 1
ATOM 4013 N N . THR B 1 240 ? 4.587 -15.418 -16.098 1.00 36.17 206 THR B N 1
ATOM 4014 C CA . THR B 1 240 ? 5.471 -15.062 -15.007 1.00 39.01 206 THR B CA 1
ATOM 4015 C C . THR B 1 240 ? 5.003 -13.759 -14.362 1.00 39.39 206 THR B C 1
ATOM 4016 O O . THR B 1 240 ? 4.158 -13.037 -14.899 1.00 34.95 206 THR B O 1
ATOM 4020 N N . GLN B 1 241 ? 5.563 -13.448 -13.192 1.00 36.04 207 GLN B N 1
ATOM 4021 C CA . GLN B 1 241 ? 5.214 -12.232 -12.468 1.00 39.18 207 GLN B CA 1
ATOM 4022 C C . GLN B 1 241 ? 6.265 -11.154 -12.692 1.00 42.09 207 GLN B C 1
ATOM 4023 O O . GLN B 1 241 ? 7.470 -11.426 -12.666 1.00 42.77 207 GLN B O 1
ATOM 4029 N N . SER B 1 242 ? 5.805 -9.929 -12.914 1.00 39.29 208 SER B N 1
ATOM 4030 C CA . SER B 1 242 ? 6.675 -8.781 -13.127 1.00 41.48 208 SER B CA 1
ATOM 4031 C C . SER B 1 242 ? 6.596 -7.860 -11.921 1.00 39.84 208 SER B C 1
ATOM 4032 O O . SER B 1 242 ? 5.502 -7.449 -11.531 1.00 34.86 208 SER B O 1
ATOM 4035 N N . LYS B 1 243 ? 7.747 -7.510 -11.347 1.00 36.33 209 LYS B N 1
ATOM 4036 C CA . LYS B 1 243 ? 7.748 -6.418 -10.383 1.00 38.69 209 LYS B CA 1
ATOM 4037 C C . LYS B 1 243 ? 7.602 -5.131 -11.196 1.00 40.59 209 LYS B C 1
ATOM 4038 O O . LYS B 1 243 ? 8.196 -5.013 -12.270 1.00 46.89 209 LYS B O 1
ATOM 4044 N N . PHE B 1 244 ? 6.715 -4.213 -10.790 1.00 38.18 210 PHE B N 1
ATOM 4045 C CA . PHE B 1 244 ? 6.573 -2.996 -11.587 1.00 37.47 210 PHE B CA 1
ATOM 4046 C C . PHE B 1 244 ? 6.592 -1.696 -10.800 1.00 39.44 210 PHE B C 1
ATOM 4047 O O . PHE B 1 244 ? 6.648 -0.634 -11.419 1.00 42.58 210 PHE B O 1
ATOM 4055 N N . LEU B 1 245 ? 6.579 -1.729 -9.477 1.00 38.18 211 LEU B N 1
ATOM 4056 C CA . LEU B 1 245 ? 6.640 -0.492 -8.713 1.00 39.74 211 LEU B CA 1
ATOM 4057 C C . LEU B 1 245 ? 7.271 -0.795 -7.366 1.00 42.14 211 LEU B C 1
ATOM 4058 O O . LEU B 1 245 ? 6.999 -1.835 -6.766 1.00 39.89 211 LEU B O 1
ATOM 4063 N N . GLU B 1 246 ? 8.126 0.109 -6.906 1.00 40.17 212 GLU B N 1
ATOM 4064 C CA . GLU B 1 246 ? 8.670 0.059 -5.557 1.00 44.18 212 GLU B CA 1
ATOM 4065 C C . GLU B 1 246 ? 8.424 1.415 -4.920 1.00 47.13 212 GLU B C 1
ATOM 4066 O O . GLU B 1 246 ? 8.704 2.450 -5.534 1.00 46.22 212 GLU B O 1
ATOM 4072 N N . ILE B 1 247 ? 7.877 1.410 -3.710 1.00 44.44 213 ILE B N 1
ATOM 4073 C CA . ILE B 1 247 ? 7.714 2.615 -2.909 1.00 47.33 213 ILE B CA 1
ATOM 4074 C C . ILE B 1 247 ? 8.519 2.430 -1.624 1.00 49.06 213 ILE B C 1
ATOM 4075 O O . ILE B 1 247 ? 8.264 1.495 -0.852 1.00 45.85 213 ILE B O 1
ATOM 4080 N N . ASP B 1 248 ? 9.515 3.300 -1.421 1.00 47.74 214 ASP B N 1
ATOM 4081 C CA . ASP B 1 248 ? 10.371 3.325 -0.234 1.00 47.59 214 ASP B CA 1
ATOM 4082 C C . ASP B 1 248 ? 10.006 4.558 0.581 1.00 45.51 214 ASP B C 1
ATOM 4083 O O . ASP B 1 248 ? 10.283 5.684 0.155 1.00 45.99 214 ASP B O 1
ATOM 4088 N N . LEU B 1 249 ? 9.394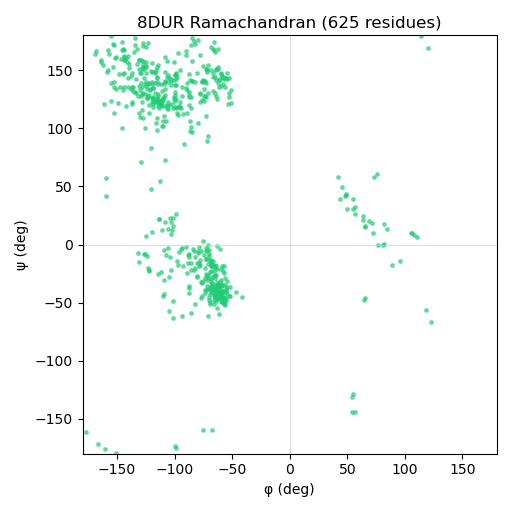 4.351 1.749 1.00 41.60 215 LEU B N 1
ATOM 4089 C CA . LEU B 1 249 ? 9.012 5.486 2.582 1.00 42.43 215 LEU B CA 1
ATOM 4090 C C . LEU B 1 249 ? 10.216 6.253 3.126 1.00 43.80 215 LEU B C 1
ATOM 4091 O O . LEU B 1 249 ? 10.051 7.387 3.589 1.00 46.37 215 LEU B O 1
ATOM 4096 N N . ASN B 1 250 ? 11.410 5.653 3.133 1.00 45.82 216 ASN B N 1
ATOM 4097 C CA . ASN B 1 250 ? 12.577 6.378 3.634 1.00 46.72 216 ASN B CA 1
ATOM 4098 C C . ASN B 1 250 ? 13.040 7.460 2.675 1.00 47.98 216 ASN B C 1
ATOM 4099 O O . ASN B 1 250 ? 13.652 8.442 3.113 1.00 49.19 216 ASN B O 1
ATOM 4104 N N . THR B 1 251 ? 12.748 7.322 1.388 1.00 45.79 217 THR B N 1
ATOM 4105 C CA . THR B 1 251 ? 13.314 8.211 0.387 1.00 48.94 217 THR B CA 1
ATOM 4106 C C . THR B 1 251 ? 12.289 8.955 -0.457 1.00 50.92 217 THR B C 1
ATOM 4107 O O . THR B 1 251 ? 12.621 10.021 -0.985 1.00 52.56 217 THR B O 1
ATOM 4111 N N . ILE B 1 252 ? 11.059 8.451 -0.585 1.00 49.81 218 ILE B N 1
ATOM 4112 C CA . ILE B 1 252 ? 10.151 8.962 -1.603 1.00 47.93 218 ILE B CA 1
ATOM 4113 C C . ILE B 1 252 ? 9.670 10.359 -1.219 1.00 52.66 218 ILE B C 1
ATOM 4114 O O . ILE B 1 252 ? 9.559 10.708 -0.034 1.00 50.17 218 ILE B O 1
ATOM 4119 N N . GLN B 1 253 ? 9.375 11.169 -2.233 1.00 50.99 219 GLN B N 1
ATOM 4120 C CA . GLN B 1 253 ? 8.960 12.541 -2.020 1.00 54.93 219 GLN B CA 1
ATOM 4121 C C . GLN B 1 253 ? 7.547 12.761 -2.536 1.00 58.45 219 GLN B C 1
ATOM 4122 O O . GLN B 1 253 ? 7.135 12.125 -3.510 1.00 55.70 219 GLN B O 1
ATOM 4128 N N . PRO B 1 254 ? 6.775 13.648 -1.898 1.00 58.75 220 PRO B N 1
ATOM 4129 C CA . PRO B 1 254 ? 5.384 13.849 -2.340 1.00 60.17 220 PRO B CA 1
ATOM 4130 C C . PRO B 1 254 ? 5.265 14.184 -3.821 1.00 61.94 220 PRO B C 1
ATOM 4131 O O . PRO B 1 254 ? 4.331 13.712 -4.482 1.00 63.06 220 PRO B O 1
ATOM 4135 N N . GLU B 1 255 ? 6.208 14.957 -4.368 1.00 64.20 221 GLU B N 1
ATOM 4136 C CA . GLU B 1 255 ? 6.185 15.283 -5.794 1.00 65.18 221 GLU B CA 1
ATOM 4137 C C . GLU B 1 255 ? 6.208 14.027 -6.662 1.00 63.05 221 GLU B C 1
ATOM 4138 O O . GLU B 1 255 ? 5.587 13.995 -7.731 1.00 62.10 221 GLU B O 1
ATOM 4144 N N . ASP B 1 256 ? 6.925 12.986 -6.218 1.00 59.96 222 ASP B N 1
ATOM 4145 C CA . ASP B 1 256 ? 6.988 11.725 -6.951 1.00 57.87 222 ASP B CA 1
ATOM 4146 C C . ASP B 1 256 ? 5.615 11.078 -7.153 1.00 57.81 222 ASP B C 1
ATOM 4147 O O . ASP B 1 256 ? 5.479 10.211 -8.021 1.00 56.95 222 ASP B O 1
ATOM 4152 N N . LEU B 1 257 ? 4.595 11.466 -6.381 1.00 57.45 223 LEU B N 1
ATOM 4153 C CA . LEU B 1 257 ? 3.298 10.789 -6.428 1.00 58.60 223 LEU B CA 1
ATOM 4154 C C . LEU B 1 257 ? 2.267 11.453 -7.330 1.00 56.85 223 LEU B C 1
ATOM 4155 O O . LEU B 1 257 ? 1.173 10.904 -7.484 1.00 58.87 223 LEU B O 1
ATOM 4160 N N . LYS B 1 258 ? 2.557 12.625 -7.894 1.00 56.60 224 LYS B N 1
ATOM 4161 C CA . LYS B 1 258 ? 1.591 13.262 -8.779 1.00 58.77 224 LYS B CA 1
ATOM 4162 C C . LYS B 1 258 ? 1.267 12.351 -9.956 1.00 59.46 224 LYS B C 1
ATOM 4163 O O . LYS B 1 258 ? 0.096 12.083 -10.251 1.00 60.63 224 LYS B O 1
ATOM 4165 N N . GLN B 1 259 ? 2.296 11.831 -10.617 1.00 55.45 225 GLN B N 1
ATOM 4166 C CA . GLN B 1 259 ? 2.104 10.899 -11.719 1.00 56.73 225 GLN B CA 1
ATOM 4167 C C . GLN B 1 259 ? 3.193 9.842 -11.657 1.00 54.55 225 GLN B C 1
ATOM 4168 O O . GLN B 1 259 ? 4.382 10.163 -11.731 1.00 53.62 225 GLN B O 1
ATOM 4174 N N . ILE B 1 260 ? 2.795 8.586 -11.506 1.00 54.16 226 ILE B N 1
ATOM 4175 C CA . ILE B 1 260 ? 3.728 7.472 -11.414 1.00 51.50 226 ILE B CA 1
ATOM 4176 C C . ILE B 1 260 ? 3.725 6.793 -12.776 1.00 51.74 226 ILE B C 1
ATOM 4177 O O . ILE B 1 260 ? 2.667 6.404 -13.274 1.00 49.23 226 ILE B O 1
ATOM 4182 N N . THR B 1 261 ? 4.883 6.732 -13.421 1.00 47.63 227 THR B N 1
ATOM 4183 C CA . THR B 1 261 ? 5.020 6.103 -14.728 1.00 49.36 227 THR B CA 1
ATOM 4184 C C . THR B 1 261 ? 5.972 4.940 -14.552 1.00 48.14 227 THR B C 1
ATOM 4185 O O . THR B 1 261 ? 7.085 5.126 -14.054 1.00 47.60 227 THR B O 1
ATOM 4189 N N . THR B 1 262 ? 5.533 3.736 -14.902 1.00 46.86 228 THR B N 1
ATOM 4190 C CA . THR B 1 262 ? 6.427 2.610 -14.707 1.00 46.00 228 THR B CA 1
ATOM 4191 C C . THR B 1 262 ? 6.223 1.592 -15.819 1.00 44.63 228 THR B C 1
ATOM 4192 O O . THR B 1 262 ? 5.321 1.709 -16.649 1.00 44.26 228 THR B O 1
ATOM 4196 N N . SER B 1 263 ? 7.065 0.576 -15.814 1.00 44.02 229 SER B N 1
ATOM 4197 C CA . SER B 1 263 ? 7.067 -0.415 -16.873 1.00 44.82 229 SER B CA 1
ATOM 4198 C C . SER B 1 263 ? 6.975 -1.815 -16.284 1.00 43.14 229 SER B C 1
ATOM 4199 O O . SER B 1 263 ? 7.349 -2.052 -15.131 1.00 39.83 229 SER B O 1
ATOM 4202 N N . PHE B 1 264 ? 6.458 -2.741 -17.087 1.00 40.32 230 PHE B N 1
ATOM 4203 C CA . PHE B 1 264 ? 6.390 -4.138 -16.700 1.00 39.81 230 PHE B CA 1
ATOM 4204 C C . PHE B 1 264 ? 6.710 -5.021 -17.901 1.00 38.05 230 PHE B C 1
ATOM 4205 O O . PHE B 1 264 ? 6.674 -4.594 -19.062 1.00 39.51 230 PHE B O 1
ATOM 4213 N N . GLU B 1 265 ? 7.038 -6.264 -17.585 1.00 35.46 231 GLU B N 1
ATOM 4214 C CA . GLU B 1 265 ? 7.422 -7.289 -18.558 1.00 40.87 231 GLU B CA 1
ATOM 4215 C C . GLU B 1 265 ? 7.139 -8.652 -17.974 1.00 36.92 231 GLU B C 1
ATOM 4216 O O . GLU B 1 265 ? 7.694 -8.973 -16.919 1.00 37.80 231 GLU B O 1
ATOM 4222 N N . PHE B 1 266 ? 6.344 -9.471 -18.664 1.00 36.16 232 PHE B N 1
ATOM 4223 C CA . PHE B 1 266 ? 6.259 -10.865 -18.250 1.00 36.45 232 PHE B CA 1
ATOM 4224 C C . PHE B 1 266 ? 6.101 -11.776 -19.460 1.00 36.71 232 PHE B C 1
ATOM 4225 O O . PHE B 1 266 ? 5.866 -11.337 -20.591 1.00 38.01 232 PHE B O 1
ATOM 4233 N N . THR B 1 267 ? 6.267 -13.072 -19.209 1.00 36.87 233 THR B N 1
ATOM 4234 C CA . THR B 1 267 ? 6.329 -14.095 -20.252 1.00 36.44 233 THR B CA 1
ATOM 4235 C C . THR B 1 267 ? 5.194 -15.081 -20.068 1.00 36.62 233 THR B C 1
ATOM 4236 O O . THR B 1 267 ? 4.964 -15.557 -18.950 1.00 36.45 233 THR B O 1
ATOM 4240 N N . SER B 1 268 ? 4.518 -15.412 -21.167 1.00 38.98 234 SER B N 1
ATOM 4241 C CA . SER B 1 268 ? 3.427 -16.373 -21.106 1.00 38.99 234 SER B CA 1
ATOM 4242 C C . SER B 1 268 ? 3.970 -17.791 -20.961 1.00 39.62 234 SER B C 1
ATOM 4243 O O . SER B 1 268 ? 4.983 -18.164 -21.567 1.00 39.34 234 SER B O 1
ATOM 4246 N N . GLN B 1 269 ? 3.282 -18.591 -20.155 1.00 40.41 235 GLN B N 1
ATOM 4247 C CA . GLN B 1 269 ? 3.754 -19.932 -19.856 1.00 40.91 235 GLN B CA 1
ATOM 4248 C C . GLN B 1 269 ? 2.892 -20.989 -20.521 1.00 42.44 235 GLN B C 1
ATOM 4249 O O . GLN B 1 269 ? 3.217 -22.173 -20.427 1.00 42.82 235 GLN B O 1
ATOM 4255 N N . TYR B 1 270 ? 1.809 -20.592 -21.184 1.00 41.97 236 TYR B N 1
ATOM 4256 C CA . TYR B 1 270 ? 0.793 -21.525 -21.666 1.00 43.16 236 TYR B CA 1
ATOM 4257 C C . TYR B 1 270 ? 0.233 -21.061 -23.002 1.00 43.98 236 TYR B C 1
ATOM 4258 O O . TYR B 1 270 ? 0.291 -19.881 -23.351 1.00 42.56 236 TYR B O 1
ATOM 4267 N N . GLN B 1 271 ? -0.352 -22.013 -23.732 1.00 43.43 237 GLN B N 1
ATOM 4268 C CA . GLN B 1 271 ? -1.215 -21.721 -24.870 1.00 42.83 237 GLN B CA 1
ATOM 4269 C C . GLN B 1 271 ? -2.616 -21.490 -24.308 1.00 44.15 237 GLN B C 1
ATOM 4270 O O . GLN B 1 271 ? -3.324 -22.438 -23.962 1.00 46.68 237 GLN B O 1
ATOM 4276 N N . GLU B 1 272 ? -3.014 -20.223 -24.191 1.00 41.59 238 GLU B N 1
ATOM 4277 C CA . GLU B 1 272 ? -4.166 -19.876 -23.365 1.00 44.39 238 GLU B CA 1
ATOM 4278 C C . GLU B 1 272 ? -4.630 -18.472 -23.731 1.00 44.76 238 GLU B C 1
ATOM 4279 O O . GLU B 1 272 ? -3.870 -17.690 -24.298 1.00 44.77 238 GLU B O 1
ATOM 4285 N N . TYR B 1 273 ? -5.888 -18.165 -23.422 1.00 43.69 239 TYR B N 1
ATOM 4286 C CA . TYR B 1 273 ? -6.390 -16.799 -23.528 1.00 41.58 239 TYR B CA 1
ATOM 4287 C C . TYR B 1 273 ? -6.181 -16.071 -22.219 1.00 43.98 239 TYR B C 1
ATOM 4288 O O . TYR B 1 273 ? -6.510 -16.598 -21.151 1.00 45.66 239 TYR B O 1
ATOM 4297 N N . CYS B 1 274 ? -5.680 -14.845 -22.309 1.00 39.61 240 CYS B N 1
ATOM 4298 C CA . CYS B 1 274 ? -5.528 -13.982 -21.160 1.00 41.38 240 CYS B CA 1
ATOM 4299 C C . CYS B 1 274 ? -6.689 -12.994 -21.142 1.00 40.53 240 CYS B C 1
ATOM 4300 O O . CYS B 1 274 ? -6.850 -12.197 -22.073 1.00 39.22 240 CYS B O 1
ATOM 4303 N N . GLN B 1 275 ? -7.493 -13.062 -20.084 1.00 39.10 241 GLN B N 1
ATOM 4304 C CA . GLN B 1 275 ? -8.665 -12.223 -19.906 1.00 38.82 241 GLN B CA 1
ATOM 4305 C C . GLN B 1 275 ? -8.400 -11.016 -19.026 1.00 41.10 241 GLN B C 1
ATOM 4306 O O . GLN B 1 275 ? -9.182 -10.057 -19.057 1.00 39.50 241 GLN B O 1
ATOM 4312 N N . ALA B 1 276 ? -7.315 -11.035 -18.249 1.00 35.44 242 ALA B N 1
ATOM 4313 C CA . ALA B 1 276 ? -7.073 -9.959 -17.298 1.00 37.90 242 ALA B CA 1
ATOM 4314 C C . ALA B 1 276 ? -5.624 -9.996 -16.844 1.00 35.52 242 ALA B C 1
ATOM 4315 O O . ALA B 1 276 ? -4.958 -11.030 -16.920 1.00 35.60 242 ALA B O 1
ATOM 4317 N N . PHE B 1 277 ? -5.158 -8.847 -16.375 1.00 34.11 243 PHE B N 1
ATOM 4318 C CA . PHE B 1 277 ? -3.943 -8.743 -15.580 1.00 36.10 243 PHE B CA 1
ATOM 4319 C C . PHE B 1 277 ? -4.326 -8.629 -14.108 1.00 37.93 243 PHE B C 1
ATOM 4320 O O . PHE B 1 277 ? -5.289 -7.937 -13.767 1.00 37.28 243 PHE B O 1
ATOM 4328 N N . VAL B 1 278 ? -3.552 -9.275 -13.228 1.00 34.15 244 VAL B N 1
ATOM 4329 C CA . VAL B 1 278 ? -3.780 -9.195 -11.792 1.00 31.16 244 VAL B CA 1
ATOM 4330 C C . VAL B 1 278 ? -2.548 -8.596 -11.130 1.00 32.94 244 VAL B C 1
ATOM 4331 O O . VAL B 1 278 ? -1.409 -8.950 -11.465 1.00 33.03 244 VAL B O 1
ATOM 4335 N N . ALA B 1 279 ? -2.789 -7.693 -10.172 1.00 32.35 245 ALA B N 1
ATOM 4336 C CA . ALA B 1 279 ? -1.738 -6.980 -9.464 1.00 34.85 245 ALA B CA 1
ATOM 4337 C C . ALA B 1 279 ? -1.928 -7.155 -7.960 1.00 35.41 245 ALA B C 1
ATOM 4338 O O . ALA B 1 279 ? -3.058 -7.314 -7.456 1.00 34.36 245 ALA B O 1
ATOM 4340 N N . TRP B 1 280 ? -0.803 -7.098 -7.255 1.00 33.28 246 TRP B N 1
ATOM 4341 C CA . TRP B 1 280 ? -0.815 -7.133 -5.801 1.00 33.63 246 TRP B CA 1
ATOM 4342 C C . TRP B 1 280 ? 0.456 -6.460 -5.313 1.00 36.12 246 TRP B C 1
ATOM 4343 O O . TRP B 1 280 ? 1.272 -5.996 -6.113 1.00 34.92 246 TRP B O 1
ATOM 4354 N N . PHE B 1 281 ? 0.617 -6.394 -3.986 1.00 33.94 247 PHE B N 1
ATOM 4355 C CA . PHE B 1 281 ? 1.802 -5.774 -3.410 1.00 34.24 247 PHE B CA 1
ATOM 4356 C C . PHE B 1 281 ? 2.290 -6.590 -2.219 1.00 37.52 247 PHE B C 1
ATOM 4357 O O . PHE B 1 281 ? 1.520 -7.281 -1.542 1.00 34.82 247 PHE B O 1
ATOM 4365 N N . ASP B 1 282 ? 3.588 -6.502 -1.987 1.00 36.19 248 ASP B N 1
ATOM 4366 C CA . ASP B 1 282 ? 4.228 -7.121 -0.846 1.00 38.13 248 ASP B CA 1
ATOM 4367 C C . ASP B 1 282 ? 4.726 -5.955 -0.002 1.00 41.23 248 ASP B C 1
ATOM 4368 O O . ASP B 1 282 ? 5.020 -4.873 -0.522 1.00 42.85 248 ASP B O 1
ATOM 4373 N N . CYS B 1 283 ? 4.868 -6.174 1.288 1.00 38.76 249 CYS B N 1
ATOM 4374 C CA . CYS B 1 283 ? 5.199 -5.084 2.172 1.00 38.50 249 CYS B CA 1
ATOM 4375 C C . CYS B 1 283 ? 6.271 -5.568 3.143 1.00 40.17 249 CYS B C 1
ATOM 4376 O O . CYS B 1 283 ? 6.185 -6.686 3.659 1.00 39.34 249 CYS B O 1
ATOM 4379 N N . VAL B 1 284 ? 7.285 -4.744 3.369 1.00 36.83 250 VAL B N 1
ATOM 4380 C CA . VAL B 1 284 ? 8.401 -5.100 4.233 1.00 39.09 250 VAL B CA 1
ATOM 4381 C C . VAL B 1 284 ? 8.631 -3.994 5.258 1.00 36.86 250 VAL B C 1
ATOM 4382 O O . VAL B 1 284 ? 8.577 -2.797 4.935 1.00 38.38 250 VAL B O 1
ATOM 4386 N N . PHE B 1 285 ? 8.901 -4.410 6.489 1.00 36.25 251 PHE B N 1
ATOM 4387 C CA . PHE B 1 285 ? 9.399 -3.531 7.541 1.00 37.11 251 PHE B CA 1
ATOM 4388 C C . PHE B 1 285 ? 10.917 -3.635 7.460 1.00 40.25 251 PHE B C 1
ATOM 4389 O O . PHE B 1 285 ? 11.526 -4.457 8.138 1.00 43.36 251 PHE B O 1
ATOM 4397 N N . SER B 1 286 ? 11.539 -2.812 6.611 1.00 40.94 252 SER B N 1
ATOM 4398 C CA . SER B 1 286 ? 12.928 -3.075 6.227 1.00 41.18 252 SER B CA 1
ATOM 4399 C C . SER B 1 286 ? 13.951 -2.574 7.239 1.00 44.58 252 SER B C 1
ATOM 4400 O O . SER B 1 286 ? 15.083 -3.067 7.236 1.00 48.66 252 SER B O 1
ATOM 4403 N N . ARG B 1 287 ? 13.592 -1.636 8.111 1.00 41.41 253 ARG B N 1
ATOM 4404 C CA . ARG B 1 287 ? 14.538 -1.038 9.047 1.00 44.13 253 ARG B CA 1
ATOM 4405 C C . ARG B 1 287 ? 13.941 -1.113 10.443 1.00 42.73 253 ARG B C 1
ATOM 4406 O O . ARG B 1 287 ? 12.794 -0.697 10.649 1.00 41.30 253 ARG B O 1
ATOM 4414 N N . GLY B 1 288 ? 14.699 -1.651 11.400 1.00 41.18 254 GLY B N 1
ATOM 4415 C CA . GLY B 1 288 ? 14.227 -1.716 12.764 1.00 43.16 254 GLY B CA 1
ATOM 4416 C C . GLY B 1 288 ? 14.071 -3.112 13.351 1.00 43.87 254 GLY B C 1
ATOM 4417 O O . GLY B 1 288 ? 14.640 -3.414 14.407 1.00 45.30 254 GLY B O 1
ATOM 4418 N N . PRO B 1 289 ? 13.281 -3.983 12.713 1.00 41.77 255 PRO B N 1
ATOM 4419 C CA . PRO B 1 289 ? 13.003 -5.297 13.320 1.00 43.61 255 PRO B CA 1
ATOM 4420 C C . PRO B 1 289 ? 14.249 -6.179 13.398 1.00 47.40 255 PRO B C 1
ATOM 4421 O O . PRO B 1 289 ? 15.105 -6.163 12.507 1.00 39.58 255 PRO B O 1
ATOM 4425 N N . HIS B 1 290 ? 14.325 -6.961 14.483 1.00 43.10 256 HIS B N 1
ATOM 4426 C CA . HIS B 1 290 ? 15.474 -7.841 14.718 1.00 47.45 256 HIS B CA 1
ATOM 4427 C C . HIS B 1 290 ? 15.657 -8.856 13.595 1.00 47.21 256 HIS B C 1
ATOM 4428 O O . HIS B 1 290 ? 16.782 -9.105 13.146 1.00 45.51 256 HIS B O 1
ATOM 4435 N N . LYS B 1 291 ? 14.566 -9.538 13.209 1.00 44.97 257 LYS B N 1
ATOM 4436 C CA . LYS B 1 291 ? 14.391 -10.452 12.092 1.00 47.42 257 LYS B CA 1
ATOM 4437 C C . LYS B 1 291 ? 13.519 -9.780 11.040 1.00 48.77 257 LYS B C 1
ATOM 4438 O O . LYS B 1 291 ? 12.665 -8.957 11.378 1.00 41.88 257 LYS B O 1
ATOM 4444 N N . PRO B 1 292 ? 13.724 -10.093 9.764 1.00 50.94 258 PRO B N 1
ATOM 4445 C CA . PRO B 1 292 ? 12.887 -9.485 8.721 1.00 44.77 258 PRO B CA 1
ATOM 4446 C C . PRO B 1 292 ? 11.415 -9.787 8.947 1.00 43.58 258 PRO B C 1
ATOM 4447 O O . PRO B 1 292 ? 11.031 -10.885 9.359 1.00 44.86 258 PRO B O 1
ATOM 4451 N N . VAL B 1 293 ? 10.585 -8.770 8.741 1.00 41.27 259 VAL B N 1
ATOM 4452 C CA . VAL B 1 293 ? 9.145 -8.926 8.808 1.00 36.54 259 VAL B CA 1
ATOM 4453 C C . VAL B 1 293 ? 8.567 -8.443 7.492 1.00 37.22 259 VAL B C 1
ATOM 4454 O O . VAL B 1 293 ? 8.837 -7.314 7.057 1.00 36.54 259 VAL B O 1
ATOM 4458 N N . GLU B 1 294 ? 7.780 -9.302 6.863 1.00 37.44 260 GLU B N 1
ATOM 4459 C CA . GLU B 1 294 ? 7.243 -8.995 5.549 1.00 42.61 260 GLU B CA 1
ATOM 4460 C C . GLU B 1 294 ? 5.953 -9.768 5.383 1.00 40.69 260 GLU B C 1
ATOM 4461 O O . GLU B 1 294 ? 5.766 -10.819 6.000 1.00 42.63 260 GLU B O 1
ATOM 4467 N N . PHE B 1 295 ? 5.059 -9.236 4.553 1.00 40.55 261 PHE B N 1
ATOM 4468 C CA . PHE B 1 295 ? 3.900 -10.021 4.172 1.00 40.85 261 PHE B CA 1
ATOM 4469 C C . PHE B 1 295 ? 3.509 -9.666 2.743 1.00 41.32 261 PHE B C 1
ATOM 4470 O O . PHE B 1 295 ? 3.890 -8.622 2.209 1.00 37.31 261 PHE B O 1
ATOM 4478 N N . SER B 1 296 ? 2.766 -10.575 2.120 1.00 40.09 262 SER B N 1
ATOM 4479 C CA . SER B 1 296 ? 2.344 -10.440 0.735 1.00 39.85 262 SER B CA 1
ATOM 4480 C C . SER B 1 296 ? 0.824 -10.345 0.670 1.00 37.55 262 SER B C 1
ATOM 4481 O O . SER B 1 296 ? 0.127 -10.895 1.525 1.00 37.26 262 SER B O 1
ATOM 4484 N N . THR B 1 297 ? 0.304 -9.642 -0.347 1.00 35.69 263 THR B N 1
ATOM 4485 C CA . THR B 1 297 ? -1.125 -9.718 -0.641 1.00 37.51 263 THR B CA 1
ATOM 4486 C C . THR B 1 297 ? -1.407 -10.496 -1.932 1.00 35.42 263 THR B C 1
ATOM 4487 O O . THR B 1 297 ? -2.499 -10.374 -2.490 1.00 35.97 263 THR B O 1
ATOM 4491 N N . GLY B 1 298 ? -0.452 -11.323 -2.399 1.00 37.57 264 GLY B N 1
ATOM 4492 C CA . GLY B 1 298 ? -0.608 -12.037 -3.655 1.00 37.74 264 GLY B CA 1
ATOM 4493 C C . GLY B 1 298 ? -1.382 -13.346 -3.531 1.00 40.94 264 GLY B C 1
ATOM 4494 O O . GLY B 1 298 ? -1.814 -13.776 -2.448 1.00 37.89 264 GLY B O 1
ATOM 4495 N N . PRO B 1 299 ? -1.578 -13.999 -4.685 1.00 42.27 265 PRO B N 1
ATOM 4496 C CA . PRO B 1 299 ? -2.419 -15.212 -4.737 1.00 40.84 265 PRO B CA 1
ATOM 4497 C C . PRO B 1 299 ? -1.736 -16.491 -4.277 1.00 43.45 265 PRO B C 1
ATOM 4498 O O . PRO B 1 299 ? -2.402 -17.533 -4.197 1.00 45.32 265 PRO B O 1
ATOM 4502 N N . PHE B 1 300 ? -0.450 -16.458 -3.976 1.00 40.75 266 PHE B N 1
ATOM 4503 C CA . PHE B 1 300 ? 0.286 -17.659 -3.608 1.00 45.27 266 PHE B CA 1
ATOM 4504 C C . PHE B 1 300 ? 0.337 -17.884 -2.109 1.00 45.77 266 PHE B C 1
ATOM 4505 O O . PHE B 1 300 ? 0.879 -18.901 -1.667 1.00 46.71 266 PHE B O 1
ATOM 4513 N N . THR B 1 301 ? -0.209 -16.964 -1.324 1.00 44.57 267 THR B N 1
ATOM 4514 C CA . THR B 1 301 ? -0.148 -17.003 0.131 1.00 46.40 267 THR B CA 1
ATOM 4515 C C . THR B 1 301 ? -1.537 -16.696 0.675 1.00 42.85 267 THR B C 1
ATOM 4516 O O . THR B 1 301 ? -2.452 -16.345 -0.074 1.00 41.75 267 THR B O 1
ATOM 4520 N N . GLU B 1 302 ? -1.705 -16.854 1.988 1.00 43.62 268 GLU B N 1
ATOM 4521 C CA . GLU B 1 302 ? -3.028 -16.692 2.575 1.00 45.56 268 GLU B CA 1
ATOM 4522 C C . GLU B 1 302 ? -3.611 -15.335 2.193 1.00 40.56 268 GLU B C 1
ATOM 4523 O O . GLU B 1 302 ? -2.884 -14.356 2.012 1.00 40.56 268 GLU B O 1
ATOM 4529 N N . GLY B 1 303 ? -4.932 -15.289 2.043 1.00 42.78 269 GLY B N 1
ATOM 4530 C CA . GLY B 1 303 ? -5.588 -14.057 1.636 1.00 44.43 269 GLY B CA 1
ATOM 4531 C C . GLY B 1 303 ? -5.570 -12.999 2.727 1.00 44.53 269 GLY B C 1
ATOM 4532 O O . GLY B 1 303 ? -5.449 -13.295 3.918 1.00 41.54 269 GLY B O 1
ATOM 4533 N N . THR B 1 304 ? -5.655 -11.738 2.297 1.00 41.71 270 THR B N 1
ATOM 4534 C CA . THR B 1 304 ? -5.721 -10.571 3.170 1.00 41.48 270 THR B CA 1
ATOM 4535 C C . THR B 1 304 ? -6.928 -9.744 2.763 1.00 41.25 270 THR B C 1
ATOM 4536 O O . THR B 1 304 ? -7.552 -9.998 1.727 1.00 40.82 270 THR B O 1
ATOM 4540 N N . HIS B 1 305 ? -7.253 -8.727 3.573 1.00 40.45 271 HIS B N 1
ATOM 4541 C CA . HIS B 1 305 ? -8.404 -7.894 3.228 1.00 42.27 271 HIS B CA 1
ATOM 4542 C C . HIS B 1 305 ? -8.169 -7.051 1.976 1.00 39.36 271 HIS B C 1
ATOM 4543 O O . HIS B 1 305 ? -9.136 -6.546 1.410 1.00 41.91 271 HIS B O 1
ATOM 4550 N N . TRP B 1 306 ? -6.925 -6.914 1.510 1.00 38.94 272 TRP B N 1
ATOM 4551 C CA . TRP B 1 306 ? -6.680 -6.220 0.252 1.00 39.25 272 TRP B CA 1
ATOM 4552 C C . TRP B 1 306 ? -6.992 -7.084 -0.966 1.00 38.71 272 TRP B C 1
ATOM 4553 O O . TRP B 1 306 ? -7.131 -6.546 -2.075 1.00 38.17 272 TRP B O 1
ATOM 4564 N N . LYS B 1 307 ? -7.094 -8.406 -0.792 1.00 38.56 273 LYS B N 1
ATOM 4565 C CA . LYS B 1 307 ? -7.353 -9.309 -1.913 1.00 38.15 273 LYS B CA 1
ATOM 4566 C C . LYS B 1 307 ? -6.317 -9.078 -3.006 1.00 35.63 273 LYS B C 1
ATOM 4567 O O . LYS B 1 307 ? -5.149 -8.820 -2.694 1.00 35.82 273 LYS B O 1
ATOM 4573 N N . GLN B 1 308 ? -6.708 -9.185 -4.273 1.00 35.31 274 GLN B N 1
ATOM 4574 C CA . GLN B 1 308 ? -5.872 -8.750 -5.380 1.00 36.27 274 GLN B CA 1
ATOM 4575 C C . GLN B 1 308 ? -6.669 -7.729 -6.185 1.00 36.13 274 GLN B C 1
ATOM 4576 O O . GLN B 1 308 ? -7.857 -7.497 -5.923 1.00 36.48 274 GLN B O 1
ATOM 4582 N N . THR B 1 309 ? -6.031 -7.106 -7.177 1.00 34.74 275 THR B N 1
ATOM 4583 C CA . THR B 1 309 ? -6.730 -6.168 -8.047 1.00 33.72 275 THR B CA 1
ATOM 4584 C C . THR B 1 309 ? -6.665 -6.692 -9.481 1.00 37.32 275 THR B C 1
ATOM 4585 O O . THR B 1 309 ? -5.576 -6.967 -10.011 1.00 35.45 275 THR B O 1
ATOM 4589 N N . VAL B 1 310 ? -7.834 -6.828 -10.109 1.00 35.10 276 VAL B N 1
ATOM 4590 C CA . VAL B 1 310 ? -7.986 -7.490 -11.395 1.00 34.63 276 VAL B CA 1
ATOM 4591 C C . VAL B 1 310 ? -8.379 -6.453 -12.441 1.00 37.64 276 VAL B C 1
ATOM 4592 O O . VAL B 1 310 ? -9.410 -5.777 -12.309 1.00 38.87 276 VAL B O 1
ATOM 4596 N N . PHE B 1 311 ? -7.586 -6.361 -13.506 1.00 35.61 277 PHE B N 1
ATOM 4597 C CA . PHE B 1 311 ? -7.806 -5.426 -14.611 1.00 36.55 277 PHE B CA 1
ATOM 4598 C C . PHE B 1 311 ? -8.218 -6.269 -15.810 1.00 39.28 277 PHE B C 1
ATOM 4599 O O . PHE B 1 311 ? -7.366 -6.899 -16.444 1.00 36.36 277 PHE B O 1
ATOM 4607 N N . TYR B 1 312 ? -9.521 -6.293 -16.117 1.00 38.98 278 TYR B N 1
ATOM 4608 C CA . TYR B 1 312 ? -9.983 -7.093 -17.247 1.00 40.17 278 TYR B CA 1
ATOM 4609 C C . TYR B 1 312 ? -9.612 -6.399 -18.551 1.00 40.18 278 TYR B C 1
ATOM 4610 O O . TYR B 1 312 ? -9.646 -5.166 -18.658 1.00 39.82 278 TYR B O 1
ATOM 4619 N N . LEU B 1 313 ? -9.202 -7.198 -19.528 1.00 37.94 279 LEU B N 1
ATOM 4620 C CA . LEU B 1 313 ? -8.806 -6.669 -20.822 1.00 43.43 279 LEU B CA 1
ATOM 4621 C C . LEU B 1 313 ? -10.039 -6.498 -21.706 1.00 41.63 279 LEU B C 1
ATOM 4622 O O . LEU B 1 313 ? -10.943 -7.334 -21.703 1.00 43.51 279 LEU B O 1
ATOM 4627 N N . GLU B 1 314 ? -10.058 -5.404 -22.463 1.00 40.27 280 GLU B N 1
ATOM 4628 C CA . GLU B 1 314 ? -11.174 -5.136 -23.365 1.00 49.98 280 GLU B CA 1
ATOM 4629 C C . GLU B 1 314 ? -11.308 -6.233 -24.423 1.00 48.92 280 GLU B C 1
ATOM 4630 O O . GLU B 1 314 ? -12.422 -6.650 -24.750 1.00 51.68 280 GLU B O 1
ATOM 4636 N N . ASN B 1 315 ? -10.187 -6.770 -24.907 1.00 45.79 281 ASN B N 1
ATOM 4637 C CA . ASN B 1 315 ? -10.179 -7.964 -25.754 1.00 48.96 281 ASN B CA 1
ATOM 4638 C C . ASN B 1 315 ? -9.211 -9.001 -25.206 1.00 47.58 281 ASN B C 1
ATOM 4639 O O . ASN B 1 315 ? -8.076 -8.657 -24.865 1.00 44.79 281 ASN B O 1
ATOM 4644 N N . ASP B 1 316 ? -9.644 -10.267 -25.167 1.00 43.51 282 ASP B N 1
ATOM 4645 C CA . ASP B 1 316 ? -8.773 -11.345 -24.711 1.00 45.10 282 ASP B CA 1
ATOM 4646 C C . ASP B 1 316 ? -7.515 -11.412 -25.564 1.00 44.97 282 ASP B C 1
ATOM 4647 O O . ASP B 1 316 ? -7.558 -11.203 -26.780 1.00 44.44 282 ASP B O 1
ATOM 4652 N N . LEU B 1 317 ? -6.390 -11.738 -24.921 1.00 43.60 283 LEU B N 1
ATOM 4653 C CA . LEU B 1 317 ? -5.128 -11.928 -25.627 1.00 42.22 283 LEU B CA 1
ATOM 4654 C C . LEU B 1 317 ? -4.934 -13.401 -25.904 1.00 42.82 283 LEU B C 1
ATOM 4655 O O . LEU B 1 317 ? -4.867 -14.186 -24.949 1.00 42.95 283 LEU B O 1
ATOM 4660 N N . PRO B 1 318 ? -4.838 -13.834 -27.144 1.00 44.14 284 PRO B N 1
ATOM 4661 C CA . PRO B 1 318 ? -4.400 -15.211 -27.379 1.00 44.66 284 PRO B CA 1
ATOM 4662 C C . PRO B 1 318 ? -2.911 -15.305 -27.092 1.00 45.41 284 PRO B C 1
ATOM 4663 O O . PRO B 1 318 ? -2.128 -14.720 -27.840 1.00 50.04 284 PRO B O 1
ATOM 4667 N N . LEU B 1 319 ? -2.490 -15.985 -26.029 1.00 40.81 285 LEU B N 1
ATOM 4668 C CA . LEU B 1 319 ? -1.077 -16.138 -25.725 1.00 42.64 285 LEU B CA 1
ATOM 4669 C C . LEU B 1 319 ? -0.599 -17.547 -26.050 1.00 43.84 285 LEU B C 1
ATOM 4670 O O . LEU B 1 319 ? -1.335 -18.533 -25.914 1.00 38.70 285 LEU B O 1
ATOM 4675 N N . LYS B 1 320 ? 0.639 -17.619 -26.495 1.00 39.28 286 LYS B N 1
ATOM 4676 C CA . LYS B 1 320 ? 1.371 -18.848 -26.678 1.00 41.22 286 LYS B CA 1
ATOM 4677 C C . LYS B 1 320 ? 2.451 -18.936 -25.610 1.00 42.30 286 LYS B C 1
ATOM 4678 O O . LYS B 1 320 ? 2.833 -17.920 -25.016 1.00 40.02 286 LYS B O 1
ATOM 4684 N N . PRO B 1 321 ? 2.985 -20.127 -25.348 1.00 43.25 287 PRO B N 1
ATOM 4685 C CA . PRO B 1 321 ? 4.155 -20.208 -24.475 1.00 42.79 287 PRO B CA 1
ATOM 4686 C C . PRO B 1 321 ? 5.284 -19.336 -25.014 1.00 42.65 287 PRO B C 1
ATOM 4687 O O . PRO B 1 321 ? 5.535 -19.297 -26.218 1.00 38.88 287 PRO B O 1
ATOM 4691 N N . ASN B 1 322 ? 5.922 -18.587 -24.107 1.00 40.22 288 ASN B N 1
ATOM 4692 C CA . ASN B 1 322 ? 7.053 -17.697 -24.399 1.00 42.26 288 ASN B CA 1
ATOM 4693 C C . ASN B 1 322 ? 6.693 -16.421 -25.154 1.00 42.38 288 ASN B C 1
ATOM 4694 O O . ASN B 1 322 ? 7.606 -15.673 -25.546 1.00 43.33 288 ASN B O 1
ATOM 4699 N N . ASP B 1 323 ? 5.407 -16.108 -25.302 1.00 37.24 289 ASP B N 1
ATOM 4700 C CA . ASP B 1 323 ? 5.024 -14.767 -25.713 1.00 41.69 289 ASP B CA 1
ATOM 4701 C C . ASP B 1 323 ? 5.492 -13.776 -24.653 1.00 40.53 289 ASP B C 1
ATOM 4702 O O . ASP B 1 323 ? 5.396 -14.044 -23.454 1.00 38.24 289 ASP B O 1
ATOM 4707 N N . VAL B 1 324 ? 6.008 -12.629 -25.088 1.00 39.20 290 VAL B N 1
ATOM 4708 C CA . VAL B 1 324 ? 6.521 -11.616 -24.168 1.00 36.92 290 VAL B CA 1
ATOM 4709 C C . VAL B 1 324 ? 5.581 -10.424 -24.205 1.00 37.20 290 VAL B C 1
ATOM 4710 O O . VAL B 1 324 ? 5.298 -9.885 -25.281 1.00 40.59 290 VAL B O 1
ATOM 4714 N N . ILE B 1 325 ? 5.087 -10.027 -23.039 1.00 36.86 291 ILE B N 1
ATOM 4715 C CA . ILE B 1 325 ? 4.175 -8.903 -22.906 1.00 36.86 291 ILE B CA 1
ATOM 4716 C C . ILE B 1 325 ? 4.950 -7.810 -22.198 1.00 40.24 291 ILE B C 1
ATOM 4717 O O . ILE B 1 325 ? 5.460 -8.026 -21.089 1.00 37.54 291 ILE B O 1
ATOM 4722 N N . LYS B 1 326 ? 5.110 -6.665 -22.856 1.00 40.36 292 LYS B N 1
ATOM 4723 C CA . LYS B 1 326 ? 5.816 -5.545 -22.233 1.00 41.43 292 LYS B CA 1
ATOM 4724 C C . LYS B 1 326 ? 4.932 -4.316 -22.262 1.00 43.37 292 LYS B C 1
ATOM 4725 O O . LYS B 1 326 ? 4.287 -4.033 -23.273 1.00 44.15 292 LYS B O 1
ATOM 4731 N N . GLY B 1 327 ? 4.944 -3.552 -21.178 1.00 44.78 293 GLY B N 1
ATOM 4732 C CA . GLY B 1 327 ? 4.102 -2.375 -21.199 1.00 44.94 293 GLY B CA 1
ATOM 4733 C C . GLY B 1 327 ? 4.507 -1.330 -20.185 1.00 45.41 293 GLY B C 1
ATOM 4734 O O . GLY B 1 327 ? 5.503 -1.459 -19.466 1.00 42.15 293 GLY B O 1
ATOM 4735 N N . THR B 1 328 ? 3.696 -0.287 -20.143 1.00 45.62 294 THR B N 1
ATOM 4736 C CA . THR B 1 328 ? 3.801 0.769 -19.157 1.00 45.41 294 THR B CA 1
ATOM 4737 C C . THR B 1 328 ? 2.462 0.906 -18.453 1.00 44.53 294 THR B C 1
ATOM 4738 O O . THR B 1 328 ? 1.393 0.689 -19.046 1.00 45.24 294 THR B O 1
ATOM 4742 N N . ILE B 1 329 ? 2.546 1.270 -17.178 1.00 45.30 295 ILE B N 1
ATOM 4743 C CA . ILE B 1 329 ? 1.393 1.593 -16.353 1.00 43.86 295 ILE B CA 1
ATOM 4744 C C . ILE B 1 329 ? 1.609 3.000 -15.812 1.00 45.31 295 ILE B C 1
ATOM 4745 O O . ILE B 1 329 ? 2.666 3.298 -15.251 1.00 44.39 295 ILE B O 1
ATOM 4750 N N . THR B 1 330 ? 0.631 3.873 -16.023 1.00 46.27 296 THR B N 1
ATOM 4751 C CA . THR B 1 330 ? 0.686 5.243 -15.524 1.00 50.16 296 THR B CA 1
ATOM 4752 C C . THR B 1 330 ? -0.431 5.386 -14.504 1.00 46.55 296 THR B C 1
ATOM 4753 O O . THR B 1 330 ? -1.585 5.085 -14.808 1.00 45.06 296 THR B O 1
ATOM 4757 N N . ILE B 1 331 ? -0.078 5.786 -13.286 1.00 48.24 297 ILE B N 1
ATOM 4758 C CA . ILE B 1 331 ? -1.026 5.907 -12.190 1.00 47.78 297 ILE B CA 1
ATOM 4759 C C . ILE B 1 331 ? -1.082 7.367 -11.771 1.00 51.92 297 ILE B C 1
ATOM 4760 O O . ILE B 1 331 ? -0.039 8.002 -11.562 1.00 52.38 297 ILE B O 1
ATOM 4765 N N . SER B 1 332 ? -2.293 7.902 -11.656 1.00 49.98 298 SER B N 1
ATOM 4766 C CA . SER B 1 332 ? -2.418 9.313 -11.314 1.00 57.26 298 SER B CA 1
ATOM 4767 C C . SER B 1 332 ? -3.731 9.567 -10.592 1.00 56.92 298 SER B C 1
ATOM 4768 O O . SER B 1 332 ? -4.777 9.046 -10.993 1.00 54.14 298 SER B O 1
ATOM 4771 N N . GLN B 1 333 ? -3.664 10.349 -9.513 1.00 56.20 299 GLN B N 1
ATOM 4772 C CA . GLN B 1 333 ? -4.884 10.811 -8.865 1.00 61.04 299 GLN B CA 1
ATOM 4773 C C . GLN B 1 333 ? -5.788 11.462 -9.903 1.00 61.49 299 GLN B C 1
ATOM 4774 O O . GLN B 1 333 ? -5.350 12.324 -10.669 1.00 61.06 299 GLN B O 1
ATOM 4776 N N . ASN B 1 334 ? -7.037 11.006 -9.958 1.00 61.22 300 ASN B N 1
ATOM 4777 C CA . ASN B 1 334 ? -7.994 11.544 -10.917 1.00 64.81 300 ASN B CA 1
ATOM 4778 C C . ASN B 1 334 ? -8.141 13.057 -10.770 1.00 70.26 300 ASN B C 1
ATOM 4779 O O . ASN B 1 334 ? -8.101 13.600 -9.661 1.00 72.33 300 ASN B O 1
ATOM 4784 N N . LYS B 1 335 ? -8.318 13.739 -11.909 1.00 70.69 301 LYS B N 1
ATOM 4785 C CA . LYS B 1 335 ? -8.333 15.201 -11.912 1.00 72.01 301 LYS B CA 1
ATOM 4786 C C . LYS B 1 335 ? -9.623 15.754 -11.316 1.00 75.03 301 LYS B C 1
ATOM 4787 O O . LYS B 1 335 ? -9.598 16.758 -10.593 1.00 76.53 301 LYS B O 1
ATOM 4789 N N . SER B 1 336 ? -10.760 15.121 -11.614 1.00 72.02 302 SER B N 1
ATOM 4790 C CA . SER B 1 336 ? -12.041 15.593 -11.092 1.00 73.55 302 SER B CA 1
ATOM 4791 C C . SER B 1 336 ? -12.154 15.330 -9.597 1.00 75.15 302 SER B C 1
ATOM 4792 O O . SER B 1 336 ? -12.289 16.261 -8.792 1.00 78.94 302 SER B O 1
ATOM 4795 N N . ASN B 1 337 ? -12.104 14.060 -9.213 1.00 76.09 303 ASN B N 1
ATOM 4796 C CA . ASN B 1 337 ? -12.182 13.627 -7.824 1.00 73.16 303 ASN B CA 1
ATOM 4797 C C . ASN B 1 337 ? -10.845 12.979 -7.480 1.00 73.55 303 ASN B C 1
ATOM 4798 O O . ASN B 1 337 ? -10.531 11.885 -7.964 1.00 70.68 303 ASN B O 1
ATOM 4803 N N . HIS B 1 338 ? -10.053 13.658 -6.654 1.00 74.28 304 HIS B N 1
ATOM 4804 C CA . HIS B 1 338 ? -8.734 13.131 -6.322 1.00 76.99 304 HIS B CA 1
ATOM 4805 C C . HIS B 1 338 ? -8.785 11.905 -5.413 1.00 76.92 304 HIS B C 1
ATOM 4806 O O . HIS B 1 338 ? -7.721 11.371 -5.080 1.00 78.53 304 HIS B O 1
ATOM 4813 N N . ARG B 1 339 ? -9.975 11.447 -5.006 1.00 70.92 305 ARG B N 1
ATOM 4814 C CA . ARG B 1 339 ? -10.116 10.153 -4.346 1.00 68.69 305 ARG B CA 1
ATOM 4815 C C . ARG B 1 339 ? -10.096 8.990 -5.332 1.00 65.34 305 ARG B C 1
ATOM 4816 O O . ARG B 1 339 ? -9.913 7.838 -4.918 1.00 59.01 305 ARG B O 1
ATOM 4818 N N . ASP B 1 340 ? -10.275 9.261 -6.617 1.00 64.25 306 ASP B N 1
ATOM 4819 C CA . ASP B 1 340 ? -10.333 8.239 -7.649 1.00 60.70 306 ASP B CA 1
ATOM 4820 C C . ASP B 1 340 ? -8.946 8.076 -8.267 1.00 59.34 306 ASP B C 1
ATOM 4821 O O . ASP B 1 340 ? -8.157 9.023 -8.306 1.00 59.44 306 ASP B O 1
ATOM 4826 N N . LEU B 1 341 ? -8.639 6.868 -8.740 1.00 52.69 307 LEU B N 1
ATOM 4827 C CA . LEU B 1 341 ? -7.320 6.578 -9.300 1.00 52.27 307 LEU B CA 1
ATOM 4828 C C . LEU B 1 341 ? -7.461 6.312 -10.794 1.00 52.94 307 LEU B C 1
ATOM 4829 O O . LEU B 1 341 ? -8.223 5.425 -11.188 1.00 49.85 307 LEU B O 1
ATOM 4834 N N . ASP B 1 342 ? -6.741 7.080 -11.623 1.00 51.82 308 ASP B N 1
ATOM 4835 C CA . ASP B 1 342 ? -6.627 6.812 -13.056 1.00 51.61 308 ASP B CA 1
ATOM 4836 C C . ASP B 1 342 ? -5.465 5.854 -13.297 1.00 50.11 308 ASP B C 1
ATOM 4837 O O . ASP B 1 342 ? -4.336 6.126 -12.862 1.00 50.71 308 ASP B O 1
ATOM 4842 N N . ILE B 1 343 ? -5.723 4.755 -14.011 1.00 49.74 309 ILE B N 1
ATOM 4843 C CA . ILE B 1 343 ? -4.699 3.746 -14.287 1.00 47.70 309 ILE B CA 1
ATOM 4844 C C . ILE B 1 343 ? -4.679 3.500 -15.791 1.00 46.05 309 ILE B C 1
ATOM 4845 O O . ILE B 1 343 ? -5.608 2.900 -16.341 1.00 47.90 309 ILE B O 1
ATOM 4850 N N . SER B 1 344 ? -3.627 3.954 -16.453 1.00 45.93 310 SER B N 1
ATOM 4851 C CA . SER B 1 344 ? -3.522 3.886 -17.902 1.00 47.45 310 SER B CA 1
ATOM 4852 C C . SER B 1 344 ? -2.494 2.829 -18.274 1.00 48.22 310 SER B C 1
ATOM 4853 O O . SER B 1 344 ? -1.365 2.868 -17.776 1.00 47.54 310 SER B O 1
ATOM 4856 N N . MET B 1 345 ? -2.865 1.908 -19.156 1.00 45.73 311 MET B N 1
ATOM 4857 C CA . MET B 1 345 ? -2.025 0.759 -19.454 1.00 48.27 311 MET B CA 1
ATOM 4858 C C . MET B 1 345 ? -1.793 0.721 -20.962 1.00 50.29 311 MET B C 1
ATOM 4859 O O . MET B 1 345 ? -2.750 0.846 -21.737 1.00 49.99 311 MET B O 1
ATOM 4864 N N . LYS B 1 346 ? -0.527 0.609 -21.376 1.00 47.69 312 LYS B N 1
ATOM 4865 C CA . LYS B 1 346 ? -0.185 0.414 -22.787 1.00 49.23 312 LYS B CA 1
ATOM 4866 C C . LYS B 1 346 ? 0.814 -0.726 -22.909 1.00 47.12 312 LYS B C 1
ATOM 4867 O O . LYS B 1 346 ? 1.855 -0.705 -22.252 1.00 47.73 312 LYS B O 1
ATOM 4873 N N . TYR B 1 347 ? 0.524 -1.701 -23.768 1.00 45.60 313 TYR B N 1
ATOM 4874 C CA . TYR B 1 347 ? 1.400 -2.867 -23.808 1.00 46.85 313 TYR B CA 1
ATOM 4875 C C . TYR B 1 347 ? 1.413 -3.490 -25.194 1.00 48.58 313 TYR B C 1
ATOM 4876 O O . TYR B 1 347 ? 0.528 -3.258 -26.015 1.00 46.14 313 TYR B O 1
ATOM 4885 N N . THR B 1 348 ? 2.441 -4.295 -25.433 1.00 45.88 314 THR B N 1
ATOM 4886 C CA . THR B 1 348 ? 2.594 -5.030 -26.680 1.00 47.67 314 THR B CA 1
ATOM 4887 C C . THR B 1 348 ? 2.811 -6.499 -26.365 1.00 48.25 314 THR B C 1
ATOM 4888 O O . THR B 1 348 ? 3.334 -6.858 -25.295 1.00 43.93 314 THR B O 1
ATOM 4892 N N . VAL B 1 349 ? 2.413 -7.333 -27.323 1.00 44.35 315 VAL B N 1
ATOM 4893 C CA . VAL B 1 349 ? 2.672 -8.764 -27.310 1.00 45.93 315 VAL B CA 1
ATOM 4894 C C . VAL B 1 349 ? 3.619 -9.055 -28.465 1.00 48.33 315 VAL B C 1
ATOM 4895 O O . VAL B 1 349 ? 3.269 -8.843 -29.634 1.00 48.30 315 VAL B O 1
ATOM 4899 N N . ASN B 1 350 ? 4.805 -9.549 -28.128 1.00 45.18 316 ASN B N 1
ATOM 4900 C CA . ASN B 1 350 ? 5.896 -9.800 -29.074 1.00 48.53 316 ASN B CA 1
ATOM 4901 C C . ASN B 1 350 ? 6.147 -8.599 -29.980 1.00 52.47 316 ASN B C 1
ATOM 4902 O O . ASN B 1 350 ? 6.374 -8.738 -31.185 1.00 52.07 316 ASN B O 1
ATOM 4907 N N . GLY B 1 351 ? 6.137 -7.411 -29.387 1.00 50.24 317 GLY B N 1
ATOM 4908 C CA . GLY B 1 351 ? 6.465 -6.214 -30.136 1.00 49.21 317 GLY B CA 1
ATOM 4909 C C . GLY B 1 351 ? 5.446 -5.824 -31.182 1.00 50.40 317 GLY B C 1
ATOM 4910 O O . GLY B 1 351 ? 5.782 -5.079 -32.103 1.00 55.18 317 GLY B O 1
ATOM 4911 N N . GLY B 1 352 ? 4.208 -6.300 -31.070 1.00 49.73 318 GLY B N 1
ATOM 4912 C CA . GLY B 1 352 ? 3.181 -5.952 -32.040 1.00 52.31 318 GLY B CA 1
ATOM 4913 C C . GLY B 1 352 ? 2.657 -4.539 -31.859 1.00 50.84 318 GLY B C 1
ATOM 4914 O O . GLY B 1 352 ? 3.320 -3.697 -31.240 1.00 52.37 318 GLY B O 1
ATOM 4915 N N . ALA B 1 353 ? 1.472 -4.265 -32.392 1.00 51.46 319 ALA B N 1
ATOM 4916 C CA . ALA B 1 353 ? 0.840 -2.971 -32.185 1.00 52.98 319 ALA B CA 1
ATOM 4917 C C . ALA B 1 353 ? 0.610 -2.724 -30.697 1.00 53.57 319 ALA B C 1
ATOM 4918 O O . ALA B 1 353 ? 0.345 -3.650 -29.925 1.00 51.81 319 ALA B O 1
ATOM 4920 N N . VAL B 1 354 ? 0.708 -1.452 -30.303 1.00 53.50 320 VAL B N 1
ATOM 4921 C CA . VAL B 1 354 ? 0.450 -1.058 -28.923 1.00 52.90 320 VAL B CA 1
ATOM 4922 C C . VAL B 1 354 ? -1.040 -1.162 -28.637 1.00 51.56 320 VAL B C 1
ATOM 4923 O O . VAL B 1 354 ? -1.874 -0.677 -29.410 1.00 50.59 320 VAL B O 1
ATOM 4927 N N . ILE B 1 355 ? -1.381 -1.828 -27.537 1.00 49.53 321 ILE B N 1
ATOM 4928 C CA . ILE B 1 355 ? -2.746 -1.945 -27.041 1.00 48.52 321 ILE B CA 1
ATOM 4929 C C . ILE B 1 355 ? -2.896 -1.000 -25.859 1.00 50.82 321 ILE B C 1
ATOM 4930 O O . ILE B 1 355 ? -2.002 -0.921 -25.007 1.00 47.22 321 ILE B O 1
ATOM 4935 N N . SER B 1 356 ? -4.021 -0.288 -25.799 1.00 47.95 322 SER B N 1
ATOM 4936 C CA . SER B 1 356 ? -4.251 0.713 -24.767 1.00 51.70 322 SER B CA 1
ATOM 4937 C C . SER B 1 356 ? -5.545 0.411 -24.028 1.00 51.24 322 SER B C 1
ATOM 4938 O O . SER B 1 356 ? -6.565 0.095 -24.649 1.00 48.72 322 SER B O 1
ATOM 4941 N N . GLN B 1 357 ? -5.513 0.529 -22.701 1.00 49.64 323 GLN B N 1
ATOM 4942 C CA . GLN B 1 357 ? -6.762 0.497 -21.948 1.00 47.31 323 GLN B CA 1
ATOM 4943 C C . GLN B 1 357 ? -6.620 1.394 -20.730 1.00 47.78 323 GLN B C 1
ATOM 4944 O O . GLN B 1 357 ? -5.596 1.364 -20.040 1.00 47.81 323 GLN B O 1
ATOM 4950 N N . ASP B 1 358 ? -7.651 2.193 -20.479 1.00 45.20 324 ASP B N 1
ATOM 4951 C CA . ASP B 1 358 ? -7.689 3.105 -19.346 1.00 49.85 324 ASP B CA 1
ATOM 4952 C C . ASP B 1 358 ? -8.687 2.592 -18.310 1.00 49.16 324 ASP B C 1
ATOM 4953 O O . ASP B 1 358 ? -9.751 2.073 -18.665 1.00 49.58 324 ASP B O 1
ATOM 4958 N N . TYR B 1 359 ? -8.329 2.714 -17.028 1.00 46.08 325 TYR B N 1
ATOM 4959 C CA . TYR B 1 359 ? -9.172 2.276 -15.930 1.00 47.83 325 TYR B CA 1
ATOM 4960 C C . TYR B 1 359 ? -9.336 3.417 -14.938 1.00 47.06 325 TYR B C 1
ATOM 4961 O O . TYR B 1 359 ? -8.457 4.275 -14.807 1.00 47.72 325 TYR B O 1
ATOM 4970 N N . ILE B 1 360 ? -10.453 3.400 -14.216 1.00 47.19 326 ILE B N 1
ATOM 4971 C CA . ILE B 1 360 ? -10.645 4.277 -13.068 1.00 48.23 326 ILE B CA 1
ATOM 4972 C C . ILE B 1 360 ? -11.070 3.415 -11.892 1.00 49.05 326 ILE B C 1
ATOM 4973 O O . ILE B 1 360 ? -12.073 2.695 -11.975 1.00 47.91 326 ILE B O 1
ATOM 4978 N N . MET B 1 361 ? -10.300 3.473 -10.813 1.00 47.13 327 MET B N 1
ATOM 4979 C CA . MET B 1 361 ? -10.710 2.910 -9.535 1.00 48.64 327 MET B CA 1
ATOM 4980 C C . MET B 1 361 ? -11.496 3.962 -8.771 1.00 51.15 327 MET B C 1
ATOM 4981 O O . MET B 1 361 ? -10.973 5.049 -8.476 1.00 50.63 327 MET B O 1
ATOM 4986 N N . ARG B 1 362 ? -12.748 3.638 -8.458 1.00 52.91 328 ARG B N 1
ATOM 4987 C CA . ARG B 1 362 ? -13.631 4.573 -7.779 1.00 59.12 328 ARG B CA 1
ATOM 4988 C C . ARG B 1 362 ? -14.672 3.823 -6.945 1.00 61.57 328 ARG B C 1
ATOM 4989 O O . ARG B 1 362 ? -14.902 2.621 -7.121 1.00 62.74 328 ARG B O 1
#

Foldseek 3Di:
DVVLVQQCVQCLVVVLLLCQQQVQLVLLAQFEEEEEACQLNPSVVSSVVSHHQAYEYEHQDPSQVNSCVVCVVVPNNNHYHYDHDALVPDPADPPRAFAGQEYEYDFAAQLRPQNGCLVSSLVCCVRHYDVVGFYVAFKKWKKKAFFDDVPVCCVQQVCQCADPNDGRNVCNLVSLQAKDQAADAPVGTFKDMWTKDMGGSVDDDPVCQQKPKTKTKIFGAAQDKTFKMKMWMKIWRDPRGPDIGIGTCHNVDDHGPSHIIIRTDPDIDRDHGGWMKMWMWMWHQDPPHRSKIKIKIWIDTNPDDIDIDIHIHD/DVLPDPVVVVVQQVPQCQVLVLLLCLQQVQLVLLAQFFEEEEACQLNSSVVSSVNSHYQAYEYEHATPSQVNSCVVCVVVPNNNHYHYDHDAPVPDPADPPRQFAGQEYEYPQAAQLRPQQGCLVRSLSCCVRHHDVVHFYVAFKKWKKKAFFDDVVCCVPPQCCQCQDPRDRNNVCRLQVLQEKDQAADAPVGTFKDMWTKDMGGSVDDDPVCAQKPKTKTKIFGAAQGKTFWMKMWMKIWNDPRRPDTRIGTCHNVDDHGPSHIIIRTDSDIDRDHGGWMKMWMWMWHQDPPHSSKIKIWIWIDTNPDDIDIGIHIHD

B-factor: mean 48.07, std 11.38, range [30.24, 111.85]